Protein AF-0000000067869904 (afdb_homodimer)

Structure (mmCIF, N/CA/C/O backbone):
data_AF-0000000067869904-model_v1
#
loop_
_entity.id
_entity.type
_entity.pdbx_description
1 polymer ANL32
#
loop_
_atom_site.group_PDB
_atom_site.id
_atom_site.type_symbol
_atom_site.label_atom_id
_atom_site.label_alt_id
_atom_site.label_comp_id
_atom_site.label_asym_id
_atom_site.label_entity_id
_atom_site.label_seq_id
_atom_site.pdbx_PDB_ins_code
_atom_site.Cartn_x
_atom_site.Cartn_y
_atom_site.Cartn_z
_atom_site.occupancy
_atom_site.B_iso_or_equiv
_atom_site.auth_seq_id
_atom_site.auth_comp_id
_atom_site.auth_asym_id
_atom_site.auth_atom_id
_atom_site.pdbx_PDB_model_num
ATOM 1 N N . MET A 1 1 ? 5.5 -25.688 -26.922 1 54.19 1 MET A N 1
ATOM 2 C CA . MET A 1 1 ? 5.125 -25.578 -25.516 1 54.19 1 MET A CA 1
ATOM 3 C C . MET A 1 1 ? 3.797 -24.844 -25.375 1 54.19 1 MET A C 1
ATOM 5 O O . MET A 1 1 ? 3.473 -23.969 -26.172 1 54.19 1 MET A O 1
ATOM 9 N N . GLY A 1 2 ? 2.801 -25.516 -24.766 1 72.94 2 GLY A N 1
ATOM 10 C CA . GLY A 1 2 ? 1.465 -24.953 -24.641 1 72.94 2 GLY A CA 1
ATOM 11 C C . GLY A 1 2 ? 1.452 -23.578 -24.016 1 72.94 2 GLY A C 1
ATOM 12 O O . GLY A 1 2 ? 2.5 -23.047 -23.641 1 72.94 2 GLY A O 1
ATOM 13 N N . GLN A 1 3 ? 0.459 -22.766 -24.094 1 87.44 3 GLN A N 1
ATOM 14 C CA . GLN A 1 3 ? 0.276 -21.453 -23.516 1 87.44 3 GLN A CA 1
ATOM 15 C C . GLN A 1 3 ? 0.519 -21.469 -22 1 87.44 3 GLN A C 1
ATOM 17 O O . GLN A 1 3 ? 0.183 -22.453 -21.328 1 87.44 3 GLN A O 1
ATOM 22 N N . PRO A 1 4 ? 1.232 -20.578 -21.516 1 95.44 4 PRO A N 1
ATOM 23 C CA . PRO A 1 4 ? 1.492 -20.547 -20.078 1 95.44 4 PRO A CA 1
ATOM 24 C C . PRO A 1 4 ? 0.212 -20.453 -19.25 1 95.44 4 PRO A C 1
ATOM 26 O O . PRO A 1 4 ? -0.778 -19.875 -19.703 1 95.44 4 PRO A O 1
ATOM 29 N N . LYS A 1 5 ? 0.192 -21.156 -18.141 1 96.5 5 LYS A N 1
ATOM 30 C CA . LYS A 1 5 ? -0.84 -20.859 -17.141 1 96.5 5 LYS A CA 1
ATOM 31 C C . LYS A 1 5 ? -0.628 -19.484 -16.516 1 96.5 5 LYS A C 1
ATOM 33 O O . LYS A 1 5 ? 0.45 -19.203 -15.992 1 96.5 5 LYS A O 1
ATOM 38 N N . THR A 1 6 ? -1.664 -18.656 -16.594 1 97.75 6 THR A N 1
ATOM 39 C CA . THR A 1 6 ? -1.523 -17.266 -16.172 1 97.75 6 THR A CA 1
ATOM 40 C C . THR A 1 6 ? -2.25 -17.016 -14.859 1 97.75 6 THR A C 1
ATOM 42 O O . THR A 1 6 ? -3.412 -17.391 -14.703 1 97.75 6 THR A O 1
ATOM 45 N N . ILE A 1 7 ? -1.548 -16.422 -13.898 1 98.44 7 ILE A N 1
ATOM 46 C CA . ILE A 1 7 ? -2.105 -16.031 -12.602 1 98.44 7 ILE A CA 1
ATOM 47 C C . ILE A 1 7 ? -2.002 -14.516 -12.43 1 98.44 7 ILE A C 1
ATOM 49 O O . ILE A 1 7 ? -0.903 -13.953 -12.438 1 98.44 7 ILE A O 1
ATOM 53 N N . ALA A 1 8 ? -3.135 -13.875 -12.375 1 98.5 8 ALA A N 1
ATOM 54 C CA . ALA A 1 8 ? -3.146 -12.453 -12.062 1 98.5 8 ALA A CA 1
ATOM 55 C C . ALA A 1 8 ? -3.221 -12.219 -10.555 1 98.5 8 ALA A C 1
ATOM 57 O O . ALA A 1 8 ? -4.059 -12.812 -9.867 1 98.5 8 ALA A O 1
ATOM 58 N N . VAL A 1 9 ? -2.293 -11.438 -10.031 1 98.56 9 VAL A N 1
ATOM 59 C CA . VAL A 1 9 ? -2.357 -10.992 -8.641 1 98.56 9 VAL A CA 1
ATOM 60 C C . VAL A 1 9 ? -3.023 -9.625 -8.562 1 98.56 9 VAL A C 1
ATOM 62 O O . VAL A 1 9 ? -2.471 -8.633 -9.031 1 98.56 9 VAL A O 1
ATOM 65 N N . PHE A 1 10 ? -4.195 -9.633 -7.93 1 97.38 10 PHE A N 1
ATOM 66 C CA . PHE A 1 10 ? -5.059 -8.461 -8.07 1 97.38 10 PHE A CA 1
ATOM 67 C C . PHE A 1 10 ? -5.648 -8.062 -6.727 1 97.38 10 PHE A C 1
ATOM 69 O O . PHE A 1 10 ? -5.906 -8.914 -5.875 1 97.38 10 PHE A O 1
ATOM 76 N N . SER A 1 11 ? -5.84 -6.801 -6.535 1 95.44 11 SER A N 1
ATOM 77 C CA . SER A 1 11 ? -6.621 -6.191 -5.461 1 95.44 11 SER A CA 1
ATOM 78 C C . SER A 1 11 ? -7.117 -4.805 -5.859 1 95.44 11 SER A C 1
ATOM 80 O O . SER A 1 11 ? -6.41 -4.059 -6.539 1 95.44 11 SER A O 1
ATOM 82 N N . GLY A 1 12 ? -8.289 -4.57 -5.445 1 91.19 12 GLY A N 1
ATOM 83 C CA . GLY A 1 12 ? -8.812 -3.234 -5.68 1 91.19 12 GLY A CA 1
ATOM 84 C C . GLY A 1 12 ? -8.164 -2.172 -4.816 1 91.19 12 GLY A C 1
ATOM 85 O O . GLY A 1 12 ? -8.43 -0.98 -4.98 1 91.19 12 GLY A O 1
ATOM 86 N N . LYS A 1 13 ? -7.309 -2.541 -3.947 1 90.5 13 LYS A N 1
ATOM 87 C CA . LYS A 1 13 ? -6.605 -1.632 -3.049 1 90.5 13 LYS A CA 1
ATOM 88 C C . LYS A 1 13 ? -5.094 -1.775 -3.197 1 90.5 13 LYS A C 1
ATOM 90 O O . LYS A 1 13 ? -4.59 -2.875 -3.43 1 90.5 13 LYS A O 1
ATOM 95 N N . GLY A 1 14 ? -4.406 -0.616 -3.057 1 89.06 14 GLY A N 1
ATOM 96 C CA . GLY A 1 14 ? -2.951 -0.622 -3.051 1 89.06 14 GLY A CA 1
ATOM 97 C C . GLY A 1 14 ? -2.361 -1.021 -1.712 1 89.06 14 GLY A C 1
ATOM 98 O O . GLY A 1 14 ? -3.051 -0.993 -0.69 1 89.06 14 GLY A O 1
ATOM 99 N N . GLY A 1 15 ? -1.14 -1.502 -1.716 1 89.75 15 GLY A N 1
ATOM 100 C CA . GLY A 1 15 ? -0.393 -1.721 -0.487 1 89.75 15 GLY A CA 1
ATOM 101 C C . GLY A 1 15 ? -0.737 -3.031 0.195 1 89.75 15 GLY A C 1
ATOM 102 O O . GLY A 1 15 ? -0.346 -3.262 1.341 1 89.75 15 GLY A O 1
ATOM 103 N N . VAL A 1 16 ? -1.331 -3.922 -0.534 1 94.12 16 VAL A N 1
ATOM 104 C CA . VAL A 1 16 ? -1.807 -5.145 0.106 1 94.12 16 VAL A CA 1
ATOM 105 C C . VAL A 1 16 ? -0.762 -6.246 -0.044 1 94.12 16 VAL A C 1
ATOM 107 O O . VAL A 1 16 ? -0.94 -7.355 0.469 1 94.12 16 VAL A O 1
ATOM 110 N N . GLY A 1 17 ? 0.278 -6.039 -0.847 1 95.19 17 GLY A N 1
ATOM 111 C CA . GLY A 1 17 ? 1.356 -7.004 -0.996 1 95.19 17 GLY A CA 1
ATOM 112 C C . GLY A 1 17 ? 1.33 -7.727 -2.33 1 95.19 17 GLY A C 1
ATOM 113 O O . GLY A 1 17 ? 1.896 -8.812 -2.465 1 95.19 17 GLY A O 1
ATOM 114 N N . LYS A 1 18 ? 0.646 -7.203 -3.307 1 97 18 LYS A N 1
ATOM 115 C CA . LYS A 1 18 ? 0.516 -7.824 -4.621 1 97 18 LYS A CA 1
ATOM 116 C C . LYS A 1 18 ? 1.886 -8.133 -5.223 1 97 18 LYS A C 1
ATOM 118 O O . LYS A 1 18 ? 2.146 -9.266 -5.637 1 97 18 LYS A O 1
ATOM 123 N N . SER A 1 19 ? 2.779 -7.152 -5.285 1 96.88 19 SER A N 1
ATOM 124 C CA . SER A 1 19 ? 4.082 -7.316 -5.93 1 96.88 19 SER A CA 1
ATOM 125 C C . SER A 1 19 ? 4.934 -8.344 -5.195 1 96.88 19 SER A C 1
ATOM 127 O O . SER A 1 19 ? 5.566 -9.195 -5.824 1 96.88 19 SER A O 1
ATOM 129 N N . THR A 1 20 ? 4.934 -8.266 -3.848 1 96.94 20 THR A N 1
ATOM 130 C CA . THR A 1 20 ? 5.699 -9.219 -3.047 1 96.94 20 THR A CA 1
ATOM 131 C C . THR A 1 20 ? 5.219 -10.641 -3.287 1 96.94 20 THR A C 1
ATOM 133 O O . THR A 1 20 ? 6.023 -11.547 -3.506 1 96.94 20 THR A O 1
ATOM 136 N N . ILE A 1 21 ? 3.91 -10.828 -3.297 1 98.56 21 ILE A N 1
ATOM 137 C CA . ILE A 1 21 ? 3.312 -12.141 -3.484 1 98.56 21 ILE A CA 1
ATOM 138 C C . ILE A 1 21 ? 3.58 -12.633 -4.906 1 98.56 21 ILE A C 1
ATOM 140 O O . ILE A 1 21 ? 3.939 -13.797 -5.109 1 98.56 21 ILE A O 1
ATOM 144 N N . ALA A 1 22 ? 3.436 -11.781 -5.91 1 98.75 22 ALA A N 1
ATOM 145 C CA . ALA A 1 22 ? 3.682 -12.156 -7.301 1 98.75 22 ALA A CA 1
ATOM 146 C C . ALA A 1 22 ? 5.121 -12.625 -7.496 1 98.75 22 ALA A C 1
ATOM 148 O O . ALA A 1 22 ? 5.367 -13.664 -8.109 1 98.75 22 ALA A O 1
ATOM 149 N N . ALA A 1 23 ? 6.074 -11.875 -6.953 1 98.5 23 ALA A N 1
ATOM 150 C CA . ALA A 1 23 ? 7.488 -12.234 -7.066 1 98.5 23 ALA A CA 1
ATOM 151 C C . ALA A 1 23 ? 7.77 -13.57 -6.391 1 98.5 23 ALA A C 1
ATOM 153 O O . ALA A 1 23 ? 8.422 -14.445 -6.969 1 98.5 23 ALA A O 1
ATOM 154 N N . ALA A 1 24 ? 7.305 -13.711 -5.188 1 98.69 24 ALA A N 1
ATOM 155 C CA . ALA A 1 24 ? 7.578 -14.906 -4.402 1 98.69 24 ALA A CA 1
ATOM 156 C C . ALA A 1 24 ? 6.988 -16.141 -5.07 1 98.69 24 ALA A C 1
ATOM 158 O O . ALA A 1 24 ? 7.637 -17.188 -5.133 1 98.69 24 ALA A O 1
ATOM 159 N N . LEU A 1 25 ? 5.781 -16 -5.609 1 98.81 25 LEU A N 1
ATOM 160 C CA . LEU A 1 25 ? 5.125 -17.125 -6.246 1 98.81 25 LEU A CA 1
ATOM 161 C C . LEU A 1 25 ? 5.812 -17.5 -7.559 1 98.81 25 LEU A C 1
ATOM 163 O O . LEU A 1 25 ? 5.922 -18.672 -7.902 1 98.81 25 LEU A O 1
ATOM 167 N N . ALA A 1 26 ? 6.223 -16.516 -8.273 1 98.75 26 ALA A N 1
ATOM 168 C CA . ALA A 1 26 ? 6.949 -16.781 -9.508 1 98.75 26 ALA A CA 1
ATOM 169 C C . ALA A 1 26 ? 8.219 -17.578 -9.242 1 98.75 26 ALA A C 1
ATOM 171 O O . ALA A 1 26 ? 8.547 -18.516 -9.984 1 98.75 26 ALA A O 1
ATOM 172 N N . VAL A 1 27 ? 8.914 -17.219 -8.188 1 98.56 27 VAL A N 1
ATOM 173 C CA . VAL A 1 27 ? 10.125 -17.922 -7.805 1 98.56 27 VAL A CA 1
ATOM 174 C C . VAL A 1 27 ? 9.773 -19.359 -7.383 1 98.56 27 VAL A C 1
ATOM 176 O O . VAL A 1 27 ? 10.438 -20.312 -7.781 1 98.56 27 VAL A O 1
ATOM 179 N N . ALA A 1 28 ? 8.727 -19.5 -6.605 1 98.56 28 ALA A N 1
ATOM 180 C CA . ALA A 1 28 ? 8.289 -20.812 -6.141 1 98.56 28 ALA A CA 1
ATOM 181 C C . ALA A 1 28 ? 7.906 -21.719 -7.316 1 98.56 28 ALA A C 1
ATOM 183 O O . ALA A 1 28 ? 8.18 -22.922 -7.301 1 98.56 28 ALA A O 1
ATOM 184 N N . ALA A 1 29 ? 7.199 -21.109 -8.281 1 98 29 ALA A N 1
ATOM 185 C CA . ALA A 1 29 ? 6.695 -21.859 -9.438 1 98 29 ALA A CA 1
ATOM 186 C C . ALA A 1 29 ? 7.844 -22.391 -10.289 1 98 29 ALA A C 1
ATOM 188 O O . ALA A 1 29 ? 7.723 -23.438 -10.93 1 98 29 ALA A O 1
ATOM 189 N N . GLY A 1 30 ? 8.828 -21.625 -10.211 1 95.94 30 GLY A N 1
ATOM 190 C CA . GLY A 1 30 ? 9.883 -21.953 -11.156 1 95.94 30 GLY A CA 1
ATOM 191 C C . GLY A 1 30 ? 9.5 -21.688 -12.602 1 95.94 30 GLY A C 1
ATOM 192 O O . GLY A 1 30 ? 8.477 -21.062 -12.867 1 95.94 30 GLY A O 1
ATOM 193 N N . ASP A 1 31 ? 10.016 -22.109 -13.609 1 96.38 31 ASP A N 1
ATOM 194 C CA . ASP A 1 31 ? 9.797 -21.859 -15.031 1 96.38 31 ASP A CA 1
ATOM 195 C C . ASP A 1 31 ? 8.68 -20.844 -15.25 1 96.38 31 ASP A C 1
ATOM 197 O O . ASP A 1 31 ? 7.605 -21.188 -15.75 1 96.38 31 ASP A O 1
ATOM 201 N N . SER A 1 32 ? 8.891 -19.641 -14.812 1 98.19 32 SER A N 1
ATOM 202 C CA . SER A 1 32 ? 7.855 -18.609 -14.828 1 98.19 32 SER A CA 1
ATOM 203 C C . SER A 1 32 ? 8.414 -17.266 -15.305 1 98.19 32 SER A C 1
ATOM 205 O O . SER A 1 32 ? 9.633 -17.078 -15.32 1 98.19 32 SER A O 1
ATOM 207 N N . ILE A 1 33 ? 7.516 -16.422 -15.766 1 98.19 33 ILE A N 1
ATOM 208 C CA . ILE A 1 33 ? 7.793 -15.031 -16.109 1 98.19 33 ILE A CA 1
ATOM 209 C C . ILE A 1 33 ? 6.805 -14.109 -15.398 1 98.19 33 ILE A C 1
ATOM 211 O O . ILE A 1 33 ? 5.645 -14.469 -15.203 1 98.19 33 ILE A O 1
ATOM 215 N N . ILE A 1 34 ? 7.293 -12.992 -14.984 1 98.62 34 ILE A N 1
ATOM 216 C CA . ILE A 1 34 ? 6.43 -11.992 -14.367 1 98.62 34 ILE A CA 1
ATOM 217 C C . ILE A 1 34 ? 6.102 -10.891 -15.375 1 98.62 34 ILE A C 1
ATOM 219 O O . ILE A 1 34 ? 7 -10.352 -16.031 1 98.62 34 ILE A O 1
ATOM 223 N N . LEU A 1 35 ? 4.844 -10.656 -15.562 1 98.44 35 LEU A N 1
ATOM 224 C CA . LEU A 1 35 ? 4.371 -9.492 -16.297 1 98.44 35 LEU A CA 1
ATOM 225 C C . LEU A 1 35 ? 3.977 -8.367 -15.344 1 98.44 35 LEU A C 1
ATOM 227 O O . LEU A 1 35 ? 2.982 -8.477 -14.625 1 98.44 35 LEU A O 1
ATOM 231 N N . ASP A 1 36 ? 4.762 -7.34 -15.336 1 97.56 36 ASP A N 1
ATOM 232 C CA . ASP A 1 36 ? 4.473 -6.164 -14.516 1 97.56 36 ASP A CA 1
ATOM 233 C C . ASP A 1 36 ? 3.584 -5.176 -15.273 1 97.56 36 ASP A C 1
ATOM 235 O O . ASP A 1 36 ? 4.066 -4.418 -16.125 1 97.56 36 ASP A O 1
ATOM 239 N N . ALA A 1 37 ? 2.289 -5.176 -14.898 1 95.88 37 ALA A N 1
ATOM 240 C CA . ALA A 1 37 ? 1.302 -4.328 -15.57 1 95.88 37 ALA A CA 1
ATOM 241 C C . ALA A 1 37 ? 0.971 -3.104 -14.719 1 95.88 37 ALA A C 1
ATOM 243 O O . ALA A 1 37 ? 0.031 -2.365 -15.023 1 95.88 37 ALA A O 1
ATOM 244 N N . ASP A 1 38 ? 1.606 -2.92 -13.617 1 92.62 38 ASP A N 1
ATOM 245 C CA . ASP A 1 38 ? 1.446 -1.759 -12.75 1 92.62 38 ASP A CA 1
ATOM 246 C C . ASP A 1 38 ? 2.344 -0.608 -13.195 1 92.62 38 ASP A C 1
ATOM 248 O O . ASP A 1 38 ? 3.566 -0.757 -13.266 1 92.62 38 ASP A O 1
ATOM 252 N N . PRO A 1 39 ? 1.722 0.536 -13.375 1 87.44 39 PRO A N 1
ATOM 253 C CA . PRO A 1 39 ? 2.512 1.693 -13.805 1 87.44 39 PRO A CA 1
ATOM 254 C C . PRO A 1 39 ? 3.613 2.053 -12.812 1 87.44 39 PRO A C 1
ATOM 256 O O . PRO A 1 39 ? 4.605 2.682 -13.18 1 87.44 39 PRO A O 1
ATOM 259 N N . GLN A 1 40 ? 3.543 1.682 -11.594 1 85.94 40 GLN A N 1
ATOM 260 C CA . GLN A 1 40 ? 4.582 1.939 -10.602 1 85.94 40 GLN A CA 1
ATOM 261 C C . GLN A 1 40 ? 5.828 1.103 -10.883 1 85.94 40 GLN A C 1
ATOM 263 O O . GLN A 1 40 ? 6.922 1.432 -10.414 1 85.94 40 GLN A O 1
ATOM 268 N N . ALA A 1 41 ? 5.73 0.044 -11.578 1 92.19 41 ALA A N 1
ATOM 269 C CA . ALA A 1 41 ? 6.82 -0.799 -12.062 1 92.19 41 ALA A CA 1
ATOM 270 C C . ALA A 1 41 ? 7.676 -1.309 -10.906 1 92.19 41 ALA A C 1
ATOM 272 O O . ALA A 1 41 ? 8.906 -1.356 -11.008 1 92.19 41 ALA A O 1
ATOM 273 N N . THR A 1 42 ? 7.043 -1.635 -9.82 1 93.31 42 THR A N 1
ATOM 274 C CA . THR A 1 42 ? 7.742 -2.119 -8.633 1 93.31 42 THR A CA 1
ATOM 275 C C . THR A 1 42 ? 8.523 -3.391 -8.953 1 93.31 42 THR A C 1
ATOM 277 O O . THR A 1 42 ? 9.703 -3.502 -8.602 1 93.31 42 THR A O 1
ATOM 280 N N . LEU A 1 43 ? 7.883 -4.309 -9.664 1 96.94 43 LEU A N 1
ATOM 281 C CA . LEU A 1 43 ? 8.539 -5.586 -9.914 1 96.94 43 LEU A CA 1
ATOM 282 C C . LEU A 1 43 ? 9.57 -5.461 -11.031 1 96.94 43 LEU A C 1
ATOM 284 O O . LEU A 1 43 ? 10.547 -6.211 -11.062 1 96.94 43 LEU A O 1
ATOM 288 N N . ALA A 1 44 ? 9.344 -4.523 -11.938 1 96 44 ALA A N 1
ATOM 289 C CA . ALA A 1 44 ? 10.398 -4.27 -12.922 1 96 44 ALA A CA 1
ATOM 290 C C . ALA A 1 44 ? 11.703 -3.869 -12.234 1 96 44 ALA A C 1
ATOM 292 O O . ALA A 1 44 ? 12.773 -4.375 -12.586 1 96 44 ALA A O 1
ATOM 293 N N . THR A 1 45 ? 11.641 -2.994 -11.266 1 94.88 45 THR A N 1
ATOM 294 C CA . THR A 1 45 ? 12.812 -2.553 -10.508 1 94.88 45 THR A CA 1
ATOM 295 C C . THR A 1 45 ? 13.414 -3.711 -9.719 1 94.88 45 THR A C 1
ATOM 297 O O . THR A 1 45 ? 14.633 -3.865 -9.664 1 94.88 45 THR A O 1
ATOM 300 N N . TRP A 1 46 ? 12.547 -4.453 -9.078 1 96.81 46 TRP A N 1
ATOM 301 C CA . TRP A 1 46 ? 12.977 -5.66 -8.383 1 96.81 46 TRP A CA 1
ATOM 302 C C . TRP A 1 46 ? 13.734 -6.59 -9.32 1 96.81 46 TRP A C 1
ATOM 304 O O . TRP A 1 46 ? 14.797 -7.109 -8.969 1 96.81 46 TRP A O 1
ATOM 314 N N . GLY A 1 47 ? 13.188 -6.777 -10.531 1 97.12 47 GLY A N 1
ATOM 315 C CA . GLY A 1 47 ? 13.805 -7.625 -11.539 1 97.12 47 GLY A CA 1
ATOM 316 C C . GLY A 1 47 ? 15.164 -7.125 -11.984 1 97.12 47 GLY A C 1
ATOM 317 O O . GLY A 1 47 ? 16.047 -7.922 -12.32 1 97.12 47 GLY A O 1
ATOM 318 N N . ASP A 1 48 ? 15.336 -5.828 -12.023 1 95.56 48 ASP A N 1
ATOM 319 C CA . ASP A 1 48 ? 16.594 -5.219 -12.438 1 95.56 48 ASP A CA 1
ATOM 320 C C . ASP A 1 48 ? 17.719 -5.602 -11.484 1 95.56 48 ASP A C 1
ATOM 322 O O . ASP A 1 48 ? 18.891 -5.625 -11.883 1 95.56 48 ASP A O 1
ATOM 326 N N . ARG A 1 49 ? 17.453 -5.898 -10.281 1 95 49 ARG A N 1
ATOM 327 C CA . ARG A 1 49 ? 18.453 -6.238 -9.273 1 95 49 ARG A CA 1
ATOM 328 C C . ARG A 1 49 ? 18.75 -7.734 -9.281 1 95 49 ARG A C 1
ATOM 330 O O . ARG A 1 49 ? 19.688 -8.188 -8.633 1 95 49 ARG A O 1
ATOM 337 N N . ARG A 1 50 ? 17.875 -8.375 -10.016 1 93.12 50 ARG A N 1
ATOM 338 C CA . ARG A 1 50 ? 17.984 -9.828 -10.047 1 93.12 50 ARG A CA 1
ATOM 339 C C . ARG A 1 50 ? 18.875 -10.289 -11.188 1 93.12 50 ARG A C 1
ATOM 341 O O . ARG A 1 50 ? 18.938 -9.648 -12.234 1 93.12 50 ARG A O 1
ATOM 348 N N . ASN A 1 51 ? 19.609 -11.305 -11.023 1 88.38 51 ASN A N 1
ATOM 349 C CA . ASN A 1 51 ? 20.484 -11.875 -12.039 1 88.38 51 ASN A CA 1
ATOM 350 C C . ASN A 1 51 ? 20.047 -13.281 -12.438 1 88.38 51 ASN A C 1
ATOM 352 O O . ASN A 1 51 ? 20.844 -14.047 -13 1 88.38 51 ASN A O 1
ATOM 356 N N . GLN A 1 52 ? 18.891 -13.703 -12.133 1 89.94 52 GLN A N 1
ATOM 357 C CA . GLN A 1 52 ? 18.391 -15.047 -12.383 1 89.94 52 GLN A CA 1
ATOM 358 C C . GLN A 1 52 ? 16.891 -15.023 -12.664 1 89.94 52 GLN A C 1
ATOM 360 O O . GLN A 1 52 ? 16.25 -13.977 -12.57 1 89.94 52 GLN A O 1
ATOM 365 N N . GLU A 1 53 ? 16.422 -16.156 -13.141 1 91.19 53 GLU A N 1
ATOM 366 C CA . GLU A 1 53 ? 14.984 -16.297 -13.352 1 91.19 53 GLU A CA 1
ATOM 367 C C . GLU A 1 53 ? 14.219 -16.156 -12.031 1 91.19 53 GLU A C 1
ATOM 369 O O . GLU A 1 53 ? 14.766 -16.453 -10.969 1 91.19 53 GLU A O 1
ATOM 374 N N . PRO A 1 54 ? 12.945 -15.688 -12.156 1 96.62 54 PRO A N 1
ATOM 375 C CA . PRO A 1 54 ? 12.148 -15.336 -13.328 1 96.62 54 PRO A CA 1
ATOM 376 C C . PRO A 1 54 ? 12.484 -13.953 -13.883 1 96.62 54 PRO A C 1
ATOM 378 O O . PRO A 1 54 ? 12.875 -13.055 -13.117 1 96.62 54 PRO A O 1
ATOM 381 N N . SER A 1 55 ? 12.297 -13.805 -15.156 1 96.5 55 SER A N 1
ATOM 382 C CA . SER A 1 55 ? 12.391 -12.484 -15.773 1 96.5 55 SER A CA 1
ATOM 383 C C . SER A 1 55 ? 11.117 -11.672 -15.539 1 96.5 55 SER A C 1
ATOM 385 O O . SER A 1 55 ? 10.047 -12.242 -15.328 1 96.5 55 SER A O 1
ATOM 387 N N . VAL A 1 56 ? 11.328 -10.406 -15.555 1 98 56 VAL A N 1
ATOM 388 C CA . VAL A 1 56 ? 10.211 -9.484 -15.398 1 98 56 VAL A CA 1
ATOM 389 C C . VAL A 1 56 ? 10.07 -8.625 -16.656 1 98 56 VAL A C 1
ATOM 391 O O . VAL A 1 56 ? 11.047 -8.016 -17.109 1 98 56 VAL A O 1
ATOM 394 N N . LEU A 1 57 ? 8.875 -8.594 -17.219 1 97.31 57 LEU A N 1
ATOM 395 C CA . LEU A 1 57 ? 8.562 -7.758 -18.359 1 97.31 57 LEU A CA 1
ATOM 396 C C . LEU A 1 57 ? 7.508 -6.711 -18 1 97.31 57 LEU A C 1
ATOM 398 O O . LEU A 1 57 ? 6.449 -7.047 -17.469 1 97.31 57 LEU A O 1
ATOM 402 N N . THR A 1 58 ? 7.82 -5.48 -18.281 1 97.38 58 THR A N 1
ATOM 403 C CA . THR A 1 58 ? 6.793 -4.453 -18.141 1 97.38 58 THR A CA 1
ATOM 404 C C . THR A 1 58 ? 5.824 -4.496 -19.312 1 97.38 58 THR A C 1
ATOM 406 O O . THR A 1 58 ? 6.246 -4.551 -20.484 1 97.38 58 THR A O 1
ATOM 409 N N . VAL A 1 59 ? 4.574 -4.496 -19 1 96.88 59 VAL A N 1
ATOM 410 C CA . VAL A 1 59 ? 3.557 -4.613 -20.047 1 96.88 59 VAL A CA 1
ATOM 411 C C . VAL A 1 59 ? 2.363 -3.723 -19.703 1 96.88 59 VAL A C 1
ATOM 413 O O . VAL A 1 59 ? 1.909 -3.697 -18.562 1 96.88 59 VAL A O 1
ATOM 416 N N . PRO A 1 60 ? 1.854 -2.914 -20.688 1 94.44 60 PRO A N 1
ATOM 417 C CA . PRO A 1 60 ? 0.596 -2.221 -20.406 1 94.44 60 PRO A CA 1
ATOM 418 C C . PRO A 1 60 ? -0.573 -3.18 -20.188 1 94.44 60 PRO A C 1
ATOM 420 O O . PRO A 1 60 ? -0.603 -4.262 -20.797 1 94.44 60 PRO A O 1
ATOM 423 N N . MET A 1 61 ? -1.509 -2.789 -19.359 1 94.25 61 MET A N 1
ATOM 424 C CA . MET A 1 61 ? -2.646 -3.641 -19.031 1 94.25 61 MET A CA 1
ATOM 425 C C . MET A 1 61 ? -3.369 -4.109 -20.281 1 94.25 61 MET A C 1
ATOM 427 O O . MET A 1 61 ? -3.781 -5.266 -20.375 1 94.25 61 MET A O 1
ATOM 431 N N . SER A 1 62 ? -3.441 -3.244 -21.312 1 92.38 62 SER A N 1
ATOM 432 C CA . SER A 1 62 ? -4.18 -3.545 -22.531 1 92.38 62 SER A CA 1
ATOM 433 C C . SER A 1 62 ? -3.477 -4.621 -23.359 1 92.38 62 SER A C 1
ATOM 435 O O . SER A 1 62 ? -4.078 -5.223 -24.25 1 92.38 62 SER A O 1
ATOM 437 N N . ARG A 1 63 ? -2.246 -4.949 -23.062 1 95.56 63 ARG A N 1
ATOM 438 C CA . ARG A 1 63 ? -1.47 -5.867 -23.891 1 95.56 63 ARG A CA 1
ATOM 439 C C . ARG A 1 63 ? -1.127 -7.137 -23.125 1 95.56 63 ARG A C 1
ATOM 441 O O . ARG A 1 63 ? -0.438 -8.016 -23.656 1 95.56 63 ARG A O 1
ATOM 448 N N . VAL A 1 64 ? -1.584 -7.242 -21.906 1 96.88 64 VAL A N 1
ATOM 449 C CA . VAL A 1 64 ? -1.207 -8.352 -21.031 1 96.88 64 VAL A CA 1
ATOM 450 C C . VAL A 1 64 ? -1.621 -9.672 -21.656 1 96.88 64 VAL A C 1
ATOM 452 O O . VAL A 1 64 ? -0.841 -10.633 -21.688 1 96.88 64 VAL A O 1
ATOM 455 N N . GLY A 1 65 ? -2.855 -9.766 -22.172 1 95.31 65 GLY A N 1
ATOM 456 C CA . GLY A 1 65 ? -3.338 -10.984 -22.797 1 95.31 65 GLY A CA 1
ATOM 457 C C . GLY A 1 65 ? -2.498 -11.422 -23.984 1 95.31 65 GLY A C 1
ATOM 458 O O . GLY A 1 65 ? -2.084 -12.578 -24.062 1 95.31 65 GLY A O 1
ATOM 459 N N . LEU A 1 66 ? -2.219 -10.492 -24.828 1 95.31 66 LEU A N 1
ATOM 460 C CA . LEU A 1 66 ? -1.438 -10.766 -26.031 1 95.31 66 LEU A CA 1
ATOM 461 C C . LEU A 1 66 ? -0.009 -11.156 -25.672 1 95.31 66 LEU A C 1
ATOM 463 O O . LEU A 1 66 ? 0.553 -12.086 -26.25 1 95.31 66 LEU A O 1
ATOM 467 N N . THR A 1 67 ? 0.552 -10.453 -24.734 1 97 67 THR A N 1
ATOM 468 C CA . THR A 1 67 ? 1.928 -10.719 -24.328 1 97 67 THR A CA 1
ATOM 469 C C . THR A 1 67 ? 2.041 -12.086 -23.672 1 97 67 THR A C 1
ATOM 471 O O . THR A 1 67 ? 2.955 -12.859 -23.969 1 97 67 THR A O 1
ATOM 474 N N . ALA A 1 68 ? 1.104 -12.367 -22.766 1 96.31 68 ALA A N 1
ATOM 475 C CA . ALA A 1 68 ? 1.115 -13.641 -22.062 1 96.31 68 ALA A CA 1
ATOM 476 C C . ALA A 1 68 ? 1.037 -14.82 -23.031 1 96.31 68 ALA A C 1
ATOM 478 O O . ALA A 1 68 ? 1.713 -15.836 -22.844 1 96.31 68 ALA A O 1
ATOM 479 N N . ALA A 1 69 ? 0.266 -14.727 -24.062 1 93.94 69 ALA A N 1
ATOM 480 C CA . ALA A 1 69 ? 0.026 -15.797 -25.016 1 93.94 69 ALA A CA 1
ATOM 481 C C . ALA A 1 69 ? 1.302 -16.141 -25.781 1 93.94 69 ALA A C 1
ATOM 483 O O . ALA A 1 69 ? 1.429 -17.25 -26.328 1 93.94 69 ALA A O 1
ATOM 484 N N . LYS A 1 70 ? 2.246 -15.266 -25.766 1 95.38 70 LYS A N 1
ATOM 485 C CA . LYS A 1 70 ? 3.447 -15.445 -26.578 1 95.38 70 LYS A CA 1
ATOM 486 C C . LYS A 1 70 ? 4.613 -15.953 -25.734 1 95.38 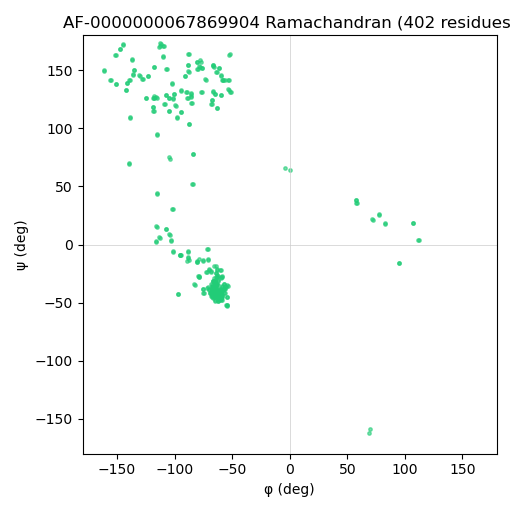70 LYS A C 1
ATOM 488 O O . LYS A 1 70 ? 5.676 -16.281 -26.266 1 95.38 70 LYS A O 1
ATOM 493 N N . LEU A 1 71 ? 4.379 -16 -24.484 1 95.94 71 LEU A N 1
ATOM 494 C CA . LEU A 1 71 ? 5.469 -16.375 -23.594 1 95.94 71 LEU A CA 1
ATOM 495 C C . LEU A 1 71 ? 5.777 -17.859 -23.703 1 95.94 71 LEU A C 1
ATOM 497 O O . LEU A 1 71 ? 4.863 -18.688 -23.844 1 95.94 71 LEU A O 1
ATOM 501 N N . GLN A 1 72 ? 7.031 -18.188 -23.641 1 94.56 72 GLN A N 1
ATOM 502 C CA . GLN A 1 72 ? 7.496 -19.562 -23.625 1 94.56 72 GLN A CA 1
ATOM 503 C C . GLN A 1 72 ? 7.93 -19.984 -22.219 1 94.56 72 GLN A C 1
ATOM 505 O O . GLN A 1 72 ? 9.117 -20.188 -21.969 1 94.56 72 GLN A O 1
ATOM 510 N N . THR A 1 73 ? 7.047 -20.203 -21.328 1 96.75 73 THR A N 1
ATOM 511 C CA . THR A 1 73 ? 7.223 -20.594 -19.938 1 96.75 73 THR A CA 1
ATOM 512 C C . THR A 1 73 ? 6.031 -21.422 -19.453 1 96.75 73 THR A C 1
ATOM 514 O O . THR A 1 73 ? 5.008 -21.5 -20.141 1 96.75 73 THR A O 1
ATOM 517 N N . ARG A 1 74 ? 6.199 -22.094 -18.406 1 96.94 74 ARG A N 1
ATOM 518 C CA . ARG A 1 74 ? 5.102 -22.875 -17.859 1 96.94 74 ARG A CA 1
ATOM 519 C C . ARG A 1 74 ? 4.082 -21.984 -17.156 1 96.94 74 ARG A C 1
ATOM 521 O O . ARG A 1 74 ? 2.877 -22.219 -17.25 1 96.94 74 ARG A O 1
ATOM 528 N N . TYR A 1 75 ? 4.566 -20.906 -16.422 1 97.81 75 TYR A N 1
ATOM 529 C CA . TYR A 1 75 ? 3.684 -20.016 -15.672 1 97.81 75 TYR A CA 1
ATOM 530 C C . TYR A 1 75 ? 3.98 -18.562 -15.977 1 97.81 75 TYR A C 1
ATOM 532 O O . TYR A 1 75 ? 5.133 -18.188 -16.219 1 97.81 75 TYR A O 1
ATOM 540 N N . ALA A 1 76 ? 2.932 -17.734 -15.992 1 98.25 76 ALA A N 1
ATOM 541 C CA . ALA A 1 76 ? 3.059 -16.281 -16.031 1 98.25 76 ALA A CA 1
ATOM 542 C C . ALA A 1 76 ? 2.299 -15.641 -14.875 1 98.25 76 ALA A C 1
ATOM 544 O O . ALA A 1 76 ? 1.125 -15.938 -14.648 1 98.25 76 ALA A O 1
ATOM 545 N N . PHE A 1 77 ? 2.98 -14.82 -14.109 1 98.62 77 PHE A N 1
ATOM 546 C CA . PHE A 1 77 ? 2.371 -14.062 -13.023 1 98.62 77 PHE A CA 1
ATOM 547 C C . PHE A 1 77 ? 2.207 -12.594 -13.414 1 98.62 77 PHE A C 1
ATOM 549 O O . PHE A 1 77 ? 3.166 -11.953 -13.852 1 98.62 77 PHE A O 1
ATOM 556 N N . ILE A 1 78 ? 0.983 -12.094 -13.297 1 98.56 78 ILE A N 1
ATOM 557 C CA . ILE A 1 78 ? 0.684 -10.727 -13.695 1 98.56 78 ILE A CA 1
ATOM 558 C C . ILE A 1 78 ? 0.52 -9.852 -12.445 1 98.56 78 ILE A C 1
ATOM 560 O O . ILE A 1 78 ? -0.397 -10.07 -11.648 1 98.56 78 ILE A O 1
ATOM 564 N N . ASP A 1 79 ? 1.404 -8.898 -12.25 1 97.69 79 ASP A N 1
ATOM 565 C CA . ASP A 1 79 ? 1.284 -7.895 -11.203 1 97.69 79 ASP A CA 1
ATOM 566 C C . ASP A 1 79 ? 0.425 -6.719 -11.664 1 97.69 79 ASP A C 1
ATOM 568 O O . ASP A 1 79 ? 0.742 -6.066 -12.664 1 97.69 79 ASP A O 1
ATOM 572 N N . THR A 1 80 ? -0.627 -6.434 -10.992 1 96.25 80 THR A N 1
ATOM 573 C CA . THR A 1 80 ? -1.612 -5.441 -11.414 1 96.25 80 THR A CA 1
ATOM 574 C C . THR A 1 80 ? -1.565 -4.215 -10.516 1 96.25 80 THR A C 1
ATOM 576 O O . THR A 1 80 ? -1.045 -4.273 -9.398 1 96.25 80 THR A O 1
ATOM 579 N N . PRO A 1 81 ? -2.123 -3.105 -10.969 1 91.69 81 PRO A N 1
ATOM 580 C CA . PRO A 1 81 ? -2.215 -1.923 -10.109 1 91.69 81 PRO A CA 1
ATOM 581 C C . PRO A 1 81 ? -3.148 -2.129 -8.914 1 91.69 81 PRO A C 1
ATOM 583 O O . PRO A 1 81 ? -4.059 -2.961 -8.977 1 91.69 81 PRO A O 1
ATOM 586 N N . GLY A 1 82 ? -2.828 -1.354 -7.859 1 87.5 82 GLY A N 1
ATOM 587 C CA . GLY A 1 82 ? -3.686 -1.384 -6.684 1 87.5 82 GLY A CA 1
ATOM 588 C C . GLY A 1 82 ? -4.875 -0.452 -6.793 1 87.5 82 GLY A C 1
ATOM 589 O O . GLY A 1 82 ? -5.074 0.414 -5.938 1 87.5 82 GLY A O 1
ATOM 590 N N . ALA A 1 83 ? -5.707 -0.453 -7.805 1 82.56 83 ALA A N 1
ATOM 591 C CA . ALA A 1 83 ? -6.867 0.395 -8.055 1 82.56 83 ALA A CA 1
ATOM 592 C C . ALA A 1 83 ? -7.797 -0.237 -9.086 1 82.56 83 ALA A C 1
ATOM 594 O O . ALA A 1 83 ? -7.371 -1.073 -9.883 1 82.56 83 ALA A O 1
ATOM 595 N N . LEU A 1 84 ? -9.023 0.088 -8.891 1 83.31 84 LEU A N 1
ATOM 596 C CA . LEU A 1 84 ? -10.016 -0.331 -9.875 1 83.31 84 LEU A CA 1
ATOM 597 C C . LEU A 1 84 ? -10.07 0.655 -11.039 1 83.31 84 LEU A C 1
ATOM 599 O O . LEU A 1 84 ? -10.938 1.529 -11.07 1 83.31 84 LEU A O 1
ATOM 603 N N . VAL A 1 85 ? -9.125 0.533 -11.867 1 80.25 85 VAL A N 1
ATOM 604 C CA . VAL A 1 85 ? -9.008 1.478 -12.977 1 80.25 85 VAL A CA 1
ATOM 605 C C . VAL A 1 85 ? -9.281 0.766 -14.297 1 80.25 85 VAL A C 1
ATOM 607 O O . VAL A 1 85 ? -9.43 -0.458 -14.328 1 80.25 85 VAL A O 1
ATOM 610 N N . GLY A 1 86 ? -9.32 1.57 -15.305 1 79.5 86 GLY A N 1
ATOM 611 C CA . GLY A 1 86 ? -9.562 1.009 -16.625 1 79.5 86 GLY A CA 1
ATOM 612 C C . GLY A 1 86 ? -8.539 -0.043 -17.016 1 79.5 86 GLY A C 1
ATOM 613 O O . GLY A 1 86 ? -7.363 0.066 -16.672 1 79.5 86 GLY A O 1
ATOM 614 N N . GLY A 1 87 ? -8.898 -1.105 -17.672 1 89.62 87 GLY A N 1
ATOM 615 C CA . GLY A 1 87 ? -8.023 -2.145 -18.188 1 89.62 87 GLY A CA 1
ATOM 616 C C . GLY A 1 87 ? -7.875 -3.328 -17.25 1 89.62 87 GLY A C 1
ATOM 617 O O . GLY A 1 87 ? -7.375 -4.383 -17.656 1 89.62 87 GLY A O 1
ATOM 618 N N . VAL A 1 88 ? -8.266 -3.117 -15.984 1 91.25 88 VAL A N 1
ATOM 619 C CA . VAL A 1 88 ? -8.102 -4.176 -14.992 1 91.25 88 VAL A CA 1
ATOM 620 C C . VAL A 1 88 ? -8.883 -5.414 -15.422 1 91.25 88 VAL A C 1
ATOM 622 O O . VAL A 1 88 ? -8.391 -6.539 -15.312 1 91.25 88 VAL A O 1
ATOM 625 N N . LEU A 1 89 ? -10.086 -5.188 -15.953 1 93.69 89 LEU A N 1
ATOM 626 C CA . LEU A 1 89 ? -10.93 -6.305 -16.359 1 93.69 89 LEU A CA 1
ATOM 627 C C . LEU A 1 89 ? -10.273 -7.09 -17.5 1 93.69 89 LEU A C 1
ATOM 629 O O . LEU A 1 89 ? -10.398 -8.312 -17.562 1 93.69 89 LEU A O 1
ATOM 633 N N . ASP A 1 90 ? -9.57 -6.324 -18.375 1 94 90 ASP A N 1
ATOM 634 C CA . ASP A 1 90 ? -8.859 -6.996 -19.469 1 94 90 ASP A CA 1
ATOM 635 C C . ASP A 1 90 ? -7.785 -7.934 -18.922 1 94 90 ASP A C 1
ATOM 637 O O . ASP A 1 90 ? -7.621 -9.055 -19.406 1 94 90 ASP A O 1
ATOM 641 N N . VAL A 1 91 ? -7.117 -7.508 -17.938 1 96.94 91 VAL A N 1
ATOM 642 C CA . VAL A 1 91 ? -6.059 -8.297 -17.328 1 96.94 91 VAL A CA 1
ATOM 643 C C . VAL A 1 91 ? -6.656 -9.523 -16.625 1 96.94 91 VAL A C 1
ATOM 645 O O . VAL A 1 91 ? -6.156 -10.641 -16.781 1 96.94 91 VAL A O 1
ATOM 648 N N . LEU A 1 92 ? -7.754 -9.289 -15.875 1 97.31 92 LEU A N 1
ATOM 649 C CA . LEU A 1 92 ? -8.391 -10.367 -15.125 1 97.31 92 LEU A CA 1
ATOM 650 C C . LEU A 1 92 ? -8.938 -11.43 -16.062 1 97.31 92 LEU A C 1
ATOM 652 O O . LEU A 1 92 ? -8.805 -12.633 -15.805 1 97.31 92 LEU A O 1
ATOM 656 N N . ARG A 1 93 ? -9.469 -11.008 -17.188 1 95.81 93 ARG A N 1
ATOM 657 C CA . ARG A 1 93 ? -10.055 -11.93 -18.141 1 95.81 93 ARG A CA 1
ATOM 658 C C . ARG A 1 93 ? -8.977 -12.734 -18.859 1 95.81 93 ARG A C 1
ATOM 660 O O . ARG A 1 93 ? -9.227 -13.836 -19.344 1 95.81 93 ARG A O 1
ATOM 667 N N . ALA A 1 94 ? -7.777 -12.211 -18.922 1 95.5 94 ALA A N 1
ATOM 668 C CA . ALA A 1 94 ? -6.664 -12.883 -19.578 1 95.5 94 ALA A CA 1
ATOM 669 C C . ALA A 1 94 ? -6.047 -13.945 -18.688 1 95.5 94 ALA A C 1
ATOM 671 O O . ALA A 1 94 ? -5.289 -14.797 -19.156 1 95.5 94 ALA A O 1
ATOM 672 N N . ALA A 1 95 ? -6.344 -13.938 -17.422 1 97.25 95 ALA A N 1
ATOM 673 C CA . ALA A 1 95 ? -5.719 -14.844 -16.469 1 97.25 95 ALA A CA 1
ATOM 674 C C . ALA A 1 95 ? -6.488 -16.156 -16.375 1 97.25 95 ALA A C 1
ATOM 676 O O . ALA A 1 95 ? -7.703 -16.188 -16.562 1 97.25 95 ALA A O 1
ATOM 677 N N . ASP A 1 96 ? -5.773 -17.219 -16.094 1 96.88 96 ASP A N 1
ATOM 678 C CA . ASP A 1 96 ? -6.41 -18.5 -15.812 1 96.88 96 ASP A CA 1
ATOM 679 C C . ASP A 1 96 ? -6.926 -18.547 -14.367 1 96.88 96 ASP A C 1
ATOM 681 O O . ASP A 1 96 ? -7.875 -19.266 -14.07 1 96.88 96 ASP A O 1
ATOM 685 N N . LEU A 1 97 ? -6.336 -17.828 -13.523 1 97.62 97 LEU A N 1
ATOM 686 C CA . LEU A 1 97 ? -6.684 -17.703 -12.109 1 97.62 97 LEU A CA 1
ATOM 687 C C . LEU A 1 97 ? -6.309 -16.328 -11.578 1 97.62 97 LEU A C 1
ATOM 689 O O . LEU A 1 97 ? -5.254 -15.789 -11.914 1 97.62 97 LEU A O 1
ATOM 693 N N . VAL A 1 98 ? -7.195 -15.766 -10.789 1 98.12 98 VAL A N 1
ATOM 694 C CA . VAL A 1 98 ? -6.898 -14.492 -10.141 1 98.12 98 VAL A CA 1
ATOM 695 C C . VAL A 1 98 ? -6.684 -14.711 -8.648 1 98.12 98 VAL A C 1
ATOM 697 O O . VAL A 1 98 ? -7.535 -15.289 -7.969 1 98.12 98 VAL A O 1
ATOM 700 N N . LEU A 1 99 ? -5.496 -14.344 -8.164 1 98.62 99 LEU A N 1
ATOM 701 C CA . LEU A 1 99 ? -5.176 -14.414 -6.746 1 98.62 99 LEU A CA 1
ATOM 702 C C . LEU A 1 99 ? -5.293 -13.047 -6.086 1 98.62 99 LEU A C 1
ATOM 704 O O . LEU A 1 99 ? -4.734 -12.062 -6.582 1 98.62 99 LEU A O 1
ATOM 708 N N . VAL A 1 100 ? -6.004 -12.992 -4.988 1 98.25 100 VAL A N 1
ATOM 709 C CA . VAL A 1 100 ? -6.273 -11.734 -4.305 1 98.25 100 VAL A CA 1
ATOM 710 C C . VAL A 1 100 ? -5.613 -11.742 -2.928 1 98.25 100 VAL A C 1
ATOM 712 O O . VAL A 1 100 ? -6.219 -12.172 -1.943 1 98.25 100 VAL A O 1
ATOM 715 N N . PRO A 1 101 ? -4.398 -11.195 -2.842 1 98.38 101 PRO A N 1
ATOM 716 C CA . PRO A 1 101 ? -3.82 -11.023 -1.507 1 98.38 101 PRO A CA 1
ATOM 717 C C . PRO A 1 101 ? -4.578 -10.008 -0.663 1 98.38 101 PRO A C 1
ATOM 719 O O . PRO A 1 101 ? -4.852 -8.891 -1.128 1 98.38 101 PRO A O 1
ATOM 722 N N . THR A 1 102 ? -4.898 -10.367 0.565 1 97.19 102 THR A N 1
ATOM 723 C CA . THR A 1 102 ? -5.75 -9.516 1.385 1 97.19 102 THR A CA 1
ATOM 724 C C . THR A 1 102 ? -5.246 -9.469 2.824 1 97.19 102 THR A C 1
ATOM 726 O O . THR A 1 102 ? -5.34 -10.461 3.553 1 97.19 102 THR A O 1
ATOM 729 N N . PRO A 1 103 ? -4.699 -8.25 3.152 1 95.75 103 PRO A N 1
ATOM 730 C CA . PRO A 1 103 ? -4.59 -8.078 4.602 1 95.75 103 PRO A CA 1
ATOM 731 C C . PRO A 1 103 ? -5.949 -8 5.293 1 95.75 103 PRO A C 1
ATOM 733 O O . PRO A 1 103 ? -6.969 -7.773 4.637 1 95.75 103 PRO A O 1
ATOM 736 N N . ILE A 1 104 ? -6.109 -8.32 6.52 1 93.38 104 ILE A N 1
ATOM 737 C CA . ILE A 1 104 ? -7.395 -8.359 7.207 1 93.38 104 ILE A CA 1
ATOM 738 C C . ILE A 1 104 ? -7.551 -7.117 8.086 1 93.38 104 ILE A C 1
ATOM 740 O O . ILE A 1 104 ? -8.172 -7.176 9.148 1 93.38 104 ILE A O 1
ATOM 744 N N . ASP A 1 105 ? -6.961 -6.027 7.672 1 91.5 105 ASP A N 1
ATOM 745 C CA . ASP A 1 105 ? -7.215 -4.766 8.359 1 91.5 105 ASP A CA 1
ATOM 746 C C . ASP A 1 105 ? -8.438 -4.062 7.789 1 91.5 105 ASP A C 1
ATOM 748 O O . ASP A 1 105 ? -8.914 -4.41 6.703 1 91.5 105 ASP A O 1
ATOM 752 N N . GLN A 1 106 ? -8.93 -3.148 8.5 1 91.38 106 GLN A N 1
ATOM 753 C CA . GLN A 1 106 ? -10.227 -2.545 8.188 1 91.38 106 GLN A CA 1
ATOM 754 C C . GLN A 1 106 ? -10.203 -1.893 6.805 1 91.38 106 GLN A C 1
ATOM 756 O O . GLN A 1 106 ? -11.125 -2.074 6.012 1 91.38 106 GLN A O 1
ATOM 761 N N . PHE A 1 107 ? -9.164 -1.138 6.50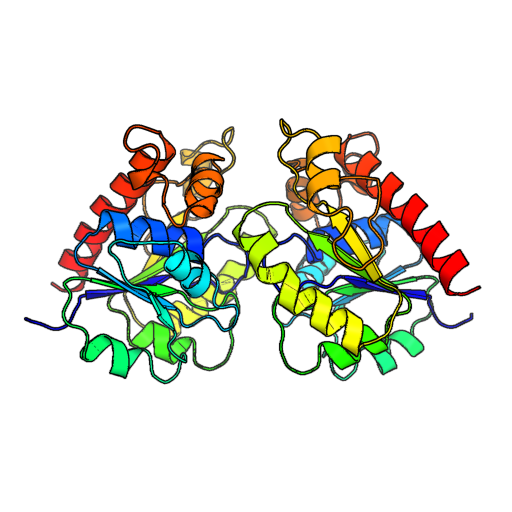4 1 89.81 107 PHE A N 1
ATOM 762 C CA . PHE A 1 107 ? -9.094 -0.459 5.219 1 89.81 107 PHE A CA 1
ATOM 763 C C . PHE A 1 107 ? -9.094 -1.466 4.074 1 89.81 107 PHE A C 1
ATOM 765 O O . PHE A 1 107 ? -9.68 -1.212 3.018 1 89.81 107 PHE A O 1
ATOM 772 N N . ASP A 1 108 ? -8.414 -2.545 4.289 1 92.12 108 ASP A N 1
ATOM 773 C CA . ASP A 1 108 ? -8.352 -3.592 3.273 1 92.12 108 ASP A CA 1
ATOM 774 C C . ASP A 1 108 ? -9.695 -4.293 3.115 1 92.12 108 ASP A C 1
ATOM 776 O O . ASP A 1 108 ? -10.133 -4.562 1.995 1 92.12 108 ASP A O 1
ATOM 780 N N . LEU A 1 109 ? -10.352 -4.559 4.227 1 92.25 109 LEU A N 1
ATOM 781 C CA . LEU A 1 109 ? -11.656 -5.211 4.199 1 92.25 109 LEU A CA 1
ATOM 782 C C . LEU A 1 109 ? -12.695 -4.309 3.555 1 92.25 109 LEU A C 1
ATOM 784 O O . LEU A 1 109 ? -13.57 -4.781 2.818 1 92.25 109 LEU A O 1
ATOM 788 N N . ASP A 1 110 ? -12.586 -3.041 3.771 1 91.62 110 ASP A N 1
ATOM 789 C CA . ASP A 1 110 ? -13.5 -2.068 3.182 1 91.62 110 ASP A CA 1
ATOM 790 C C . ASP A 1 110 ? -13.414 -2.084 1.657 1 91.62 110 ASP A C 1
ATOM 792 O O . ASP A 1 110 ? -14.398 -1.812 0.969 1 91.62 110 ASP A O 1
ATOM 796 N N . ALA A 1 111 ? -12.258 -2.389 1.145 1 91.19 111 ALA A N 1
ATOM 797 C CA . ALA A 1 111 ? -12 -2.314 -0.292 1 91.19 111 ALA A CA 1
ATOM 798 C C . ALA A 1 111 ? -12.367 -3.625 -0.981 1 91.19 111 ALA A C 1
ATOM 800 O O . ALA A 1 111 ? -12.359 -3.709 -2.213 1 91.19 111 ALA A O 1
ATOM 801 N N . LEU A 1 112 ? -12.734 -4.691 -0.228 1 93.5 112 LEU A N 1
ATOM 802 C CA . LEU A 1 112 ? -12.953 -6.027 -0.776 1 93.5 112 LEU A CA 1
ATOM 803 C C . LEU A 1 112 ? -14.172 -6.055 -1.685 1 93.5 112 LEU A C 1
ATOM 805 O O . LEU A 1 112 ? -14.203 -6.789 -2.676 1 93.5 112 LEU A O 1
ATOM 809 N N . GLY A 1 113 ? -15.164 -5.27 -1.32 1 92.75 113 GLY A N 1
ATOM 810 C CA . GLY A 1 113 ? -16.359 -5.266 -2.137 1 92.75 113 GLY A CA 1
ATOM 811 C C . GLY A 1 113 ? -16.094 -4.973 -3.6 1 92.75 113 GLY A C 1
ATOM 812 O O . GLY A 1 113 ? -16.5 -5.73 -4.477 1 92.75 113 GLY A O 1
ATOM 813 N N . GLY A 1 114 ? -15.398 -3.869 -3.854 1 92.81 114 GLY A N 1
ATOM 814 C CA . GLY A 1 114 ? -15.039 -3.514 -5.219 1 92.81 114 GLY A CA 1
ATOM 815 C C . GLY A 1 114 ? -14.203 -4.574 -5.91 1 92.81 114 GLY A C 1
ATOM 816 O O . GLY A 1 114 ? -14.391 -4.84 -7.098 1 92.81 114 GLY A O 1
ATOM 817 N N . THR A 1 115 ? -13.305 -5.164 -5.164 1 95.31 115 THR A N 1
ATOM 818 C CA . THR A 1 115 ? -12.461 -6.227 -5.695 1 95.31 115 THR A CA 1
ATOM 819 C C . THR A 1 115 ? -13.297 -7.414 -6.148 1 95.31 115 THR A C 1
ATOM 821 O O . THR A 1 115 ? -13.141 -7.91 -7.266 1 95.31 115 THR A O 1
ATOM 824 N N . LEU A 1 116 ? -14.195 -7.801 -5.297 1 96 116 LEU A N 1
ATOM 825 C CA . LEU A 1 116 ? -15.039 -8.961 -5.57 1 96 116 LEU A CA 1
ATOM 826 C C . LEU A 1 116 ? -15.961 -8.695 -6.754 1 96 116 LEU A C 1
ATOM 828 O O . LEU A 1 116 ? -16.234 -9.594 -7.555 1 96 116 LEU A O 1
ATOM 832 N N . ASP A 1 117 ? -16.469 -7.48 -6.879 1 95.62 117 ASP A N 1
ATOM 833 C CA . ASP A 1 117 ? -17.297 -7.109 -8.023 1 95.62 117 ASP A CA 1
ATOM 834 C C . ASP A 1 117 ? -16.516 -7.262 -9.328 1 95.62 117 ASP A C 1
ATOM 836 O O . ASP A 1 117 ? -17.047 -7.773 -10.312 1 95.62 117 ASP A O 1
ATOM 840 N N . ALA A 1 118 ? -15.328 -6.82 -9.305 1 95.69 118 ALA A N 1
ATOM 841 C CA . ALA A 1 118 ? -14.484 -6.934 -10.492 1 95.69 118 ALA A CA 1
ATOM 842 C C . ALA A 1 118 ? -14.227 -8.391 -10.844 1 95.69 118 ALA A C 1
ATOM 844 O O . ALA A 1 118 ? -14.234 -8.766 -12.023 1 95.69 118 ALA A O 1
ATOM 845 N N . LEU A 1 119 ? -13.977 -9.203 -9.836 1 96.31 119 LEU A N 1
ATOM 846 C CA . LEU A 1 119 ? -13.758 -10.625 -10.047 1 96.31 119 LEU A CA 1
ATOM 847 C C . LEU A 1 119 ? -14.992 -11.273 -10.688 1 96.31 119 LEU A C 1
ATOM 849 O O . LEU A 1 119 ? -14.867 -12.047 -11.641 1 96.31 119 LEU A O 1
ATOM 853 N N . SER A 1 120 ? -16.094 -10.922 -10.125 1 96.12 120 SER A N 1
ATOM 854 C CA . SER A 1 120 ? -17.344 -11.461 -10.648 1 96.12 120 SER A CA 1
ATOM 855 C C . SER A 1 120 ? -17.547 -11.062 -12.102 1 96.12 120 SER A C 1
ATOM 857 O O . SER A 1 120 ? -17.953 -11.891 -12.93 1 96.12 120 SER A O 1
ATOM 859 N N . MET A 1 121 ? -17.297 -9.875 -12.438 1 95.62 121 MET A N 1
ATOM 860 C CA . MET A 1 121 ? -17.453 -9.359 -13.797 1 95.62 121 MET A CA 1
ATOM 861 C C . MET A 1 121 ? -16.484 -10.047 -14.75 1 95.62 121 MET A C 1
ATOM 863 O O . MET A 1 121 ? -16.828 -10.305 -15.906 1 95.62 121 MET A O 1
ATOM 867 N N . ALA A 1 122 ? -15.281 -10.289 -14.266 1 95.69 122 ALA A N 1
ATOM 868 C CA . ALA A 1 122 ? -14.273 -10.945 -15.102 1 95.69 122 ALA A CA 1
ATOM 869 C C . ALA A 1 122 ? -14.664 -12.391 -15.391 1 95.69 122 ALA A C 1
ATOM 871 O O . ALA A 1 122 ? -14.398 -12.898 -16.484 1 95.69 122 ALA A O 1
ATOM 872 N N . GLY A 1 123 ? -15.227 -13.055 -14.406 1 95.44 123 GLY A N 1
ATOM 873 C CA . GLY A 1 123 ? -15.742 -14.398 -14.602 1 95.44 123 GLY A CA 1
ATOM 874 C C . GLY A 1 123 ? -14.656 -15.461 -14.625 1 95.44 123 GLY A C 1
ATOM 875 O O . GLY A 1 123 ? -14.781 -16.469 -15.328 1 95.44 123 GLY A O 1
ATOM 876 N N . ARG A 1 124 ? -13.555 -15.211 -13.992 1 96.25 124 ARG A N 1
ATOM 877 C CA . ARG A 1 124 ? -12.461 -16.172 -13.922 1 96.25 124 ARG A CA 1
ATOM 878 C C . ARG A 1 124 ? -12.352 -16.781 -12.531 1 96.25 124 ARG A C 1
ATOM 880 O O . ARG A 1 124 ? -12.75 -16.156 -11.539 1 96.25 124 ARG A O 1
ATOM 887 N N . PRO A 1 125 ? -11.836 -18.062 -12.453 1 96.56 125 PRO A N 1
ATOM 888 C CA . PRO A 1 125 ? -11.547 -18.609 -11.125 1 96.56 125 PRO A CA 1
ATOM 889 C C . PRO A 1 125 ? -10.695 -17.672 -10.273 1 96.56 125 PRO A C 1
ATOM 891 O O . PRO A 1 125 ? -9.734 -17.078 -10.781 1 96.56 125 PRO A O 1
ATOM 894 N N . SER A 1 126 ? -11.117 -17.453 -9.078 1 97.25 126 SER A N 1
ATOM 895 C CA . SER A 1 126 ? -10.406 -16.531 -8.195 1 97.25 126 SER A CA 1
ATOM 896 C C . SER A 1 126 ? -10.25 -17.125 -6.797 1 97.25 126 SER A C 1
ATOM 898 O O . SER A 1 126 ? -11.047 -17.969 -6.383 1 97.25 126 SER A O 1
ATOM 900 N N . ALA A 1 127 ? -9.188 -16.734 -6.156 1 97.31 127 ALA A N 1
ATOM 901 C CA . ALA A 1 127 ? -8.93 -17.156 -4.781 1 97.31 127 ALA A CA 1
ATOM 902 C C . ALA A 1 127 ? -8.336 -16.016 -3.957 1 97.31 127 ALA A C 1
ATOM 904 O O . ALA A 1 127 ? -7.508 -15.25 -4.453 1 97.31 127 ALA A O 1
ATOM 905 N N . LEU A 1 128 ? -8.805 -15.93 -2.762 1 98 128 LEU A N 1
ATOM 906 C CA . LEU A 1 128 ? -8.258 -14.977 -1.806 1 98 128 LEU A CA 1
ATOM 907 C C . LEU A 1 128 ? -7.191 -15.633 -0.935 1 98 128 LEU A C 1
ATOM 909 O O . LEU A 1 128 ? -7.367 -16.766 -0.483 1 98 128 LEU A O 1
ATOM 913 N N . VAL A 1 129 ? -6.055 -15 -0.769 1 98.5 129 VAL A N 1
ATOM 914 C CA . VAL A 1 129 ? -5.043 -15.43 0.19 1 98.5 129 VAL A CA 1
ATOM 915 C C . VAL A 1 129 ? -4.824 -14.328 1.231 1 98.5 129 VAL A C 1
ATOM 917 O O . VAL A 1 129 ? -4.59 -13.172 0.882 1 98.5 129 VAL A O 1
ATOM 920 N N . ILE A 1 130 ? -4.957 -14.703 2.537 1 98.56 130 ILE A N 1
ATOM 921 C CA . ILE A 1 130 ? -4.664 -13.742 3.596 1 98.56 130 ILE A CA 1
ATOM 922 C C . ILE A 1 130 ? -3.17 -13.43 3.613 1 98.56 130 ILE A C 1
ATOM 924 O O . ILE A 1 130 ? -2.34 -14.336 3.688 1 98.56 130 ILE A O 1
ATOM 928 N N . ASN A 1 131 ? -2.912 -12.172 3.424 1 98.31 131 ASN A N 1
ATOM 929 C CA . ASN A 1 131 ? -1.532 -11.695 3.393 1 98.31 131 ASN A CA 1
ATOM 930 C C . ASN A 1 131 ? -1.252 -10.703 4.52 1 98.31 131 ASN A C 1
ATOM 932 O O . ASN A 1 131 ? -2.18 -10.117 5.082 1 98.31 131 ASN A O 1
ATOM 936 N N . ARG A 1 132 ? 0.001 -10.617 4.953 1 96.62 132 ARG A N 1
ATOM 937 C CA . ARG A 1 132 ? 0.497 -9.68 5.957 1 96.62 132 ARG A CA 1
ATOM 938 C C . ARG A 1 132 ? -0.259 -9.844 7.273 1 96.62 132 ARG A C 1
ATOM 940 O O . ARG A 1 132 ? -0.583 -8.852 7.934 1 96.62 132 ARG A O 1
ATOM 947 N N . LEU A 1 133 ? -0.622 -11.062 7.605 1 96.94 133 LEU A N 1
ATOM 948 C CA . LEU A 1 133 ? -1.238 -11.289 8.906 1 96.94 133 LEU A CA 1
ATOM 949 C C . LEU A 1 133 ? -0.254 -10.984 10.031 1 96.94 133 LEU A C 1
ATOM 951 O O . LEU A 1 133 ? 0.89 -11.445 10 1 96.94 133 LEU A O 1
ATOM 955 N N . HIS A 1 134 ? -0.713 -10.211 10.938 1 92.69 134 HIS A N 1
ATOM 956 C CA . HIS A 1 134 ? 0.14 -9.906 12.078 1 92.69 134 HIS A CA 1
ATOM 957 C C . HIS A 1 134 ? 0.65 -11.18 12.742 1 92.69 134 HIS A C 1
ATOM 959 O O . HIS A 1 134 ? -0.1 -12.141 12.906 1 92.69 134 HIS A O 1
ATOM 965 N N . PRO A 1 135 ? 1.911 -11.172 13.195 1 90.38 135 PRO A N 1
ATOM 966 C CA . PRO A 1 135 ? 2.514 -12.391 13.75 1 90.38 135 PRO A CA 1
ATOM 967 C C . PRO A 1 135 ? 1.74 -12.938 14.945 1 90.38 135 PRO A C 1
ATOM 969 O O . PRO A 1 135 ? 1.712 -14.156 15.164 1 90.38 135 PRO A O 1
ATOM 972 N N . SER A 1 136 ? 1.06 -12.086 15.672 1 90.44 136 SER A N 1
ATOM 973 C CA . SER A 1 136 ? 0.401 -12.539 16.891 1 90.44 136 SER A CA 1
ATOM 974 C C . SER A 1 136 ? -1.057 -12.898 16.625 1 90.44 136 SER A C 1
ATOM 976 O O . SER A 1 136 ? -1.729 -13.453 17.5 1 90.44 136 SER A O 1
ATOM 978 N N . ALA A 1 137 ? -1.532 -12.594 15.477 1 92.19 137 ALA A N 1
ATOM 979 C CA . ALA A 1 137 ? -2.93 -12.891 15.172 1 92.19 137 ALA A CA 1
ATOM 980 C C . ALA A 1 137 ? -3.127 -14.375 14.891 1 92.19 137 ALA A C 1
ATOM 982 O O . ALA A 1 137 ? -2.215 -15.055 14.406 1 92.19 137 ALA A O 1
ATOM 983 N N . THR A 1 138 ? -4.266 -14.891 15.141 1 95.31 138 THR A N 1
ATOM 984 C CA . THR A 1 138 ? -4.59 -16.297 14.898 1 95.31 138 THR A CA 1
ATOM 985 C C . THR A 1 138 ? -5.055 -16.5 13.461 1 95.31 138 THR A C 1
ATOM 987 O O . THR A 1 138 ? -5.949 -15.789 12.984 1 95.31 138 THR A O 1
ATOM 990 N N . ALA A 1 139 ? -4.438 -17.484 12.836 1 96.38 139 ALA A N 1
ATOM 991 C CA . ALA A 1 139 ? -4.785 -17.797 11.453 1 96.38 139 ALA A CA 1
ATOM 992 C C . ALA A 1 139 ? -6.25 -18.203 11.328 1 96.38 139 ALA A C 1
ATOM 994 O O . ALA A 1 139 ? -6.938 -17.797 10.391 1 96.38 139 ALA A O 1
ATOM 995 N N . GLU A 1 140 ? -6.727 -18.938 12.25 1 96.62 140 GLU A N 1
ATOM 996 C CA . GLU A 1 140 ? -8.102 -19.438 12.227 1 96.62 140 GLU A CA 1
ATOM 997 C C . GLU A 1 140 ? -9.102 -18.281 12.273 1 96.62 140 GLU A C 1
ATOM 999 O O . GLU A 1 140 ? -10.07 -18.25 11.516 1 96.62 140 GLU A O 1
ATOM 1004 N N . THR A 1 141 ? -8.852 -17.344 13.109 1 95.81 141 THR A N 1
ATOM 1005 C CA . THR A 1 141 ? -9.734 -16.188 13.242 1 95.81 141 THR A CA 1
ATOM 1006 C C . THR A 1 141 ? -9.719 -15.344 11.961 1 95.81 141 THR A C 1
ATOM 1008 O O . THR A 1 141 ? -10.766 -14.859 11.531 1 95.81 141 THR A O 1
ATOM 1011 N N . ALA A 1 142 ? -8.547 -15.211 11.445 1 96.25 142 ALA A N 1
ATOM 1012 C CA . ALA A 1 142 ? -8.414 -14.453 10.203 1 96.25 142 ALA A CA 1
ATOM 1013 C C . ALA A 1 142 ? -9.195 -15.109 9.07 1 96.25 142 ALA A C 1
ATOM 1015 O O . ALA A 1 142 ? -9.898 -14.438 8.32 1 96.25 142 ALA A O 1
ATOM 1016 N N . LEU A 1 143 ? -9.086 -16.438 8.984 1 97.44 143 LEU A N 1
ATOM 1017 C CA . LEU A 1 143 ? -9.766 -17.188 7.934 1 97.44 143 LEU A CA 1
ATOM 1018 C C . LEU A 1 143 ? -11.281 -17.125 8.109 1 97.44 143 LEU A C 1
ATOM 1020 O O . LEU A 1 143 ? -12.023 -17.078 7.125 1 97.44 143 LEU A O 1
ATOM 1024 N N . GLU A 1 144 ? -11.742 -17.031 9.328 1 96.5 144 GLU A N 1
ATOM 1025 C CA . GLU A 1 144 ? -13.172 -16.922 9.609 1 96.5 144 GLU A CA 1
ATOM 1026 C C . GLU A 1 144 ? -13.742 -15.609 9.086 1 96.5 144 GLU A C 1
ATOM 1028 O O . GLU A 1 144 ? -14.891 -15.555 8.641 1 96.5 144 GLU A O 1
ATOM 1033 N N . ILE A 1 145 ? -12.961 -14.578 9.086 1 94.69 145 ILE A N 1
ATOM 1034 C CA . ILE A 1 145 ? -13.375 -13.242 8.664 1 94.69 145 ILE A CA 1
ATOM 1035 C C . ILE A 1 145 ? -13.727 -13.266 7.176 1 94.69 145 ILE A C 1
ATOM 1037 O O . ILE A 1 145 ? -14.641 -12.57 6.738 1 94.69 145 ILE A O 1
ATOM 1041 N N . VAL A 1 146 ? -13.016 -14.148 6.383 1 95.38 146 VAL A N 1
ATOM 1042 C CA . VAL A 1 146 ? -13.164 -14.078 4.934 1 95.38 146 VAL A CA 1
ATOM 1043 C C . VAL A 1 146 ? -13.844 -15.352 4.426 1 95.38 146 VAL A C 1
ATOM 1045 O O . VAL A 1 146 ? -13.898 -15.594 3.219 1 95.38 146 VAL A O 1
ATOM 1048 N N . GLN A 1 147 ? -14.305 -16.234 5.262 1 91.44 147 GLN A N 1
ATOM 1049 C CA . GLN A 1 147 ? -14.828 -17.547 4.902 1 91.44 147 GLN A CA 1
ATOM 1050 C C . GLN A 1 147 ? -15.984 -17.422 3.914 1 91.44 147 GLN A C 1
ATOM 1052 O O . GLN A 1 147 ? -16.094 -18.219 2.973 1 91.44 147 GLN A O 1
ATOM 1057 N N . ASP A 1 148 ? -16.859 -16.5 3.973 1 89.75 148 ASP A N 1
ATOM 1058 C CA . ASP A 1 148 ? -18.031 -16.375 3.105 1 89.75 148 ASP A CA 1
ATOM 1059 C C . ASP A 1 148 ? -17.938 -15.109 2.244 1 89.75 148 ASP A C 1
ATOM 1061 O O . ASP A 1 148 ? -18.938 -14.43 2.023 1 89.75 148 ASP A O 1
ATOM 1065 N N . ILE A 1 149 ? -16.766 -14.922 1.711 1 89.88 149 ILE A N 1
ATOM 1066 C CA . ILE A 1 149 ? -16.516 -13.633 1.078 1 89.88 149 ILE A CA 1
ATOM 1067 C C . ILE A 1 149 ? -16.938 -13.688 -0.387 1 89.88 149 ILE A C 1
ATOM 1069 O O . ILE A 1 149 ? -17.047 -12.648 -1.044 1 89.88 149 ILE A O 1
ATOM 1073 N N . GLY A 1 150 ? -17.188 -14.875 -0.997 1 88.75 150 GLY A N 1
ATOM 1074 C CA . GLY A 1 150 ? -17.734 -14.945 -2.34 1 88.75 150 GLY A CA 1
ATOM 1075 C C . GLY A 1 150 ? -16.766 -15.492 -3.361 1 88.75 150 GLY A C 1
ATOM 1076 O O . GLY A 1 150 ? -17.031 -15.469 -4.562 1 88.75 150 GLY A O 1
ATOM 1077 N N . CYS A 1 151 ? -15.578 -15.922 -2.975 1 90.94 151 CYS A N 1
ATOM 1078 C CA . CYS A 1 151 ? -14.617 -16.641 -3.801 1 90.94 151 CYS A CA 1
ATOM 1079 C C . CYS A 1 151 ? -13.852 -17.672 -2.98 1 90.94 151 CYS A C 1
ATOM 1081 O O . CYS A 1 151 ? -14.07 -17.797 -1.774 1 90.94 151 CYS A O 1
ATOM 1083 N N . ALA A 1 152 ? -13.07 -18.5 -3.664 1 94.56 152 ALA A N 1
ATOM 1084 C CA . ALA A 1 152 ? -12.266 -19.484 -2.939 1 94.56 152 ALA A CA 1
ATOM 1085 C C . ALA A 1 152 ? -11.305 -18.797 -1.978 1 94.56 152 ALA A C 1
ATOM 1087 O O . ALA A 1 152 ? -10.82 -17.688 -2.252 1 94.56 152 ALA A O 1
ATOM 1088 N N . VAL A 1 153 ? -11.078 -19.453 -0.849 1 97.38 153 VAL A N 1
ATOM 1089 C CA . VAL A 1 153 ? -10.141 -18.922 0.135 1 97.38 153 VAL A CA 1
ATOM 1090 C C . VAL A 1 153 ? -8.992 -19.906 0.342 1 97.38 153 VAL A C 1
ATOM 1092 O O . VAL A 1 153 ? -9.227 -21.078 0.648 1 97.38 153 VAL A O 1
ATOM 1095 N N . CYS A 1 154 ? -7.797 -19.438 0.03 1 98.06 154 CYS A N 1
ATOM 1096 C CA . CYS A 1 154 ? -6.617 -20.25 0.33 1 98.06 154 CYS A CA 1
ATOM 1097 C C . CYS A 1 154 ? -6.512 -20.531 1.824 1 98.06 154 CYS A C 1
ATOM 1099 O O . CYS A 1 154 ? -6.578 -19.609 2.641 1 98.06 154 CYS A O 1
ATOM 1101 N N . PRO A 1 155 ? -6.348 -21.766 2.221 1 97.75 155 PRO A N 1
ATOM 1102 C CA . PRO A 1 155 ? -6.293 -22.094 3.65 1 97.75 155 PRO A CA 1
ATOM 1103 C C . PRO A 1 155 ? -4.965 -21.703 4.293 1 97.75 155 PRO A C 1
ATOM 1105 O O . PRO A 1 155 ? -4.84 -21.719 5.52 1 97.75 155 PRO A O 1
ATOM 1108 N N . ILE A 1 156 ? -3.922 -21.391 3.523 1 98.31 156 ILE A N 1
ATOM 1109 C CA . ILE A 1 156 ? -2.621 -20.953 4.023 1 98.31 156 ILE A CA 1
ATOM 1110 C C . ILE A 1 156 ? -2.602 -19.438 4.172 1 98.31 156 ILE A C 1
ATOM 1112 O O . ILE A 1 156 ? -3.033 -18.719 3.27 1 98.31 156 ILE A O 1
ATOM 1116 N N . VAL A 1 157 ? -2.16 -18.938 5.328 1 98.31 157 VAL A N 1
ATOM 1117 C CA . VAL A 1 157 ? -2.023 -17.516 5.562 1 98.31 157 VAL A CA 1
ATOM 1118 C C . VAL A 1 157 ? -0.556 -17.109 5.453 1 98.31 157 VAL A C 1
ATOM 1120 O O . VAL A 1 157 ? 0.332 -17.844 5.879 1 98.31 157 VAL A O 1
ATOM 1123 N N . VAL A 1 158 ? -0.309 -15.984 4.828 1 98.69 158 VAL A N 1
ATOM 1124 C CA . VAL A 1 158 ? 1.03 -15.414 4.77 1 98.69 158 VAL A CA 1
ATOM 1125 C C . VAL A 1 158 ? 1.165 -14.312 5.824 1 98.69 158 VAL A C 1
ATOM 1127 O O . VAL A 1 158 ? 0.433 -13.32 5.793 1 98.69 158 VAL A O 1
ATOM 1130 N N . ARG A 1 159 ? 2.078 -14.461 6.738 1 97.56 159 ARG A N 1
ATOM 1131 C CA . ARG A 1 159 ? 2.232 -13.516 7.836 1 97.56 159 ARG A CA 1
ATOM 1132 C C . ARG A 1 159 ? 3.17 -12.383 7.453 1 97.56 159 ARG A C 1
ATOM 1134 O O . ARG A 1 159 ? 3.938 -12.5 6.496 1 97.56 159 ARG A O 1
ATOM 1141 N N . GLU A 1 160 ? 2.949 -11.273 8.125 1 94.56 160 GLU A N 1
ATOM 1142 C CA . GLU A 1 160 ? 3.932 -10.203 8.023 1 94.56 160 GLU A CA 1
ATOM 1143 C C . GLU A 1 160 ? 5.285 -10.641 8.578 1 94.56 160 GLU A C 1
ATOM 1145 O O . GLU A 1 160 ? 5.406 -10.977 9.758 1 94.56 160 GLU A O 1
ATOM 1150 N N . ARG A 1 161 ? 6.289 -10.648 7.684 1 93.62 161 ARG A N 1
ATOM 1151 C CA . ARG A 1 161 ? 7.629 -11.078 8.07 1 93.62 161 ARG A CA 1
ATOM 1152 C C . ARG A 1 161 ? 8.688 -10.188 7.438 1 93.62 161 ARG A C 1
ATOM 1154 O O . ARG A 1 161 ? 8.602 -9.844 6.254 1 93.62 161 ARG A O 1
ATOM 1161 N N . ALA A 1 162 ? 9.742 -9.898 8.172 1 92.56 162 ALA A N 1
ATOM 1162 C CA . ALA A 1 162 ? 10.828 -9.031 7.715 1 92.56 162 ALA A CA 1
ATOM 1163 C C . ALA A 1 162 ? 11.617 -9.688 6.586 1 92.56 162 ALA A C 1
ATOM 1165 O O . ALA A 1 162 ? 12.211 -9 5.754 1 92.56 162 ALA A O 1
ATOM 1166 N N . SER A 1 163 ? 11.562 -11.008 6.516 1 95.44 163 SER A N 1
ATOM 1167 C CA . SER A 1 163 ? 12.312 -11.773 5.527 1 95.44 163 SER A CA 1
ATOM 1168 C C . SER A 1 163 ? 11.945 -11.352 4.109 1 95.44 163 SER A C 1
ATOM 1170 O O . SER A 1 163 ? 12.805 -11.305 3.225 1 95.44 163 SER A O 1
ATOM 1172 N N . HIS A 1 164 ? 10.688 -11.039 3.893 1 96.31 164 HIS A N 1
ATOM 1173 C CA . HIS A 1 164 ? 10.25 -10.633 2.562 1 96.31 164 HIS A CA 1
ATOM 1174 C C . HIS A 1 164 ? 10.906 -9.328 2.135 1 96.31 164 HIS A C 1
ATOM 1176 O O . HIS A 1 164 ? 11.422 -9.227 1.019 1 96.31 164 HIS A O 1
ATOM 1182 N N . LYS A 1 165 ? 10.883 -8.383 2.998 1 93.06 165 LYS A N 1
ATOM 1183 C CA . LYS A 1 165 ? 11.453 -7.066 2.717 1 93.06 165 LYS A CA 1
ATOM 1184 C C . LYS A 1 165 ? 12.969 -7.148 2.553 1 93.06 165 LYS A C 1
ATOM 1186 O O . LYS A 1 165 ? 13.539 -6.496 1.676 1 93.06 165 LYS A O 1
ATOM 1191 N N . ARG A 1 166 ? 13.609 -7.926 3.41 1 94.25 166 ARG A N 1
ATOM 1192 C CA . ARG A 1 166 ? 15.062 -8.07 3.361 1 94.25 166 ARG A CA 1
ATOM 1193 C C . ARG A 1 166 ? 15.508 -8.688 2.039 1 94.25 166 ARG A C 1
ATOM 1195 O O . ARG A 1 166 ? 16.453 -8.211 1.412 1 94.25 166 ARG A O 1
ATOM 1202 N N . ALA A 1 167 ? 14.828 -9.695 1.637 1 96.81 167 ALA A N 1
ATOM 1203 C CA . ALA A 1 167 ? 15.18 -10.383 0.399 1 96.81 167 ALA A CA 1
ATOM 1204 C C . ALA A 1 167 ? 15.016 -9.461 -0.808 1 96.81 167 ALA A C 1
ATOM 1206 O O . ALA A 1 167 ? 15.797 -9.539 -1.764 1 96.81 167 ALA A O 1
ATOM 1207 N N . ALA A 1 168 ? 14.031 -8.609 -0.729 1 95.12 168 ALA A N 1
ATOM 1208 C CA . ALA A 1 168 ? 13.711 -7.73 -1.852 1 95.12 168 ALA A CA 1
ATOM 1209 C C . ALA A 1 168 ? 14.852 -6.766 -2.141 1 95.12 168 ALA A C 1
ATOM 1211 O O . ALA A 1 168 ? 15.008 -6.297 -3.27 1 95.12 168 ALA A O 1
ATOM 1212 N N . ILE A 1 169 ? 15.688 -6.461 -1.174 1 93.75 169 ILE A N 1
ATOM 1213 C CA . ILE A 1 169 ? 16.812 -5.543 -1.303 1 93.75 169 ILE A CA 1
ATOM 1214 C C . ILE A 1 169 ? 17.734 -6.016 -2.422 1 93.75 169 ILE A C 1
ATOM 1216 O O . ILE A 1 169 ? 18.25 -5.203 -3.201 1 93.75 169 ILE A O 1
ATOM 1220 N N . ASP A 1 170 ? 17.828 -7.324 -2.578 1 95.31 170 ASP A N 1
ATOM 1221 C CA . ASP A 1 170 ? 18.766 -7.906 -3.539 1 95.31 170 ASP A CA 1
ATOM 1222 C C . ASP A 1 170 ? 18.031 -8.477 -4.746 1 95.31 170 ASP A C 1
ATOM 1224 O O . ASP A 1 170 ? 18.594 -9.281 -5.5 1 95.31 170 ASP A O 1
ATOM 1228 N N . GLY A 1 171 ? 16.75 -8.109 -4.859 1 96.56 171 GLY A N 1
ATOM 1229 C CA . GLY A 1 171 ? 15.969 -8.672 -5.953 1 96.56 171 GLY A CA 1
ATOM 1230 C C . GLY A 1 171 ? 15.633 -10.141 -5.762 1 96.56 171 GLY A C 1
ATOM 1231 O O . GLY A 1 171 ? 15.461 -10.875 -6.738 1 96.56 171 GLY A O 1
ATOM 1232 N N . LEU A 1 172 ? 15.703 -10.547 -4.516 1 97.88 172 LEU A N 1
ATOM 1233 C CA . LEU A 1 172 ? 15.406 -11.938 -4.184 1 97.88 172 LEU A CA 1
ATOM 1234 C C . LEU A 1 172 ? 14.086 -12.039 -3.426 1 97.88 172 LEU A C 1
ATOM 1236 O O . LEU A 1 172 ? 13.438 -11.023 -3.158 1 97.88 172 LEU A O 1
ATOM 1240 N N . THR A 1 173 ? 13.617 -13.234 -3.229 1 98.06 173 THR A N 1
ATOM 1241 C CA . THR A 1 173 ? 12.516 -13.523 -2.314 1 98.06 173 THR A CA 1
ATOM 1242 C C . THR A 1 173 ? 13 -14.359 -1.131 1 98.06 173 THR A C 1
ATOM 1244 O O . THR A 1 173 ? 14.141 -14.836 -1.127 1 98.06 173 THR A O 1
ATOM 1247 N N . ALA A 1 174 ? 12.148 -14.5 -0.162 1 97.94 174 ALA A N 1
ATOM 1248 C CA . ALA A 1 174 ? 12.5 -15.289 1.013 1 97.94 174 ALA A CA 1
ATOM 1249 C C . ALA A 1 174 ? 12.836 -16.734 0.623 1 97.94 174 ALA A C 1
ATOM 1251 O O . ALA A 1 174 ? 13.664 -17.375 1.269 1 97.94 174 ALA A O 1
ATOM 1252 N N . LEU A 1 175 ? 12.234 -17.219 -0.474 1 98.5 175 LEU A N 1
ATOM 1253 C CA . LEU A 1 175 ? 12.492 -18.578 -0.95 1 98.5 175 LEU A CA 1
ATOM 1254 C C . LEU A 1 175 ? 13.953 -18.75 -1.357 1 98.5 175 LEU A C 1
ATOM 1256 O O . LEU A 1 175 ? 14.492 -19.844 -1.301 1 98.5 175 LEU A O 1
ATOM 1260 N N . GLU A 1 176 ? 14.531 -17.734 -1.747 1 98.12 176 GLU A N 1
ATOM 1261 C CA . GLU A 1 176 ? 15.906 -17.781 -2.244 1 98.12 176 GLU A CA 1
ATOM 1262 C C . GLU A 1 176 ? 16.906 -17.406 -1.148 1 98.12 176 GLU A C 1
ATOM 1264 O O . GLU A 1 176 ? 17.938 -18.047 -1.002 1 98.12 176 GLU A O 1
ATOM 1269 N N . SER A 1 177 ? 16.641 -16.375 -0.339 1 97.19 177 SER A N 1
ATOM 1270 C CA . SER A 1 177 ? 17.578 -15.852 0.652 1 97.19 177 SER A CA 1
ATOM 1271 C C . SER A 1 177 ? 17.531 -16.672 1.941 1 97.19 177 SER A C 1
ATOM 1273 O O . SER A 1 177 ? 18.531 -16.766 2.656 1 97.19 177 SER A O 1
ATOM 1275 N N . GLU A 1 178 ? 16.328 -17.172 2.307 1 97.75 178 GLU A N 1
ATOM 1276 C CA . GLU A 1 178 ? 16.094 -17.953 3.516 1 97.75 178 GLU A CA 1
ATOM 1277 C C . GLU A 1 178 ? 15.141 -19.109 3.25 1 97.75 178 GLU A C 1
ATOM 1279 O O . GLU A 1 178 ? 14.055 -19.188 3.83 1 97.75 178 GLU A O 1
ATOM 1284 N N . PRO A 1 179 ? 15.578 -20.109 2.508 1 97.5 179 PRO A N 1
ATOM 1285 C CA . PRO A 1 179 ? 14.68 -21.141 1.975 1 97.5 179 PRO A CA 1
ATOM 1286 C C . PRO A 1 179 ? 14 -21.953 3.07 1 97.5 179 PRO A C 1
ATOM 1288 O O . PRO A 1 179 ? 12.922 -22.516 2.848 1 97.5 179 PRO A O 1
ATOM 1291 N N . ASN A 1 180 ? 14.531 -22.016 4.273 1 97.44 180 ASN A N 1
ATOM 1292 C CA . ASN A 1 180 ? 13.93 -22.812 5.336 1 97.44 180 ASN A CA 1
ATOM 1293 C C . ASN A 1 180 ? 13.195 -21.953 6.352 1 97.44 180 ASN A C 1
ATOM 1295 O O . ASN A 1 180 ? 12.719 -22.438 7.371 1 97.44 180 ASN A O 1
ATOM 1299 N N . SER A 1 181 ? 13.047 -20.688 6.066 1 97.88 181 SER A N 1
ATOM 1300 C CA . SER A 1 181 ? 12.367 -19.766 6.969 1 97.88 181 SER A CA 1
ATOM 1301 C C . SER A 1 181 ? 10.859 -19.922 6.895 1 97.88 181 SER A C 1
ATOM 1303 O O . SER A 1 181 ? 10.328 -20.438 5.91 1 97.88 181 SER A O 1
ATOM 1305 N N . PRO A 1 182 ? 10.195 -19.5 7.969 1 97.88 182 PRO A N 1
ATOM 1306 C CA . PRO A 1 182 ? 8.727 -19.516 7.922 1 97.88 182 PRO A CA 1
ATOM 1307 C C . PRO A 1 182 ? 8.164 -18.734 6.73 1 97.88 182 PRO A C 1
ATOM 1309 O O . PRO A 1 182 ? 7.184 -19.156 6.121 1 97.88 182 PRO A O 1
ATOM 1312 N N . ALA A 1 183 ? 8.773 -17.656 6.359 1 98.19 183 ALA A N 1
ATOM 1313 C CA . ALA A 1 183 ? 8.336 -16.859 5.219 1 98.19 183 ALA A CA 1
ATOM 1314 C C . ALA A 1 183 ? 8.375 -17.672 3.93 1 98.19 183 ALA A C 1
ATOM 1316 O O . ALA A 1 183 ? 7.422 -17.656 3.152 1 98.19 183 ALA A O 1
ATOM 1317 N N . ALA A 1 184 ? 9.5 -18.359 3.742 1 98.62 184 ALA A N 1
ATOM 1318 C CA . ALA A 1 184 ? 9.672 -19.188 2.553 1 98.62 184 ALA A CA 1
ATOM 1319 C C . ALA A 1 184 ? 8.664 -20.328 2.531 1 98.62 184 ALA A C 1
ATOM 1321 O O . ALA A 1 184 ? 8.055 -20.609 1.498 1 98.62 184 ALA A O 1
ATOM 1322 N N . LEU A 1 185 ? 8.484 -20.906 3.66 1 98.56 185 LEU A N 1
ATOM 1323 C CA . LEU A 1 185 ? 7.609 -22.062 3.758 1 98.56 185 LEU A CA 1
ATOM 1324 C C . LEU A 1 185 ? 6.156 -21.672 3.504 1 98.56 185 LEU A C 1
ATOM 1326 O O . LEU A 1 185 ? 5.414 -22.406 2.854 1 98.56 185 LEU A O 1
ATOM 1330 N N . GLU A 1 186 ? 5.715 -20.578 3.996 1 98.75 186 GLU A N 1
ATOM 1331 C CA . GLU A 1 186 ? 4.359 -20.094 3.758 1 98.75 186 GLU A CA 1
ATOM 1332 C C . GLU A 1 186 ? 4.098 -19.891 2.268 1 98.75 186 GLU A C 1
ATOM 1334 O O . GLU A 1 186 ? 3.064 -20.328 1.75 1 98.75 186 GLU A O 1
ATOM 1339 N N . ILE A 1 187 ? 5.047 -19.312 1.586 1 98.88 187 ILE A N 1
ATOM 1340 C CA . ILE A 1 187 ? 4.902 -19.047 0.157 1 98.88 187 ILE A CA 1
ATOM 1341 C C . ILE A 1 187 ? 4.852 -20.375 -0.602 1 98.88 187 ILE A C 1
ATOM 1343 O O . ILE A 1 187 ? 4.039 -20.547 -1.512 1 98.88 187 ILE A O 1
ATOM 1347 N N . GLN A 1 188 ? 5.734 -21.266 -0.204 1 98.81 188 GLN A N 1
ATOM 1348 C CA . GLN A 1 188 ? 5.75 -22.578 -0.854 1 98.81 188 GLN A CA 1
ATOM 1349 C C . GLN A 1 188 ? 4.414 -23.281 -0.683 1 98.81 188 GLN A C 1
ATOM 1351 O O . GLN A 1 188 ? 3.912 -23.906 -1.621 1 98.81 188 GLN A O 1
ATOM 1356 N N . GLN A 1 189 ? 3.834 -23.203 0.45 1 98.81 189 GLN A N 1
ATOM 1357 C CA . GLN A 1 189 ? 2.545 -23.828 0.721 1 98.81 189 GLN A CA 1
ATOM 1358 C C . GLN A 1 189 ? 1.433 -23.188 -0.097 1 98.81 189 GLN A C 1
ATOM 1360 O O . GLN A 1 189 ? 0.546 -23.875 -0.606 1 98.81 189 GLN A O 1
ATOM 1365 N N . VAL A 1 190 ? 1.435 -21.875 -0.203 1 98.75 190 VAL A N 1
ATOM 1366 C CA . VAL A 1 190 ? 0.455 -21.188 -1.031 1 98.75 190 VAL A CA 1
ATOM 1367 C C . VAL A 1 190 ? 0.578 -21.641 -2.48 1 98.75 190 VAL A C 1
ATOM 1369 O O . VAL A 1 190 ? -0.428 -21.922 -3.137 1 98.75 190 VAL A O 1
ATOM 1372 N N . TRP A 1 191 ? 1.858 -21.734 -2.949 1 98.75 191 TRP A N 1
ATOM 1373 C CA . TRP A 1 191 ? 2.082 -22.156 -4.324 1 98.75 191 TRP A CA 1
ATOM 1374 C C . TRP A 1 191 ? 1.55 -23.578 -4.547 1 98.75 191 TRP A C 1
ATOM 1376 O O . TRP A 1 191 ? 0.885 -23.844 -5.551 1 98.75 191 TRP A O 1
ATOM 1386 N N . ASN A 1 192 ? 1.871 -24.484 -3.586 1 98.38 192 ASN A N 1
ATOM 1387 C CA . ASN A 1 192 ? 1.384 -25.859 -3.689 1 98.38 192 ASN A CA 1
ATOM 1388 C C . ASN A 1 192 ? -0.139 -25.906 -3.789 1 98.38 192 ASN A C 1
ATOM 1390 O O . ASN A 1 192 ? -0.689 -26.641 -4.605 1 98.38 192 ASN A O 1
ATOM 1394 N N . TRP A 1 193 ? -0.782 -25.109 -3.025 1 98.12 193 TRP A N 1
ATOM 1395 C CA . TRP A 1 193 ? -2.238 -25.047 -3.037 1 98.12 193 TRP A CA 1
ATOM 1396 C C . TRP A 1 193 ? -2.748 -24.484 -4.359 1 98.12 193 TRP A C 1
ATOM 1398 O O . TRP A 1 193 ? -3.703 -25 -4.938 1 98.12 193 TRP A O 1
ATOM 1408 N N . LEU A 1 194 ? -2.125 -23.438 -4.867 1 97.56 194 LEU A N 1
ATOM 1409 C CA . LEU A 1 194 ? -2.529 -22.781 -6.098 1 97.56 194 LEU A CA 1
ATOM 1410 C C . LEU A 1 194 ? -2.406 -23.719 -7.293 1 97.56 194 LEU A C 1
ATOM 1412 O O . LEU A 1 194 ? -3.234 -23.672 -8.203 1 97.56 194 LEU A O 1
ATOM 1416 N N . GLN A 1 195 ? -1.321 -24.484 -7.285 1 96.31 195 GLN A N 1
ATOM 1417 C CA . GLN A 1 195 ? -1.13 -25.453 -8.367 1 96.31 195 GLN A CA 1
ATOM 1418 C C . GLN A 1 195 ? -2.311 -26.422 -8.461 1 96.31 195 GLN A C 1
ATOM 1420 O O . GLN A 1 195 ? -2.746 -26.766 -9.562 1 96.31 195 GLN A O 1
ATOM 1425 N N . GLN A 1 196 ? -2.781 -26.781 -7.301 1 95.25 196 GLN A N 1
ATOM 1426 C CA . GLN A 1 196 ? -3.926 -27.688 -7.27 1 95.25 196 GLN A CA 1
ATOM 1427 C C . GLN A 1 196 ? -5.18 -27.016 -7.816 1 95.25 196 GLN A C 1
ATOM 1429 O O . GLN A 1 196 ? -5.98 -27.641 -8.508 1 95.25 196 GLN A O 1
ATOM 1434 N N . GLN A 1 197 ? -5.285 -25.703 -7.504 1 93.88 197 GLN A N 1
ATOM 1435 C CA . GLN A 1 197 ? -6.426 -24.953 -8.016 1 93.88 197 GLN A CA 1
ATOM 1436 C C . GLN A 1 197 ? -6.355 -24.812 -9.531 1 93.88 197 GLN A C 1
ATOM 1438 O O . GLN A 1 197 ? -7.383 -24.844 -10.211 1 93.88 197 GLN A O 1
ATOM 1443 N N . LEU A 1 198 ? -5.168 -24.562 -10.086 1 93.62 198 LEU A N 1
ATOM 1444 C CA . LEU A 1 198 ? -4.953 -24.375 -11.516 1 93.62 198 LEU A CA 1
ATOM 1445 C C . LEU A 1 198 ? -5.25 -25.656 -12.281 1 93.62 198 LEU A C 1
ATOM 1447 O O . LEU A 1 198 ? -5.758 -25.625 -13.406 1 93.62 198 LEU A O 1
ATOM 1451 N N . GLU A 1 199 ? -4.906 -26.766 -11.703 1 87.31 199 GLU A N 1
ATOM 1452 C CA . GLU A 1 199 ? -5.176 -28.047 -12.32 1 87.31 199 GLU A CA 1
ATOM 1453 C C . GLU A 1 199 ? -6.668 -28.375 -12.289 1 87.31 199 GLU A C 1
ATOM 1455 O O . GLU A 1 199 ? -7.203 -28.969 -13.234 1 87.31 199 GLU A O 1
ATOM 1460 N N . GLY A 1 200 ? -7.258 -27.953 -11.164 1 75.19 200 GLY A N 1
ATOM 1461 C CA . GLY A 1 200 ? -8.688 -28.188 -11.062 1 75.19 200 GLY A CA 1
ATOM 1462 C C . GLY A 1 200 ? -9.508 -27.234 -11.914 1 75.19 200 GLY A C 1
ATOM 1463 O O . GLY A 1 200 ? -10.547 -27.609 -12.461 1 75.19 200 GLY A O 1
ATOM 1464 N N . ALA A 1 201 ? -9.219 -26.062 -11.969 1 63.72 201 ALA A N 1
ATOM 1465 C CA . ALA A 1 201 ? -9.93 -25.047 -12.734 1 63.72 201 ALA A CA 1
ATOM 1466 C C . ALA A 1 201 ? -9.844 -25.328 -14.234 1 63.72 201 ALA A C 1
ATOM 1468 O O . ALA A 1 201 ? -10.773 -25.031 -14.984 1 63.72 201 ALA A O 1
ATOM 1469 N N . LEU A 1 202 ? -8.648 -25.75 -14.562 1 56.06 202 LEU A N 1
ATOM 1470 C CA . LEU A 1 202 ? -8.43 -26.016 -15.977 1 56.06 202 LEU A CA 1
ATOM 1471 C C . LEU A 1 202 ? -8.984 -27.375 -16.359 1 56.06 202 LEU A C 1
ATOM 1473 O O . LEU A 1 202 ? -9.117 -27.672 -17.547 1 56.06 202 LEU A O 1
ATOM 1477 N N . SER A 1 203 ? -9.25 -28.094 -15.344 1 47.97 203 SER A N 1
ATOM 1478 C CA . SER A 1 203 ? -9.852 -29.375 -15.719 1 47.97 203 SER A CA 1
ATOM 1479 C C . SER A 1 203 ? -11.352 -29.219 -15.953 1 47.97 203 SER A C 1
ATOM 1481 O O . SER A 1 203 ? -12 -28.375 -15.336 1 47.97 203 SER A O 1
ATOM 1483 N N . MET B 1 1 ? -12.523 34.094 7.98 1 54.22 1 MET B N 1
ATOM 1484 C CA . MET B 1 1 ? -11.445 33.156 8.328 1 54.22 1 MET B CA 1
ATOM 1485 C C . MET B 1 1 ? -10.539 32.906 7.129 1 54.22 1 MET B C 1
ATOM 1487 O O . MET B 1 1 ? -10.984 32.938 5.984 1 54.22 1 MET B O 1
ATOM 1491 N N . GLY B 1 2 ? -9.242 33.25 7.289 1 72.75 2 GLY B N 1
ATOM 1492 C CA . GLY B 1 2 ? -8.289 33.156 6.191 1 72.75 2 GLY B CA 1
ATOM 1493 C C . GLY B 1 2 ? -8.297 31.781 5.527 1 72.75 2 GLY B C 1
ATOM 1494 O O . GLY B 1 2 ? -9.016 30.875 5.953 1 72.75 2 GLY B O 1
ATOM 1495 N N . GLN B 1 3 ? -7.789 31.547 4.379 1 87.44 3 GLN B N 1
ATOM 1496 C CA . GLN B 1 3 ? -7.656 30.281 3.648 1 87.44 3 GLN B CA 1
ATOM 1497 C C . GLN B 1 3 ? -6.965 29.234 4.5 1 87.44 3 GLN B C 1
ATOM 1499 O O . GLN B 1 3 ? -6.059 29.547 5.277 1 87.44 3 GLN B O 1
ATOM 1504 N N . PRO B 1 4 ? -7.473 28.094 4.527 1 95.5 4 PRO B N 1
ATOM 1505 C CA . PRO B 1 4 ? -6.844 27.031 5.324 1 95.5 4 PRO B CA 1
ATOM 1506 C C . PRO B 1 4 ? -5.406 26.75 4.902 1 95.5 4 PRO B C 1
ATOM 1508 O O . PRO B 1 4 ? -5.059 26.922 3.73 1 95.5 4 PRO B O 1
ATOM 1511 N N . LYS B 1 5 ? -4.559 26.484 5.871 1 96.56 5 LYS B N 1
ATOM 1512 C CA . LYS B 1 5 ? -3.27 25.891 5.531 1 96.56 5 LYS B CA 1
ATOM 1513 C C . LYS B 1 5 ? -3.441 24.469 5.008 1 96.56 5 LYS B C 1
ATOM 1515 O O . LYS B 1 5 ? -4.055 23.625 5.672 1 96.56 5 LYS B O 1
ATOM 1520 N N . THR B 1 6 ? -2.914 24.219 3.811 1 97.75 6 THR B N 1
ATOM 1521 C CA . THR B 1 6 ? -3.156 22.953 3.139 1 97.75 6 THR B CA 1
ATOM 1522 C C . THR B 1 6 ? -1.9 22.078 3.156 1 97.75 6 THR B C 1
ATOM 1524 O O . THR B 1 6 ? -0.813 22.547 2.809 1 97.75 6 THR B O 1
ATOM 1527 N N . ILE B 1 7 ? -2.055 20.828 3.6 1 98.44 7 ILE B N 1
ATOM 1528 C CA . ILE B 1 7 ? -0.984 19.844 3.605 1 98.44 7 ILE B CA 1
ATOM 1529 C C . ILE B 1 7 ? -1.37 18.656 2.717 1 98.44 7 ILE B C 1
ATOM 1531 O O . ILE B 1 7 ? -2.377 17.984 2.963 1 98.44 7 ILE B O 1
ATOM 1535 N N . ALA B 1 8 ? -0.625 18.484 1.657 1 98.5 8 ALA B N 1
ATOM 1536 C CA . ALA B 1 8 ? -0.816 17.297 0.826 1 98.5 8 ALA B CA 1
ATOM 1537 C C . ALA B 1 8 ? 0.047 16.141 1.317 1 98.5 8 ALA B C 1
ATOM 1539 O O . ALA B 1 8 ? 1.247 16.312 1.545 1 98.5 8 ALA B O 1
ATOM 1540 N N . VAL B 1 9 ? -0.581 15 1.569 1 98.56 9 VAL B N 1
ATOM 1541 C CA . VAL B 1 9 ? 0.152 13.773 1.875 1 98.56 9 VAL B CA 1
ATOM 1542 C C . VAL B 1 9 ? 0.346 12.961 0.601 1 98.56 9 VAL B C 1
ATOM 1544 O O . VAL B 1 9 ? -0.621 12.445 0.031 1 98.56 9 VAL B O 1
ATOM 1547 N N . PHE B 1 10 ? 1.623 12.852 0.216 1 97.38 10 PHE B N 1
ATOM 1548 C CA . PHE B 1 10 ? 1.896 12.375 -1.136 1 97.38 10 PHE B CA 1
ATOM 1549 C C . PHE B 1 10 ? 3.021 11.352 -1.133 1 97.38 10 PHE B C 1
ATOM 1551 O O . PHE B 1 10 ? 3.936 11.43 -0.309 1 97.38 10 PHE B O 1
ATOM 1558 N N . SER B 1 11 ? 2.939 10.406 -2.004 1 95.44 11 SER B N 1
ATOM 1559 C CA . SER B 1 11 ? 4 9.469 -2.377 1 95.44 11 SER B CA 1
ATOM 1560 C C . SER B 1 11 ? 3.783 8.922 -3.783 1 95.44 11 SER B C 1
ATOM 1562 O O . SER B 1 11 ? 2.646 8.68 -4.195 1 95.44 11 SER B O 1
ATOM 1564 N N . GLY B 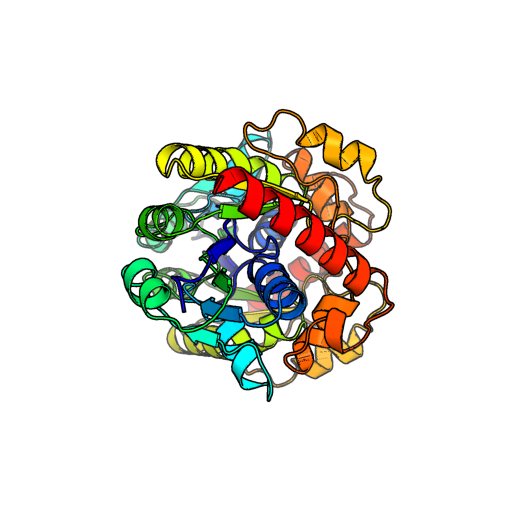1 12 ? 4.871 8.805 -4.426 1 91.06 12 GLY B N 1
ATOM 1565 C CA . GLY B 1 12 ? 4.789 8.188 -5.742 1 91.06 12 GLY B CA 1
ATOM 1566 C C . GLY B 1 12 ? 4.496 6.703 -5.695 1 91.06 12 GLY B C 1
ATOM 1567 O O . GLY B 1 12 ? 4.297 6.07 -6.73 1 91.06 12 GLY B O 1
ATOM 1568 N N . LYS B 1 13 ? 4.43 6.145 -4.559 1 90.5 13 LYS B N 1
ATOM 1569 C CA . LYS B 1 13 ? 4.16 4.723 -4.359 1 90.5 13 LYS B CA 1
ATOM 1570 C C . LYS B 1 13 ? 2.943 4.516 -3.461 1 90.5 13 LYS B C 1
ATOM 1572 O O . LYS B 1 13 ? 2.713 5.293 -2.531 1 90.5 13 LYS B O 1
ATOM 1577 N N . GLY B 1 14 ? 2.182 3.445 -3.783 1 89.12 14 GLY B N 1
ATOM 1578 C CA . GLY B 1 14 ? 1.064 3.051 -2.939 1 89.12 14 GLY B CA 1
ATOM 1579 C C . GLY B 1 14 ? 1.489 2.252 -1.723 1 89.12 14 GLY B C 1
ATOM 1580 O O . GLY B 1 14 ? 2.602 1.722 -1.678 1 89.12 14 GLY B O 1
ATOM 1581 N N . GLY B 1 15 ? 0.67 2.26 -0.703 1 89.75 15 GLY B N 1
ATOM 1582 C CA . GLY B 1 15 ? 0.86 1.373 0.434 1 89.75 15 GLY B CA 1
ATOM 1583 C C . GLY B 1 15 ? 1.868 1.897 1.438 1 89.75 15 GLY B C 1
ATOM 1584 O O . GLY B 1 15 ? 2.287 1.172 2.342 1 89.75 15 GLY B O 1
ATOM 1585 N N . VAL B 1 16 ? 2.148 3.162 1.372 1 94.25 16 VAL B N 1
ATOM 1586 C CA . VAL B 1 16 ? 3.211 3.691 2.219 1 94.25 16 VAL B CA 1
ATOM 1587 C C . VAL B 1 16 ? 2.613 4.27 3.5 1 94.25 16 VAL B C 1
ATOM 1589 O O . VAL B 1 16 ? 3.344 4.727 4.383 1 94.25 16 VAL B O 1
ATOM 1592 N N . GLY B 1 17 ? 1.282 4.391 3.596 1 95.31 17 GLY B N 1
ATOM 1593 C CA . GLY B 1 17 ? 0.622 4.867 4.801 1 95.31 17 GLY B CA 1
ATOM 1594 C C . GLY B 1 17 ? 0.067 6.27 4.664 1 95.31 17 GLY B C 1
ATOM 1595 O O . GLY B 1 17 ? -0.149 6.957 5.664 1 95.31 17 GLY B O 1
ATOM 1596 N N . LYS B 1 18 ? -0.111 6.758 3.475 1 97.06 18 LYS B N 1
ATOM 1597 C CA . LYS B 1 18 ? -0.604 8.109 3.219 1 97.06 18 LYS B CA 1
ATOM 1598 C C . LYS B 1 18 ? -1.924 8.359 3.941 1 97.06 18 LYS B C 1
ATOM 1600 O O . LYS B 1 18 ? -2.064 9.344 4.664 1 97.06 18 LYS B O 1
ATOM 1605 N N . SER B 1 19 ? -2.908 7.484 3.768 1 96.94 19 SER B N 1
ATOM 1606 C CA . SER B 1 19 ? -4.238 7.68 4.336 1 96.94 19 SER B CA 1
ATOM 1607 C C . SER B 1 19 ? -4.199 7.66 5.859 1 96.94 19 SER B C 1
ATOM 1609 O O . SER B 1 19 ? -4.828 8.492 6.512 1 96.94 19 SER B O 1
ATOM 1611 N N . THR B 1 20 ? -3.443 6.707 6.426 1 97.06 20 THR B N 1
ATOM 1612 C CA . THR B 1 20 ? -3.318 6.613 7.875 1 97.06 20 THR B CA 1
ATOM 1613 C C . THR B 1 20 ? -2.707 7.887 8.445 1 97.06 20 THR B C 1
ATOM 1615 O O . THR B 1 20 ? -3.217 8.438 9.43 1 97.06 20 THR B O 1
ATOM 1618 N N . ILE B 1 21 ? -1.651 8.367 7.812 1 98.62 21 ILE B N 1
ATOM 1619 C CA . ILE B 1 21 ? -0.947 9.562 8.273 1 98.62 21 ILE B CA 1
ATOM 1620 C C . ILE B 1 21 ? -1.844 10.789 8.109 1 98.62 21 ILE B C 1
ATOM 1622 O O . ILE B 1 21 ? -1.927 11.625 9.008 1 98.62 21 ILE B O 1
ATOM 1626 N N . ALA B 1 22 ? -2.539 10.914 6.988 1 98.75 22 ALA B N 1
ATOM 1627 C CA . ALA B 1 22 ? -3.432 12.047 6.746 1 98.75 22 ALA B CA 1
ATOM 1628 C C . ALA B 1 22 ? -4.531 12.109 7.805 1 98.75 22 ALA B C 1
ATOM 1630 O O . ALA B 1 22 ? -4.797 13.18 8.367 1 98.75 22 ALA B O 1
ATOM 1631 N N . ALA B 1 23 ? -5.156 10.977 8.102 1 98.56 23 ALA B N 1
ATOM 1632 C CA . ALA B 1 23 ? -6.215 10.922 9.102 1 98.56 23 ALA B CA 1
ATOM 1633 C C . ALA B 1 23 ? -5.688 11.305 10.484 1 98.56 23 ALA B C 1
ATOM 1635 O O . ALA B 1 23 ? -6.297 12.117 11.18 1 98.56 23 ALA B O 1
ATOM 1636 N N . ALA B 1 24 ? -4.598 10.711 10.844 1 98.69 24 ALA B N 1
ATOM 1637 C CA . ALA B 1 24 ? -4.035 10.93 12.18 1 98.69 24 ALA B CA 1
ATOM 1638 C C . ALA B 1 24 ? -3.637 12.391 12.367 1 98.69 24 ALA B C 1
ATOM 1640 O O . ALA B 1 24 ? -3.893 12.984 13.422 1 98.69 24 ALA B O 1
ATOM 1641 N N . LEU B 1 25 ? -3.051 12.977 11.328 1 98.81 25 LEU B N 1
ATOM 1642 C CA . LEU B 1 25 ? -2.607 14.367 11.422 1 98.81 25 LEU B CA 1
ATOM 1643 C C . LEU B 1 25 ? -3.801 15.312 11.461 1 98.81 25 LEU B C 1
ATOM 1645 O O . LEU B 1 25 ? -3.768 16.328 12.164 1 98.81 25 LEU B O 1
ATOM 1649 N N . ALA B 1 26 ? -4.793 15.016 10.711 1 98.75 26 ALA B N 1
ATOM 1650 C CA . ALA B 1 26 ? -5.996 15.836 10.742 1 98.75 26 ALA B CA 1
ATOM 1651 C C . ALA B 1 26 ? -6.609 15.867 12.141 1 98.75 26 ALA B C 1
ATOM 1653 O O . ALA B 1 26 ? -7.039 16.922 12.617 1 98.75 26 ALA B O 1
ATOM 1654 N N . VAL B 1 27 ? -6.629 14.711 12.773 1 98.56 27 VAL B N 1
ATOM 1655 C CA . VAL B 1 27 ? -7.152 14.617 14.133 1 98.56 27 VAL B CA 1
ATOM 1656 C C . VAL B 1 27 ? -6.258 15.406 15.086 1 98.56 27 VAL B C 1
ATOM 1658 O O . VAL B 1 27 ? -6.754 16.156 15.945 1 98.56 27 VAL B O 1
ATOM 1661 N N . ALA B 1 28 ? -4.965 15.266 14.938 1 98.56 28 ALA B N 1
ATOM 1662 C CA . ALA B 1 28 ? -4.012 15.969 15.789 1 98.56 28 ALA B CA 1
ATOM 1663 C C . ALA B 1 28 ? -4.152 17.484 15.641 1 98.56 28 ALA B C 1
ATOM 1665 O O . ALA B 1 28 ? -4.035 18.219 16.609 1 98.56 28 ALA B O 1
ATOM 1666 N N . ALA B 1 29 ? -4.324 17.906 14.383 1 98 29 ALA B N 1
ATOM 1667 C CA . ALA B 1 29 ? -4.398 19.328 14.07 1 98 29 ALA B CA 1
ATOM 1668 C C . ALA B 1 29 ? -5.641 19.969 14.688 1 98 29 ALA B C 1
ATOM 1670 O O . ALA B 1 29 ? -5.637 21.156 15.031 1 98 29 ALA B O 1
ATOM 1671 N N . GLY B 1 30 ? -6.559 19.109 14.781 1 96 30 GLY B N 1
ATOM 1672 C CA . GLY B 1 30 ? -7.832 19.688 15.18 1 96 30 GLY B CA 1
ATOM 1673 C C . GLY B 1 30 ? -8.453 20.562 14.109 1 96 30 GLY B C 1
ATOM 1674 O O . GLY B 1 30 ? -8.023 20.547 12.953 1 96 30 GLY B O 1
ATOM 1675 N N . ASP B 1 31 ? -9.281 21.438 14.234 1 96.31 31 ASP B N 1
ATOM 1676 C CA . ASP B 1 31 ? -10.008 22.281 13.297 1 96.31 31 ASP B CA 1
ATOM 1677 C C . ASP B 1 31 ? -9.539 22.031 11.859 1 96.31 31 ASP B C 1
ATOM 1679 O O . ASP B 1 31 ? -8.883 22.891 11.258 1 96.31 31 ASP B O 1
ATOM 1683 N N . SER B 1 32 ? -9.781 20.859 11.359 1 98.19 32 SER B N 1
ATOM 1684 C CA . SER B 1 32 ? -9.273 20.438 10.055 1 98.19 32 SER B CA 1
ATOM 1685 C C . SER B 1 32 ? -10.336 19.703 9.258 1 98.19 32 SER B C 1
ATOM 1687 O O . SER B 1 32 ? -11.336 19.25 9.82 1 98.19 32 SER B O 1
ATOM 1689 N N . ILE B 1 33 ? -10.117 19.672 7.957 1 98.19 33 ILE B N 1
ATOM 1690 C CA . ILE B 1 33 ? -10.906 18.891 7.02 1 98.19 33 ILE B CA 1
ATOM 1691 C C . ILE B 1 33 ? -9.984 18.047 6.152 1 98.19 33 ILE B C 1
ATOM 1693 O O . ILE B 1 33 ? -8.875 18.469 5.816 1 98.19 33 ILE B O 1
ATOM 1697 N N . ILE B 1 34 ? -10.422 16.859 5.855 1 98.62 34 ILE B N 1
ATOM 1698 C CA . ILE B 1 34 ? -9.664 15.984 4.969 1 98.62 34 ILE B CA 1
ATOM 1699 C C . ILE B 1 34 ? -10.289 16 3.574 1 98.62 34 ILE B C 1
ATOM 1701 O O . ILE B 1 34 ? -11.5 15.844 3.43 1 98.62 34 ILE B O 1
ATOM 1705 N N . LEU B 1 35 ? -9.484 16.297 2.611 1 98.44 35 LEU B N 1
ATOM 1706 C CA . LEU B 1 35 ? -9.859 16.125 1.212 1 98.44 35 LEU B CA 1
ATOM 1707 C C . LEU B 1 35 ? -9.305 14.82 0.66 1 98.44 35 LEU B C 1
ATOM 1709 O O . LEU B 1 35 ? -8.094 14.672 0.492 1 98.44 35 LEU B O 1
ATOM 1713 N N . ASP B 1 36 ? -10.172 13.891 0.424 1 97.62 36 ASP B N 1
ATOM 1714 C CA . ASP B 1 36 ? -9.797 12.609 -0.164 1 97.62 36 ASP B CA 1
ATOM 1715 C C . ASP B 1 36 ? -9.812 12.68 -1.689 1 97.62 36 ASP B C 1
ATOM 1717 O O . ASP B 1 36 ? -10.875 12.609 -2.311 1 97.62 36 ASP B O 1
ATOM 1721 N N . ALA B 1 37 ? -8.594 12.758 -2.262 1 95.88 37 ALA B N 1
ATOM 1722 C CA . ALA B 1 37 ? -8.438 12.898 -3.709 1 95.88 37 ALA B CA 1
ATOM 1723 C C . ALA B 1 37 ? -8.031 11.57 -4.344 1 95.88 37 ALA B C 1
ATOM 1725 O O . ALA B 1 37 ? -7.684 11.523 -5.527 1 95.88 37 ALA B O 1
ATOM 1726 N N . ASP B 1 38 ? -7.938 10.523 -3.598 1 92.62 38 ASP B N 1
ATOM 1727 C CA . ASP B 1 38 ? -7.625 9.18 -4.078 1 92.62 38 ASP B CA 1
ATOM 1728 C C . ASP B 1 38 ? -8.891 8.461 -4.543 1 92.62 38 ASP B C 1
ATOM 1730 O O . ASP B 1 38 ? -9.828 8.281 -3.77 1 92.62 38 ASP B O 1
ATOM 1734 N N . PRO B 1 39 ? -8.812 7.961 -5.754 1 87.44 39 PRO B N 1
ATOM 1735 C CA . PRO B 1 39 ? -9.984 7.246 -6.273 1 87.44 39 PRO B CA 1
ATOM 1736 C C . PRO B 1 39 ? -10.359 6.031 -5.426 1 87.44 39 PRO B C 1
AT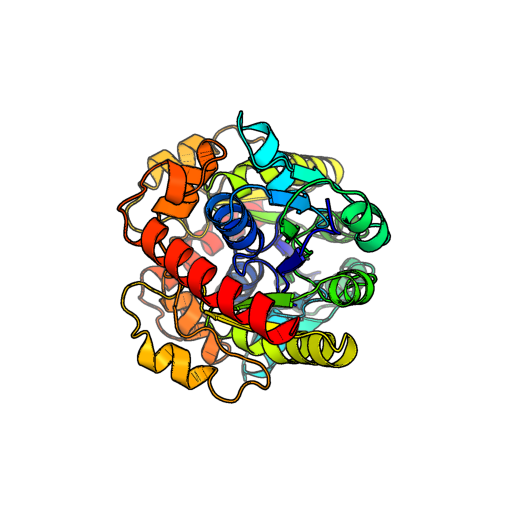OM 1738 O O . PRO B 1 39 ? -11.508 5.59 -5.453 1 87.44 39 PRO B O 1
ATOM 1741 N N . GLN B 1 40 ? -9.508 5.477 -4.664 1 85.88 40 GLN B N 1
ATOM 1742 C CA . GLN B 1 40 ? -9.812 4.352 -3.785 1 85.88 40 GLN B CA 1
ATOM 1743 C C . GLN B 1 40 ? -10.703 4.785 -2.627 1 85.88 40 GLN B C 1
ATOM 1745 O O . GLN B 1 40 ? -11.375 3.955 -2.006 1 85.88 40 GLN B O 1
ATOM 1750 N N . ALA B 1 41 ? -10.75 6.016 -2.295 1 92.25 41 ALA B N 1
ATOM 1751 C CA . ALA B 1 41 ? -11.648 6.637 -1.319 1 92.25 41 ALA B CA 1
ATOM 1752 C C . ALA B 1 41 ? -11.508 5.98 0.05 1 92.25 41 ALA B C 1
ATOM 1754 O O . ALA B 1 41 ? -12.5 5.758 0.743 1 92.25 41 ALA B O 1
ATOM 1755 N N . THR B 1 42 ? -10.297 5.637 0.404 1 93.5 42 THR B N 1
ATOM 1756 C CA . THR B 1 42 ? -10.023 4.98 1.678 1 93.5 42 THR B CA 1
ATOM 1757 C C . THR B 1 42 ? -10.469 5.859 2.844 1 93.5 42 THR B C 1
ATOM 1759 O O . THR B 1 42 ? -11.148 5.383 3.76 1 93.5 42 THR B O 1
ATOM 1762 N N . LEU B 1 43 ? -10.148 7.148 2.768 1 97 43 LEU B N 1
ATOM 1763 C CA . LEU B 1 43 ? -10.453 8.016 3.898 1 97 43 LEU B CA 1
ATOM 1764 C C . LEU B 1 43 ? -11.93 8.406 3.896 1 97 43 LEU B C 1
ATOM 1766 O O . LEU B 1 43 ? -12.5 8.703 4.949 1 97 43 LEU B O 1
ATOM 1770 N N . ALA B 1 44 ? -12.523 8.43 2.717 1 96 44 ALA B N 1
ATOM 1771 C CA . ALA B 1 44 ? -13.969 8.648 2.701 1 96 44 ALA B CA 1
ATOM 1772 C C . ALA B 1 44 ? -14.688 7.562 3.496 1 96 44 ALA B C 1
ATOM 1774 O O . ALA B 1 44 ? -15.586 7.859 4.293 1 96 44 ALA B O 1
ATOM 1775 N N . THR B 1 45 ? -14.32 6.32 3.328 1 94.94 45 THR B N 1
ATOM 1776 C CA . THR B 1 45 ? -14.906 5.199 4.051 1 94.94 45 THR B CA 1
ATOM 1777 C C . THR B 1 45 ? -14.602 5.301 5.543 1 94.94 45 THR B C 1
ATOM 1779 O O . THR B 1 45 ? -15.477 5.043 6.375 1 94.94 45 THR B O 1
ATOM 1782 N N . TRP B 1 46 ? -13.367 5.605 5.828 1 96.81 46 TRP B N 1
ATOM 1783 C CA . TRP B 1 46 ? -12.977 5.852 7.215 1 96.81 46 TRP B CA 1
ATOM 1784 C C . TRP B 1 46 ? -13.859 6.926 7.848 1 96.81 46 TRP B C 1
ATOM 1786 O O . TRP B 1 46 ? -14.336 6.758 8.969 1 96.81 46 TRP B O 1
ATOM 1796 N N . GLY B 1 47 ? -14.07 8.008 7.105 1 97.12 47 GLY B N 1
ATOM 1797 C CA . GLY B 1 47 ? -14.906 9.109 7.566 1 97.12 47 GLY B CA 1
ATOM 1798 C C . GLY B 1 47 ? -16.344 8.711 7.809 1 97.12 47 GLY B C 1
ATOM 1799 O O . GLY B 1 47 ? -17 9.25 8.703 1 97.12 47 GLY B O 1
ATOM 1800 N N . ASP B 1 48 ? -16.859 7.805 7.008 1 95.62 48 ASP B N 1
ATOM 1801 C CA . ASP B 1 48 ? -18.234 7.328 7.133 1 95.62 48 ASP B CA 1
ATOM 1802 C C . ASP B 1 48 ? -18.453 6.648 8.484 1 95.62 48 ASP B C 1
ATOM 1804 O O . ASP B 1 48 ? -19.578 6.625 8.992 1 95.62 48 ASP B O 1
ATOM 1808 N N . ARG B 1 49 ? -17.469 6.109 9.07 1 95 49 ARG B N 1
ATOM 1809 C CA . ARG B 1 49 ? -17.578 5.395 10.336 1 95 49 ARG B CA 1
ATOM 1810 C C . ARG B 1 49 ? -17.406 6.348 11.516 1 95 49 ARG B C 1
ATOM 1812 O O . ARG B 1 49 ? -17.656 5.969 12.664 1 95 49 ARG B O 1
ATOM 1819 N N . ARG B 1 50 ? -16.984 7.512 11.109 1 93.19 50 ARG B N 1
ATOM 1820 C CA . ARG B 1 50 ? -16.688 8.508 12.141 1 93.19 50 ARG B CA 1
ATOM 1821 C C . ARG B 1 50 ? -17.922 9.359 12.445 1 93.19 50 ARG B C 1
ATOM 1823 O O . ARG B 1 50 ? -18.734 9.617 11.562 1 93.19 50 ARG B O 1
ATOM 1830 N N . ASN B 1 51 ? -18.125 9.75 13.625 1 88.31 51 ASN B N 1
ATOM 1831 C CA . ASN B 1 51 ? -19.234 10.602 14.047 1 88.31 51 ASN B CA 1
ATOM 1832 C C . ASN B 1 51 ? -18.734 11.945 14.57 1 88.31 51 ASN B C 1
ATOM 1834 O O . ASN B 1 51 ? -19.469 12.648 15.273 1 88.31 51 ASN B O 1
ATOM 1838 N N . GLN B 1 52 ? -17.562 12.328 14.328 1 89.94 52 GLN B N 1
ATOM 1839 C CA . GLN B 1 52 ? -16.953 13.555 14.836 1 89.94 52 GLN B CA 1
ATOM 1840 C C . GLN B 1 52 ? -15.953 14.133 13.828 1 89.94 52 GLN B C 1
ATOM 1842 O O . GLN B 1 52 ? -15.688 13.516 12.789 1 89.94 52 GLN B O 1
ATOM 1847 N N . GLU B 1 53 ? -15.562 15.344 14.102 1 91.06 53 GLU B N 1
ATOM 1848 C CA . GLU B 1 53 ? -14.531 15.961 13.281 1 91.06 53 GLU B CA 1
ATOM 1849 C C . GLU B 1 53 ? -13.219 15.18 13.352 1 91.06 53 GLU B C 1
ATOM 1851 O O . GLU B 1 53 ? -12.953 14.5 14.344 1 91.06 53 GLU B O 1
ATOM 1856 N N . PRO B 1 54 ? -12.43 15.273 12.25 1 96.5 54 PRO B N 1
ATOM 1857 C CA . PRO B 1 54 ? -12.586 16.047 11.008 1 96.5 54 PRO B CA 1
ATOM 1858 C C . PRO B 1 54 ? -13.531 15.375 10.016 1 96.5 54 PRO B C 1
ATOM 1860 O O . PRO B 1 54 ? -13.641 14.148 9.992 1 96.5 54 PRO B O 1
ATOM 1863 N N . SER B 1 55 ? -14.164 16.188 9.227 1 96.5 55 SER B N 1
ATOM 1864 C CA . SER B 1 55 ? -14.945 15.688 8.102 1 96.5 55 SER B CA 1
ATOM 1865 C C . SER B 1 55 ? -14.047 15.305 6.934 1 96.5 55 SER B C 1
ATOM 1867 O O . SER B 1 55 ? -12.945 15.836 6.789 1 96.5 55 SER B O 1
ATOM 1869 N N . VAL B 1 56 ? -14.555 14.391 6.184 1 98 56 VAL B N 1
ATOM 1870 C CA . VAL B 1 56 ? -13.852 13.945 4.984 1 98 56 VAL B CA 1
ATOM 1871 C C . VAL B 1 56 ? -14.695 14.242 3.748 1 98 56 VAL B C 1
ATOM 1873 O O . VAL B 1 56 ? -15.875 13.883 3.695 1 98 56 VAL B O 1
ATOM 1876 N N . LEU B 1 57 ? -14.094 14.938 2.795 1 97.31 57 LEU B N 1
ATOM 1877 C CA . LEU B 1 57 ? -14.734 15.227 1.52 1 97.31 57 LEU B CA 1
ATOM 1878 C C . LEU B 1 57 ? -14 14.547 0.371 1 97.31 57 LEU B C 1
ATOM 1880 O O . LEU B 1 57 ? -12.781 14.688 0.235 1 97.31 57 LEU B O 1
ATOM 1884 N N . THR B 1 58 ? -14.727 13.789 -0.411 1 97.38 58 THR B N 1
ATOM 1885 C CA . THR B 1 58 ? -14.133 13.266 -1.636 1 97.38 58 THR B CA 1
ATOM 1886 C C . THR B 1 58 ? -14.047 14.359 -2.701 1 97.38 58 THR B C 1
ATOM 1888 O O . THR B 1 58 ? -15.016 15.07 -2.951 1 97.38 58 THR B O 1
ATOM 1891 N N . VAL B 1 59 ? -12.898 14.477 -3.281 1 96.94 59 VAL B N 1
ATOM 1892 C CA . VAL B 1 59 ? -12.68 15.531 -4.27 1 96.94 59 VAL B CA 1
ATOM 1893 C C . VAL B 1 59 ? -11.797 15.008 -5.398 1 96.94 59 VAL B C 1
ATOM 1895 O O . VAL B 1 59 ? -10.789 14.344 -5.148 1 96.94 59 VAL B O 1
ATOM 1898 N N . PRO B 1 60 ? -12.18 15.25 -6.691 1 94.5 60 PRO B N 1
ATOM 1899 C CA . PRO B 1 60 ? -11.227 14.914 -7.754 1 94.5 60 PRO B CA 1
ATOM 1900 C C . PRO B 1 60 ? -9.953 15.75 -7.684 1 94.5 60 PRO B C 1
ATOM 1902 O O . PRO B 1 60 ? -9.984 16.891 -7.238 1 94.5 60 PRO B O 1
ATOM 1905 N N . MET B 1 61 ? -8.852 15.18 -8.102 1 94.12 61 MET B N 1
ATOM 1906 C CA . MET B 1 61 ? -7.551 15.836 -8.023 1 94.12 61 MET B CA 1
ATOM 1907 C C . MET B 1 61 ? -7.594 17.203 -8.703 1 94.12 61 MET B C 1
ATOM 1909 O O . MET B 1 61 ? -7.02 18.172 -8.203 1 94.12 61 MET B O 1
ATOM 1913 N N . SER B 1 62 ? -8.367 17.328 -9.789 1 92.5 62 SER B N 1
ATOM 1914 C CA . SER B 1 62 ? -8.422 18.547 -10.57 1 92.5 62 SER B CA 1
ATOM 1915 C C . SER B 1 62 ? -9.148 19.656 -9.812 1 92.5 62 SER B C 1
ATOM 1917 O O . SER B 1 62 ? -9.039 20.844 -10.156 1 92.5 62 SER B O 1
ATOM 1919 N N . ARG B 1 63 ? -9.844 19.359 -8.75 1 95.5 63 ARG B N 1
ATOM 1920 C CA . ARG B 1 63 ? -10.672 20.344 -8.062 1 95.5 63 ARG B CA 1
ATOM 1921 C C . ARG B 1 63 ? -10.156 20.594 -6.652 1 95.5 63 ARG B C 1
ATOM 1923 O O . ARG B 1 63 ? -10.758 21.375 -5.895 1 95.5 63 ARG B O 1
ATOM 1930 N N . VAL B 1 64 ? -9.07 19.969 -6.293 1 96.81 64 VAL B N 1
ATOM 1931 C CA . VAL B 1 64 ? -8.562 20.047 -4.926 1 96.81 64 VAL B CA 1
ATOM 1932 C C . VAL B 1 64 ? -8.25 21.484 -4.562 1 96.81 64 VAL B C 1
ATOM 1934 O O . VAL B 1 64 ? -8.609 21.953 -3.477 1 96.81 64 VAL B O 1
ATOM 1937 N N . GLY B 1 65 ? -7.57 22.219 -5.438 1 95.31 65 GLY B N 1
ATOM 1938 C CA . GLY B 1 65 ? -7.227 23.609 -5.176 1 95.31 65 GLY B CA 1
ATOM 1939 C C . GLY B 1 65 ? -8.438 24.484 -4.941 1 95.31 65 GLY B C 1
ATOM 1940 O O . GLY B 1 65 ? -8.5 25.234 -3.957 1 95.31 65 GLY B O 1
ATOM 1941 N N . LEU B 1 66 ? -9.391 24.344 -5.801 1 95.31 66 LEU B N 1
ATOM 1942 C CA . LEU B 1 66 ? -10.609 25.141 -5.715 1 95.31 66 LEU B CA 1
ATOM 1943 C C . LEU B 1 66 ? -11.398 24.781 -4.461 1 95.31 66 LEU B C 1
ATOM 1945 O O . LEU B 1 66 ? -11.93 25.656 -3.785 1 95.31 66 LEU B O 1
ATOM 1949 N N . THR B 1 67 ? -11.484 23.516 -4.191 1 97 67 THR B N 1
ATOM 1950 C CA . THR B 1 67 ? -12.25 23.047 -3.033 1 97 67 THR B CA 1
ATOM 1951 C C . THR B 1 67 ? -11.586 23.516 -1.736 1 97 67 THR B C 1
ATOM 1953 O O . THR B 1 67 ? -12.266 24 -0.83 1 97 67 THR B O 1
ATOM 1956 N N . ALA B 1 68 ? -10.273 23.359 -1.681 1 96.25 68 ALA B N 1
ATOM 1957 C CA . ALA B 1 68 ? -9.531 23.734 -0.484 1 96.25 68 ALA B CA 1
ATOM 1958 C C . ALA B 1 68 ? -9.719 25.219 -0.179 1 96.25 68 ALA B C 1
ATOM 1960 O O . ALA B 1 68 ? -9.859 25.609 0.982 1 96.25 68 ALA B O 1
ATOM 1961 N N . ALA B 1 69 ? -9.734 26.062 -1.161 1 93.94 69 ALA B N 1
ATOM 1962 C CA . ALA B 1 69 ? -9.82 27.516 -1.019 1 93.94 69 ALA B CA 1
ATOM 1963 C C . ALA B 1 69 ? -11.148 27.922 -0.399 1 93.94 69 ALA B C 1
ATOM 1965 O O . ALA B 1 69 ? -11.266 29.016 0.17 1 93.94 69 ALA B O 1
ATOM 1966 N N . LYS B 1 70 ? -12.109 27.062 -0.439 1 95.31 70 LYS B N 1
ATOM 1967 C CA . LYS B 1 70 ? -13.453 27.422 0.003 1 95.31 70 LYS B CA 1
ATOM 1968 C C . LYS B 1 70 ? -13.734 26.875 1.401 1 95.31 70 LYS B C 1
ATOM 1970 O O . LYS B 1 70 ? -14.773 27.188 1.993 1 95.31 70 LYS B O 1
ATOM 1975 N N . LEU B 1 71 ? -12.828 26.125 1.875 1 95.88 71 LEU B N 1
ATOM 1976 C CA . LEU B 1 71 ? -13.062 25.484 3.166 1 95.88 71 LEU B CA 1
ATOM 1977 C C . LEU B 1 71 ? -12.961 26.5 4.301 1 95.88 71 LEU B C 1
ATOM 1979 O O . LEU B 1 71 ? -12.117 27.406 4.262 1 95.88 71 LEU B O 1
ATOM 1983 N N . GLN B 1 72 ? -13.812 26.328 5.27 1 94.44 72 GLN B N 1
ATOM 1984 C CA . GLN B 1 72 ? -13.789 27.141 6.48 1 94.44 72 GLN B CA 1
ATOM 1985 C C . GLN B 1 72 ? -13.211 26.359 7.656 1 94.44 72 GLN B C 1
ATOM 1987 O O . GLN B 1 72 ? -13.922 26.016 8.602 1 94.44 72 GLN B O 1
ATOM 1992 N N . THR B 1 73 ? -11.945 26.156 7.715 1 96.75 73 THR B N 1
ATOM 1993 C CA . THR B 1 73 ? -11.172 25.438 8.727 1 96.75 73 THR B CA 1
ATOM 1994 C C . THR B 1 73 ? -9.758 25.984 8.82 1 96.75 73 THR B C 1
ATOM 1996 O O . THR B 1 73 ? -9.336 26.781 7.977 1 96.75 73 THR B O 1
ATOM 1999 N N . ARG B 1 74 ? -9.102 25.703 9.836 1 96.88 74 ARG B N 1
ATOM 2000 C CA . ARG B 1 74 ? -7.727 26.156 9.992 1 96.88 74 ARG B CA 1
ATOM 2001 C C . ARG B 1 74 ? -6.781 25.344 9.117 1 96.88 74 ARG B C 1
ATOM 2003 O O . ARG B 1 74 ? -5.832 25.891 8.547 1 96.88 74 ARG B O 1
ATOM 2010 N N . TYR B 1 75 ? -7.027 23.984 9 1 97.81 75 TYR B N 1
ATOM 2011 C CA . TYR B 1 75 ? -6.145 23.109 8.234 1 97.81 75 TYR B CA 1
ATOM 2012 C C . TYR B 1 75 ? -6.945 22.234 7.277 1 97.81 75 TYR B C 1
ATOM 2014 O O . TYR B 1 75 ? -8.07 21.828 7.586 1 97.81 75 TYR B O 1
ATOM 2022 N N . ALA B 1 76 ? -6.363 21.953 6.105 1 98.31 76 ALA B N 1
ATOM 2023 C CA . ALA B 1 76 ? -6.871 20.953 5.18 1 98.31 76 ALA B CA 1
ATOM 2024 C C . ALA B 1 76 ? -5.793 19.922 4.836 1 98.31 76 ALA B C 1
ATOM 2026 O O . ALA B 1 76 ? -4.672 20.297 4.469 1 98.31 76 ALA B O 1
ATOM 2027 N N . PHE B 1 77 ? -6.102 18.672 5.023 1 98.62 77 PHE B N 1
ATOM 2028 C CA . PHE B 1 77 ? -5.211 17.578 4.656 1 98.62 77 PHE B CA 1
ATOM 2029 C C . PHE B 1 77 ? -5.699 16.891 3.393 1 98.62 77 PHE B C 1
ATOM 2031 O O . PHE B 1 77 ? -6.863 16.484 3.311 1 98.62 77 PHE B O 1
ATOM 2038 N N . ILE B 1 78 ? -4.816 16.797 2.402 1 98.56 78 ILE B N 1
ATOM 2039 C CA . ILE B 1 78 ? -5.18 16.203 1.123 1 98.56 78 ILE B CA 1
ATOM 2040 C C . ILE B 1 78 ? -4.566 14.805 1.014 1 98.56 78 ILE B C 1
ATOM 2042 O O . ILE B 1 78 ? -3.342 14.656 0.998 1 98.56 78 ILE B O 1
ATOM 2046 N N . ASP B 1 79 ? -5.395 13.766 0.965 1 97.69 79 ASP B N 1
ATOM 2047 C CA . ASP B 1 79 ? -4.965 12.398 0.694 1 97.69 79 ASP B CA 1
ATOM 2048 C C . ASP B 1 79 ? -4.879 12.141 -0.808 1 97.69 79 ASP B C 1
ATOM 2050 O O . ASP B 1 79 ? -5.875 12.273 -1.522 1 97.69 79 ASP B O 1
ATOM 2054 N N . THR B 1 80 ? -3.754 11.773 -1.302 1 96.25 80 THR B N 1
ATOM 2055 C CA . THR B 1 80 ? -3.5 11.648 -2.732 1 96.25 80 THR B CA 1
ATOM 2056 C C . THR B 1 80 ? -3.344 10.18 -3.127 1 96.25 80 THR B C 1
ATOM 2058 O O . THR B 1 80 ? -3.086 9.328 -2.273 1 96.25 80 THR B O 1
ATOM 2061 N N . PRO B 1 81 ? -3.482 9.875 -4.41 1 91.62 81 PRO B N 1
ATOM 2062 C CA . PRO B 1 81 ? -3.232 8.508 -4.871 1 91.62 81 PRO B CA 1
ATOM 2063 C C . PRO B 1 81 ? -1.771 8.094 -4.723 1 91.62 81 PRO B C 1
ATOM 2065 O O . PRO B 1 81 ? -0.881 8.945 -4.707 1 91.62 81 PRO B O 1
ATOM 2068 N N . GLY B 1 82 ? -1.611 6.758 -4.574 1 87.44 82 GLY B N 1
ATOM 2069 C CA . GLY B 1 82 ? -0.266 6.211 -4.504 1 87.44 82 GLY B CA 1
ATOM 2070 C C . GLY B 1 82 ? 0.352 5.965 -5.867 1 87.44 82 GLY B C 1
ATOM 2071 O O . GLY B 1 82 ? 0.767 4.848 -6.176 1 87.44 82 GLY B O 1
ATOM 2072 N N . ALA B 1 83 ? 0.41 6.875 -6.809 1 82.69 83 ALA B N 1
ATOM 2073 C CA . ALA B 1 83 ? 0.943 6.77 -8.164 1 82.69 83 ALA B CA 1
ATOM 2074 C C . ALA B 1 83 ? 1.231 8.148 -8.742 1 82.69 83 ALA B C 1
ATOM 2076 O O . ALA B 1 83 ? 0.656 9.148 -8.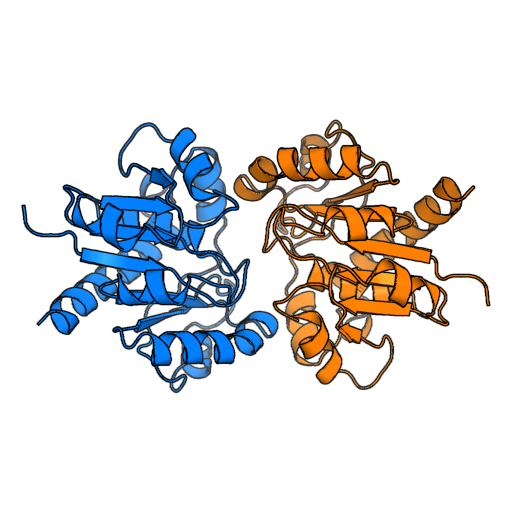305 1 82.69 83 ALA B O 1
ATOM 2077 N N . LEU B 1 84 ? 2.203 8.125 -9.578 1 83 84 LEU B N 1
ATOM 2078 C CA . LEU B 1 84 ? 2.508 9.344 -10.32 1 83 84 LEU B CA 1
ATOM 2079 C C . LEU B 1 84 ? 1.62 9.461 -11.555 1 83 84 LEU B C 1
ATOM 2081 O O . LEU B 1 84 ? 2.037 9.117 -12.656 1 83 84 LEU B O 1
ATOM 2085 N N . VAL B 1 85 ? 0.437 9.852 -11.305 1 80.56 85 VAL B N 1
ATOM 2086 C CA . VAL B 1 85 ? -0.548 9.922 -12.375 1 80.56 85 VAL B CA 1
ATOM 2087 C C . VAL B 1 85 ? -0.902 11.375 -12.664 1 80.56 85 VAL B C 1
ATOM 2089 O O . VAL B 1 85 ? -0.489 12.281 -11.93 1 80.56 85 VAL B O 1
ATOM 2092 N N . GLY B 1 86 ? -1.657 11.523 -13.695 1 79.62 86 GLY B N 1
ATOM 2093 C CA . GLY B 1 86 ? -2.084 12.859 -14.055 1 79.62 86 GLY B CA 1
ATOM 2094 C C . GLY B 1 86 ? -2.814 13.578 -12.938 1 79.62 86 GLY B C 1
ATOM 2095 O O . GLY B 1 86 ? -3.549 12.953 -12.172 1 79.62 86 GLY B O 1
ATOM 2096 N N . GLY B 1 87 ? -2.633 14.844 -12.727 1 89.69 87 GLY B N 1
ATOM 2097 C CA . GLY B 1 87 ? -3.33 15.68 -11.758 1 89.69 87 GLY B CA 1
ATOM 2098 C C . GLY B 1 87 ? -2.586 15.812 -10.445 1 89.69 87 GLY B C 1
ATOM 2099 O O . GLY B 1 87 ? -2.918 16.672 -9.625 1 89.69 87 GLY B O 1
ATOM 2100 N N . VAL B 1 88 ? -1.612 14.93 -10.227 1 91.25 88 VAL B N 1
ATOM 2101 C CA . VAL B 1 88 ? -0.887 14.938 -8.961 1 91.25 88 VAL B CA 1
ATOM 2102 C C . VAL B 1 88 ? -0.196 16.281 -8.766 1 91.25 88 VAL B C 1
ATOM 2104 O O . VAL B 1 88 ? -0.215 16.844 -7.672 1 91.25 88 VAL B O 1
ATOM 2107 N N . LEU B 1 89 ? 0.363 16.812 -9.859 1 93.69 89 LEU B N 1
ATOM 2108 C CA . LEU B 1 89 ? 1.079 18.078 -9.773 1 93.69 89 LEU B CA 1
ATOM 2109 C C . LEU B 1 89 ? 0.135 19.203 -9.383 1 93.69 89 LEU B C 1
ATOM 2111 O O . LEU B 1 89 ? 0.522 20.125 -8.656 1 93.69 89 LEU B O 1
ATOM 2115 N N . ASP B 1 90 ? -1.122 19.094 -9.906 1 93.94 90 ASP B N 1
ATOM 2116 C CA . ASP B 1 90 ? -2.113 20.109 -9.539 1 93.94 90 ASP B CA 1
ATOM 2117 C C . ASP B 1 90 ? -2.381 20.094 -8.031 1 93.94 90 ASP B C 1
ATOM 2119 O O . ASP B 1 90 ? -2.49 21.141 -7.406 1 93.94 90 ASP B O 1
ATOM 2123 N N . VAL B 1 91 ? -2.443 18.953 -7.484 1 96.94 91 VAL B N 1
ATOM 2124 C CA . VAL B 1 91 ? -2.699 18.797 -6.055 1 96.94 91 VAL B CA 1
ATOM 2125 C C . VAL B 1 91 ? -1.512 19.312 -5.254 1 96.94 91 VAL B C 1
ATOM 2127 O O . VAL B 1 91 ? -1.69 20.047 -4.281 1 96.94 91 VAL B O 1
ATOM 2130 N N . LEU B 1 92 ? -0.289 18.953 -5.707 1 97.31 92 LEU B N 1
ATOM 2131 C CA . LEU B 1 92 ? 0.92 19.344 -4.992 1 97.31 92 LEU B CA 1
ATOM 2132 C C . LEU B 1 92 ? 1.09 20.859 -5.02 1 97.31 92 LEU B C 1
ATOM 2134 O O . LEU B 1 92 ? 1.454 21.469 -4.012 1 97.31 92 LEU B O 1
ATOM 2138 N N . ARG B 1 93 ? 0.74 21.469 -6.125 1 95.81 93 ARG B N 1
ATOM 2139 C CA . ARG B 1 93 ? 0.883 22.906 -6.277 1 95.81 93 ARG B CA 1
ATOM 2140 C C . ARG B 1 93 ? -0.147 23.656 -5.438 1 95.81 93 ARG B C 1
ATOM 2142 O O . ARG B 1 93 ? 0.073 24.797 -5.055 1 95.81 93 ARG B O 1
ATOM 2149 N N . ALA B 1 94 ? -1.245 23.016 -5.125 1 95.5 94 ALA B N 1
ATOM 2150 C CA . ALA B 1 94 ? -2.309 23.625 -4.332 1 95.5 94 ALA B CA 1
ATOM 2151 C C . ALA B 1 94 ? -1.982 23.594 -2.844 1 95.5 94 ALA B C 1
ATOM 2153 O O . ALA B 1 94 ? -2.607 24.281 -2.043 1 95.5 94 ALA B O 1
ATOM 2154 N N . ALA B 1 95 ? -1.037 22.812 -2.449 1 97.31 95 ALA B N 1
ATOM 2155 C CA . ALA B 1 95 ? -0.723 22.609 -1.036 1 97.31 95 ALA B CA 1
ATOM 2156 C C . ALA B 1 95 ? 0.275 23.656 -0.543 1 97.31 95 ALA B C 1
ATOM 2158 O O . ALA B 1 95 ? 1.111 24.141 -1.312 1 97.31 95 ALA B O 1
ATOM 2159 N N . ASP B 1 96 ? 0.162 24.016 0.709 1 96.88 96 ASP B N 1
ATOM 2160 C CA . ASP B 1 96 ? 1.162 24.859 1.345 1 96.88 96 ASP B CA 1
ATOM 2161 C C . ASP B 1 96 ? 2.398 24.062 1.737 1 96.88 96 ASP B C 1
ATOM 2163 O O . ASP B 1 96 ? 3.502 24.609 1.816 1 96.88 96 ASP B O 1
ATOM 2167 N N . LEU B 1 97 ? 2.24 22.828 1.979 1 97.69 97 LEU B N 1
ATOM 2168 C CA . LEU B 1 97 ? 3.291 21.891 2.336 1 97.69 97 LEU B CA 1
ATOM 2169 C C . LEU B 1 97 ? 2.939 20.484 1.866 1 97.69 97 LEU B C 1
ATOM 2171 O O . LEU B 1 97 ? 1.783 20.062 1.958 1 97.69 97 LEU B O 1
ATOM 2175 N N . VAL B 1 98 ? 3.922 19.797 1.328 1 98.12 98 VAL B N 1
ATOM 2176 C CA . VAL B 1 98 ? 3.73 18.406 0.935 1 98.12 98 VAL B CA 1
ATOM 2177 C C . VAL B 1 98 ? 4.48 17.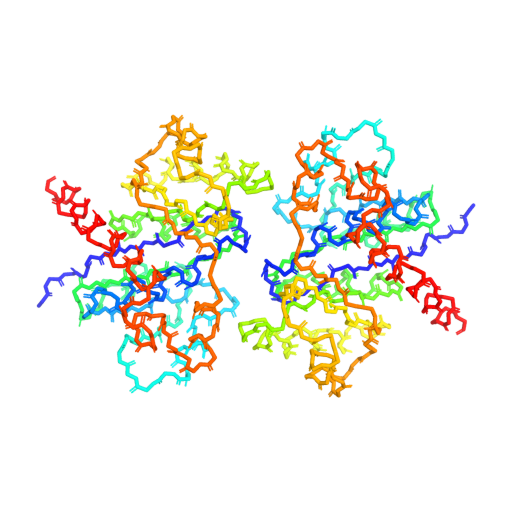484 1.896 1 98.12 98 VAL B C 1
ATOM 2179 O O . VAL B 1 98 ? 5.684 17.656 2.109 1 98.12 98 VAL B O 1
ATOM 2182 N N . LEU B 1 99 ? 3.742 16.594 2.545 1 98.62 99 LEU B N 1
ATOM 2183 C CA . LEU B 1 99 ? 4.332 15.594 3.434 1 98.62 99 LEU B CA 1
ATOM 2184 C C . LEU B 1 99 ? 4.434 14.242 2.742 1 98.62 99 LEU B C 1
ATOM 2186 O O . LEU B 1 99 ? 3.451 13.75 2.178 1 98.62 99 LEU B O 1
ATOM 2190 N N . VAL B 1 100 ? 5.609 13.648 2.793 1 98.25 100 VAL B N 1
ATOM 2191 C CA . VAL B 1 100 ? 5.875 12.391 2.098 1 98.25 100 VAL B CA 1
ATOM 2192 C C . VAL B 1 100 ? 6.156 11.289 3.113 1 98.25 100 VAL B C 1
ATOM 2194 O O . VAL B 1 100 ? 7.305 11.086 3.512 1 98.25 100 VAL B O 1
ATOM 2197 N N . PRO B 1 101 ? 5.121 10.523 3.477 1 98.31 101 PRO B N 1
ATOM 2198 C CA . PRO B 1 101 ? 5.398 9.352 4.301 1 98.31 101 PRO B CA 1
ATOM 2199 C C . PRO B 1 101 ? 6.203 8.289 3.557 1 98.31 101 PRO B C 1
ATOM 2201 O O . PRO B 1 101 ? 5.855 7.918 2.432 1 98.31 101 PRO B O 1
ATOM 2204 N N . THR B 1 102 ? 7.25 7.793 4.188 1 97.12 102 THR B N 1
ATOM 2205 C CA . THR B 1 102 ? 8.156 6.883 3.496 1 97.12 102 THR B CA 1
ATOM 2206 C C . THR B 1 102 ? 8.578 5.742 4.414 1 97.12 102 THR B C 1
ATOM 2208 O O . THR B 1 102 ? 9.328 5.953 5.371 1 97.12 102 THR B O 1
ATOM 2211 N N . PRO B 1 103 ? 8.031 4.539 4.051 1 95.69 103 PRO B N 1
ATOM 2212 C CA . PRO B 1 103 ? 8.719 3.406 4.664 1 95.69 103 PRO B CA 1
ATOM 2213 C C . PRO B 1 103 ? 10.156 3.242 4.156 1 95.69 103 PRO B C 1
ATOM 2215 O O . PRO B 1 103 ? 10.508 3.793 3.109 1 95.69 103 PRO B O 1
ATOM 2218 N N . ILE B 1 104 ? 11.055 2.676 4.852 1 93.31 104 ILE B N 1
ATOM 2219 C CA . ILE B 1 104 ? 12.461 2.574 4.465 1 93.31 104 ILE B CA 1
ATOM 2220 C C . ILE B 1 104 ? 12.75 1.174 3.93 1 93.31 104 ILE B C 1
ATOM 2222 O O . ILE B 1 104 ? 13.859 0.655 4.094 1 93.31 104 ILE B O 1
ATOM 2226 N N . ASP B 1 105 ? 11.766 0.558 3.33 1 91.25 105 ASP B N 1
ATOM 2227 C CA . ASP B 1 105 ? 12.023 -0.706 2.646 1 91.25 105 ASP B CA 1
ATOM 2228 C C . ASP B 1 105 ? 12.453 -0.47 1.201 1 91.25 105 ASP B C 1
ATOM 2230 O O . ASP B 1 105 ? 12.289 0.63 0.671 1 91.25 105 ASP B O 1
ATOM 2234 N N . GLN B 1 106 ? 13 -1.451 0.621 1 91 106 GLN B N 1
ATOM 2235 C CA . GLN B 1 106 ? 13.656 -1.303 -0.674 1 91 106 GLN B CA 1
ATOM 2236 C C . GLN B 1 106 ? 12.672 -0.824 -1.738 1 91 106 GLN B C 1
ATOM 2238 O O . GLN B 1 106 ? 12.984 0.083 -2.514 1 91 106 GLN B O 1
ATOM 2243 N N . PHE B 1 107 ? 11.5 -1.412 -1.8 1 89.38 107 PHE B N 1
ATOM 2244 C CA . PHE B 1 107 ? 10.523 -1.024 -2.809 1 89.38 107 PHE B CA 1
ATOM 2245 C C . PHE B 1 107 ? 10.141 0.443 -2.656 1 89.38 107 PHE B C 1
ATOM 2247 O O . PHE B 1 107 ? 9.922 1.139 -3.65 1 89.38 107 PHE B O 1
ATOM 2254 N N . ASP B 1 108 ? 10.023 0.85 -1.43 1 91.88 108 ASP B N 1
ATOM 2255 C CA . ASP B 1 108 ? 9.672 2.238 -1.148 1 91.88 108 ASP B CA 1
ATOM 2256 C C . ASP B 1 108 ? 10.812 3.184 -1.523 1 91.88 108 ASP B C 1
ATOM 2258 O O . ASP B 1 108 ? 10.578 4.246 -2.104 1 91.88 108 ASP B O 1
ATOM 2262 N N . LEU B 1 109 ? 12.016 2.793 -1.205 1 92 109 LEU B N 1
ATOM 2263 C CA . LEU B 1 109 ? 13.188 3.605 -1.524 1 92 109 LEU B CA 1
ATOM 2264 C C . LEU B 1 109 ? 13.383 3.703 -3.033 1 92 109 LEU B C 1
ATOM 2266 O O . LEU B 1 109 ? 13.758 4.758 -3.547 1 92 109 LEU B O 1
ATOM 2270 N N . ASP B 1 110 ? 13.086 2.654 -3.721 1 91.31 110 ASP B N 1
ATOM 2271 C CA . ASP B 1 110 ? 13.195 2.633 -5.176 1 91.31 110 ASP B CA 1
ATOM 2272 C C . ASP B 1 110 ? 12.25 3.648 -5.812 1 91.31 110 ASP B C 1
ATOM 2274 O O . ASP B 1 110 ? 12.539 4.188 -6.883 1 91.31 110 ASP B O 1
ATOM 2278 N N . ALA B 1 111 ? 11.141 3.898 -5.18 1 91.12 111 ALA B N 1
ATOM 2279 C CA . ALA B 1 111 ? 10.102 4.754 -5.738 1 91.12 111 ALA B CA 1
ATOM 2280 C C . ALA B 1 111 ? 10.336 6.215 -5.375 1 91.12 111 ALA B C 1
ATOM 2282 O O . ALA B 1 111 ? 9.648 7.105 -5.883 1 91.12 111 ALA B O 1
ATOM 2283 N N . LEU B 1 112 ? 11.344 6.535 -4.523 1 93.5 112 LEU B N 1
ATOM 2284 C CA . LEU B 1 112 ? 11.547 7.879 -3.992 1 93.5 112 LEU B CA 1
ATOM 2285 C C . LEU B 1 112 ? 11.977 8.844 -5.094 1 93.5 112 LEU B C 1
ATOM 2287 O O . LEU B 1 112 ? 11.617 10.023 -5.066 1 93.5 112 LEU B O 1
ATOM 2291 N N . GLY B 1 113 ? 12.734 8.32 -6.043 1 92.75 113 GLY B N 1
ATOM 2292 C CA . GLY B 1 113 ? 13.195 9.195 -7.113 1 92.75 113 GLY B CA 1
ATOM 2293 C C . GLY B 1 113 ? 12.062 9.914 -7.82 1 92.75 113 GLY B C 1
ATOM 2294 O O . GLY B 1 113 ? 12.078 11.141 -7.945 1 92.75 113 GLY B O 1
ATOM 2295 N N . GLY B 1 114 ? 11.07 9.141 -8.266 1 92.75 114 GLY B N 1
ATOM 2296 C CA . GLY B 1 114 ? 9.914 9.727 -8.93 1 92.75 114 GLY B CA 1
ATOM 2297 C C . GLY B 1 114 ? 9.156 10.695 -8.047 1 92.75 114 GLY B C 1
ATOM 2298 O O . GLY B 1 114 ? 8.688 11.734 -8.516 1 92.75 114 GLY B O 1
ATOM 2299 N N . THR 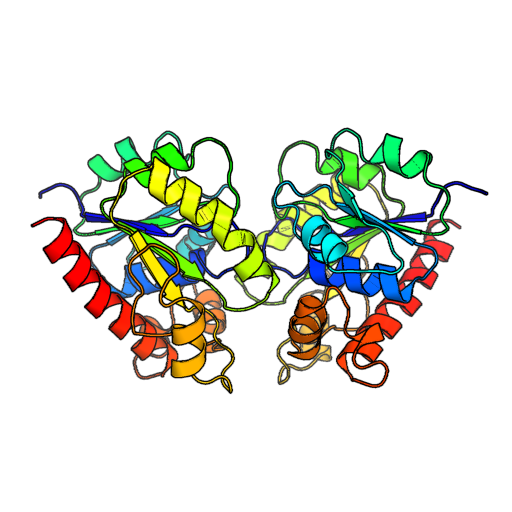B 1 115 ? 9.055 10.352 -6.793 1 95.25 115 THR B N 1
ATOM 2300 C CA . THR B 1 115 ? 8.375 11.211 -5.828 1 95.25 115 THR B CA 1
ATOM 2301 C C . THR B 1 115 ? 9.086 12.562 -5.711 1 95.25 115 THR B C 1
ATOM 2303 O O . THR B 1 115 ? 8.445 13.609 -5.797 1 95.25 115 THR B O 1
ATOM 2306 N N . LEU B 1 116 ? 10.367 12.5 -5.582 1 96 116 LEU B N 1
ATOM 2307 C CA . LEU B 1 116 ? 11.172 13.703 -5.41 1 96 116 LEU B CA 1
ATOM 2308 C C . LEU B 1 116 ? 11.133 14.57 -6.664 1 96 116 LEU B C 1
ATOM 2310 O O . LEU B 1 116 ? 11.117 15.797 -6.574 1 96 116 LEU B O 1
ATOM 2314 N N . ASP B 1 117 ? 11.125 13.953 -7.828 1 95.69 117 ASP B N 1
ATOM 2315 C CA . ASP B 1 117 ? 11.008 14.695 -9.078 1 95.69 117 ASP B CA 1
ATOM 2316 C C . ASP B 1 117 ? 9.695 15.477 -9.133 1 95.69 117 ASP B C 1
ATOM 2318 O O . ASP B 1 117 ? 9.672 16.641 -9.539 1 95.69 117 ASP B O 1
ATOM 2322 N N . ALA B 1 118 ? 8.672 14.836 -8.734 1 95.69 118 ALA B N 1
ATOM 2323 C CA . ALA B 1 118 ? 7.367 15.492 -8.711 1 95.69 118 ALA B CA 1
ATOM 2324 C C . ALA B 1 118 ? 7.355 16.672 -7.742 1 95.69 118 ALA B C 1
ATOM 2326 O O . ALA B 1 118 ? 6.777 17.719 -8.039 1 95.69 118 ALA B O 1
ATOM 2327 N N . LEU B 1 119 ? 7.961 16.469 -6.59 1 96.25 119 LEU B N 1
ATOM 2328 C CA . LEU B 1 119 ? 8.055 17.547 -5.598 1 96.25 119 LEU B CA 1
ATOM 2329 C C . LEU B 1 119 ? 8.805 18.734 -6.16 1 96.25 119 LEU B C 1
ATOM 2331 O O . LEU B 1 119 ? 8.375 19.891 -6 1 96.25 119 LEU B O 1
ATOM 2335 N N . SER B 1 120 ? 9.883 18.422 -6.77 1 96.12 120 SER B N 1
ATOM 2336 C CA . SER B 1 120 ? 10.695 19.469 -7.363 1 96.12 120 SER B CA 1
ATOM 2337 C C . SER B 1 120 ? 9.914 20.25 -8.422 1 96.12 120 SER B C 1
ATOM 2339 O O . SER B 1 120 ? 9.977 21.484 -8.469 1 96.12 120 SER B O 1
ATOM 2341 N N . MET B 1 121 ? 9.203 19.578 -9.227 1 95.62 121 MET B N 1
ATOM 2342 C CA . MET B 1 121 ? 8.406 20.188 -10.289 1 95.62 121 MET B CA 1
ATOM 2343 C C . MET B 1 121 ? 7.289 21.047 -9.703 1 95.62 121 MET B C 1
ATOM 2345 O O . MET B 1 121 ? 6.953 22.109 -10.258 1 95.62 121 MET B O 1
ATOM 2349 N N . ALA B 1 122 ? 6.707 20.562 -8.617 1 95.69 122 ALA B N 1
ATOM 2350 C CA . ALA B 1 122 ? 5.625 21.297 -7.977 1 95.69 122 ALA B CA 1
ATOM 2351 C C . ALA B 1 122 ? 6.145 22.594 -7.359 1 95.69 122 ALA B C 1
ATOM 2353 O O . ALA B 1 122 ? 5.445 23.609 -7.355 1 95.69 122 ALA B O 1
ATOM 2354 N N . GLY B 1 123 ? 7.328 22.531 -6.785 1 95.44 123 GLY B N 1
ATOM 2355 C CA . GLY B 1 123 ? 7.973 23.734 -6.262 1 95.44 123 GLY B CA 1
ATOM 2356 C C . GLY B 1 123 ? 7.402 24.172 -4.93 1 95.44 123 GLY B C 1
ATOM 2357 O O . GLY B 1 123 ? 7.367 25.375 -4.641 1 95.44 123 GLY B O 1
ATOM 2358 N N . ARG B 1 124 ? 6.844 23.297 -4.184 1 96.31 124 ARG B N 1
ATOM 2359 C CA . ARG B 1 124 ? 6.293 23.609 -2.869 1 96.31 124 ARG B CA 1
ATOM 2360 C C . ARG B 1 124 ? 7.176 23.062 -1.755 1 96.31 124 ARG B C 1
ATOM 2362 O O . ARG B 1 124 ? 7.887 22.078 -1.951 1 96.31 124 ARG B O 1
ATOM 2369 N N . PRO B 1 125 ? 7.152 23.75 -0.557 1 96.56 125 PRO B N 1
ATOM 2370 C CA . PRO B 1 125 ? 7.844 23.141 0.585 1 96.56 125 PRO B CA 1
ATOM 2371 C C . PRO B 1 125 ? 7.422 21.688 0.832 1 96.56 125 PRO B C 1
ATOM 2373 O O . PRO B 1 125 ? 6.234 21.375 0.749 1 96.56 125 PRO B O 1
ATOM 2376 N N . SER B 1 126 ? 8.383 20.859 0.987 1 97.25 126 SER B N 1
ATOM 2377 C CA . SER B 1 126 ? 8.102 19.438 1.182 1 97.25 126 SER B CA 1
ATOM 2378 C C . SER B 1 126 ? 8.945 18.844 2.309 1 97.25 126 SER B C 1
ATOM 2380 O O . SER B 1 126 ? 10.023 19.359 2.609 1 97.25 126 SER B O 1
ATOM 2382 N N . ALA B 1 127 ? 8.383 17.859 2.949 1 97.31 127 ALA B N 1
ATOM 2383 C CA . ALA B 1 127 ? 9.094 17.156 4.012 1 97.31 127 ALA B CA 1
ATOM 2384 C C . ALA B 1 127 ? 8.805 15.656 3.961 1 97.31 127 ALA B C 1
ATOM 2386 O O . ALA B 1 127 ? 7.672 15.242 3.695 1 97.31 127 ALA B O 1
ATOM 2387 N N . LEU B 1 128 ? 9.836 14.914 4.184 1 97.94 128 LEU B N 1
ATOM 2388 C CA . LEU B 1 128 ? 9.703 13.461 4.297 1 97.94 128 LEU B CA 1
ATOM 2389 C C . LEU B 1 128 ? 9.555 13.039 5.754 1 97.94 128 LEU B C 1
ATOM 2391 O O . LEU B 1 128 ? 10.25 13.562 6.629 1 97.94 128 LEU B O 1
ATOM 2395 N N . VAL B 1 129 ? 8.609 12.188 6.047 1 98.5 129 VAL B N 1
ATOM 2396 C CA . VAL B 1 129 ? 8.492 11.555 7.355 1 98.5 129 VAL B CA 1
ATOM 2397 C C . VAL B 1 129 ? 8.633 10.039 7.219 1 98.5 129 VAL B C 1
ATOM 2399 O O . VAL B 1 129 ? 7.941 9.422 6.402 1 98.5 129 VAL B O 1
ATOM 2402 N N . ILE B 1 130 ? 9.578 9.453 8 1 98.56 130 ILE B N 1
ATOM 2403 C CA . ILE B 1 130 ? 9.703 7.996 8 1 98.56 130 ILE B CA 1
ATOM 2404 C C . ILE B 1 130 ? 8.477 7.371 8.656 1 98.56 130 ILE B C 1
ATOM 2406 O O . ILE B 1 130 ? 8.117 7.719 9.781 1 98.56 130 ILE B O 1
ATOM 2410 N N . ASN B 1 131 ? 7.836 6.559 7.871 1 98.3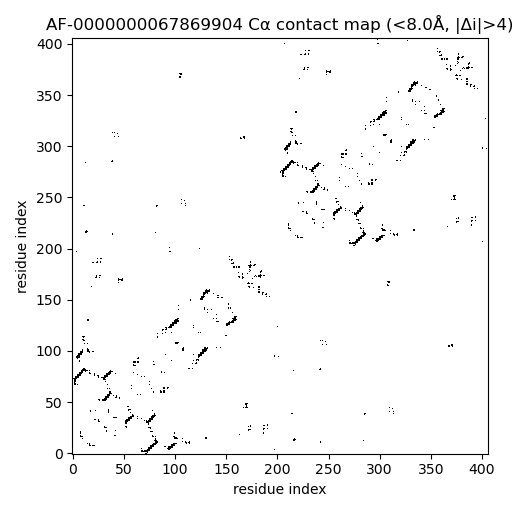1 131 ASN B N 1
ATOM 2411 C CA . ASN B 1 131 ? 6.625 5.883 8.328 1 98.31 131 ASN B CA 1
ATOM 2412 C C . ASN B 1 131 ? 6.797 4.367 8.328 1 98.31 131 ASN B C 1
ATOM 2414 O O . ASN B 1 131 ? 7.676 3.838 7.645 1 98.31 131 ASN B O 1
ATOM 2418 N N . ARG B 1 132 ? 6.059 3.676 9.188 1 96.62 132 ARG B N 1
ATOM 2419 C CA . ARG B 1 132 ? 6.008 2.223 9.297 1 96.62 132 ARG B CA 1
ATOM 2420 C C . ARG B 1 132 ? 7.395 1.646 9.57 1 96.62 132 ARG B C 1
ATOM 2422 O O . ARG B 1 132 ? 7.762 0.609 9.008 1 96.62 132 ARG B O 1
ATOM 2429 N N . LEU B 1 133 ? 8.18 2.357 10.336 1 96.94 133 LEU B N 1
ATOM 2430 C CA . LEU B 1 133 ? 9.469 1.79 10.727 1 96.94 133 LEU B CA 1
ATOM 2431 C C . LEU B 1 133 ? 9.273 0.558 11.609 1 96.94 133 LEU B C 1
ATOM 2433 O O . LEU B 1 133 ? 8.492 0.585 12.562 1 96.94 133 LEU B O 1
ATOM 2437 N N . HIS B 1 134 ? 9.945 -0.466 11.227 1 92.62 134 HIS B N 1
ATOM 2438 C CA . HIS B 1 134 ? 9.859 -1.681 12.023 1 92.62 134 HIS B CA 1
ATOM 2439 C C . HIS B 1 134 ? 10.18 -1.4 13.492 1 92.62 134 HIS B C 1
ATOM 2441 O O . HIS B 1 134 ? 11.109 -0.646 13.789 1 92.62 134 HIS B O 1
ATOM 2447 N N . PRO B 1 135 ? 9.469 -2.043 14.422 1 90.44 135 PRO B N 1
ATOM 2448 C CA . PRO B 1 135 ? 9.641 -1.748 15.844 1 90.44 135 PRO B CA 1
ATOM 2449 C C . PRO B 1 135 ? 11.07 -1.972 16.328 1 90.44 135 PRO B C 1
ATOM 2451 O O . PRO B 1 135 ? 11.539 -1.276 17.234 1 90.44 135 PRO B O 1
ATOM 2454 N N . SER B 1 136 ? 11.781 -2.861 15.68 1 90.44 136 SER B N 1
ATOM 2455 C CA . SER B 1 136 ? 13.109 -3.201 16.172 1 90.44 136 SER B CA 1
ATOM 2456 C C . SER B 1 136 ? 14.188 -2.385 15.461 1 90.44 136 SER B C 1
ATOM 2458 O O . SER B 1 136 ? 15.352 -2.414 15.852 1 90.44 136 SER B O 1
ATOM 2460 N N . ALA B 1 137 ? 13.812 -1.686 14.453 1 92.12 137 ALA B N 1
ATOM 2461 C CA . ALA B 1 137 ? 14.797 -0.902 13.711 1 92.12 137 ALA B CA 1
ATOM 2462 C C . ALA B 1 137 ? 15.188 0.361 14.477 1 92.12 137 ALA B C 1
ATOM 2464 O O . ALA B 1 137 ? 14.375 0.909 15.227 1 92.12 137 ALA B O 1
ATOM 2465 N N . THR B 1 138 ? 16.344 0.851 14.297 1 95.31 138 THR B N 1
ATOM 2466 C CA . THR B 1 138 ? 16.828 2.062 14.945 1 95.31 138 THR B CA 1
ATOM 2467 C C . THR B 1 138 ? 16.422 3.303 14.156 1 95.31 138 THR B C 1
ATOM 2469 O O . THR B 1 138 ? 16.641 3.379 12.945 1 95.31 138 THR B O 1
ATOM 2472 N N . ALA B 1 139 ? 15.836 4.23 14.891 1 96.38 139 ALA B N 1
ATOM 2473 C CA . ALA B 1 139 ? 15.391 5.473 14.258 1 96.38 139 ALA B CA 1
ATOM 2474 C C . ALA B 1 139 ? 16.562 6.227 13.641 1 96.38 139 ALA B C 1
ATOM 2476 O O . ALA B 1 139 ? 16.453 6.77 12.539 1 96.38 139 ALA B O 1
ATOM 2477 N N . GLU B 1 140 ? 17.656 6.246 14.305 1 96.62 140 GLU B N 1
ATOM 2478 C CA . GLU B 1 140 ? 18.844 6.965 13.828 1 96.62 140 GLU B CA 1
ATOM 2479 C C . GLU B 1 140 ? 19.328 6.406 12.5 1 96.62 140 GLU B C 1
ATOM 2481 O O . GLU B 1 140 ? 19.641 7.168 11.578 1 96.62 140 GLU B O 1
ATOM 2486 N N . THR B 1 141 ? 19.359 5.129 12.383 1 95.88 141 THR B N 1
ATOM 2487 C CA . THR B 1 141 ? 19.812 4.477 11.156 1 95.88 141 THR B CA 1
ATOM 2488 C C . THR B 1 141 ? 18.844 4.77 10.008 1 95.88 141 THR B C 1
ATOM 2490 O O . THR B 1 141 ? 19.281 5.016 8.883 1 95.88 141 THR B O 1
ATOM 2493 N N . ALA B 1 142 ? 17.594 4.715 10.352 1 96.31 142 ALA B N 1
ATOM 2494 C CA . ALA B 1 142 ? 16.578 5 9.336 1 96.31 142 ALA B CA 1
ATOM 2495 C C . ALA B 1 142 ? 16.719 6.43 8.82 1 96.31 142 ALA B C 1
ATOM 2497 O O . ALA B 1 142 ? 16.656 6.668 7.613 1 96.31 142 ALA B O 1
ATOM 2498 N N . LEU B 1 143 ? 16.938 7.367 9.75 1 97.44 143 LEU B N 1
ATOM 2499 C CA . LEU B 1 143 ? 17.047 8.773 9.391 1 97.44 143 LEU B CA 1
ATOM 2500 C C . LEU B 1 143 ? 18.312 9.023 8.555 1 97.44 143 LEU B C 1
ATOM 2502 O O . LEU B 1 143 ? 18.312 9.867 7.656 1 97.44 143 LEU B O 1
ATOM 2506 N N . GLU B 1 144 ? 19.344 8.258 8.789 1 96.5 144 GLU B N 1
ATOM 2507 C CA . GLU B 1 144 ? 20.578 8.383 8.023 1 96.5 144 GLU B CA 1
ATOM 2508 C C . GLU B 1 144 ? 20.375 7.988 6.562 1 96.5 144 GLU B C 1
ATOM 2510 O O . GLU B 1 144 ? 20.984 8.562 5.668 1 96.5 144 GLU B O 1
ATOM 2515 N N . ILE B 1 145 ? 19.484 7.066 6.312 1 94.62 145 ILE B N 1
ATOM 2516 C CA . ILE B 1 145 ? 19.219 6.559 4.973 1 94.62 145 ILE B CA 1
ATOM 2517 C C . ILE B 1 145 ? 18.641 7.672 4.105 1 94.62 145 ILE B C 1
ATOM 2519 O O . ILE B 1 145 ? 18.906 7.746 2.906 1 94.62 145 ILE B O 1
ATOM 2523 N N . VAL B 1 146 ? 17.859 8.617 4.746 1 95.31 146 VAL B N 1
ATOM 2524 C CA . VAL B 1 146 ? 17.125 9.594 3.953 1 95.31 146 VAL B CA 1
ATOM 2525 C C . VAL B 1 146 ? 17.703 10.992 4.191 1 95.31 146 VAL B C 1
ATOM 2527 O O . VAL B 1 146 ? 17.109 11.992 3.773 1 95.31 146 VAL B O 1
ATOM 2530 N N . GLN B 1 147 ? 18.766 11.164 4.91 1 91.38 147 GLN B N 1
ATOM 2531 C CA . GLN B 1 147 ? 19.312 12.445 5.34 1 91.38 147 GLN B CA 1
ATOM 2532 C C . GLN B 1 147 ? 19.594 13.352 4.141 1 91.38 147 GLN B C 1
ATOM 2534 O O . GLN B 1 147 ? 19.344 14.555 4.191 1 91.38 147 GLN B O 1
ATOM 2539 N N . ASP B 1 148 ? 20.062 12.898 3.027 1 89.56 148 ASP B N 1
ATOM 2540 C CA . ASP B 1 148 ? 20.438 13.719 1.873 1 89.56 148 ASP B CA 1
ATOM 2541 C C . ASP B 1 148 ? 19.547 13.414 0.675 1 89.56 148 ASP B C 1
ATOM 2543 O O . ASP B 1 148 ? 20.016 13.367 -0.463 1 89.56 148 ASP B O 1
ATOM 2547 N N . ILE B 1 149 ? 18.266 13.305 0.975 1 89.75 149 ILE B N 1
ATOM 2548 C CA . ILE B 1 149 ? 17.375 12.781 -0.047 1 89.75 149 ILE B CA 1
ATOM 2549 C C . ILE B 1 149 ? 16.875 13.922 -0.93 1 89.75 149 ILE B C 1
ATOM 2551 O O . ILE B 1 149 ? 16.312 13.688 -2.002 1 89.75 149 ILE B O 1
ATOM 2555 N N . GLY B 1 150 ? 17.047 15.219 -0.548 1 88.69 150 GLY B N 1
ATOM 2556 C CA . GLY B 1 150 ? 16.719 16.328 -1.435 1 88.69 150 GLY B CA 1
ATOM 2557 C C . GLY B 1 150 ? 15.523 17.141 -0.97 1 88.69 150 GLY B C 1
ATOM 2558 O O . GLY B 1 150 ? 15.031 18 -1.698 1 88.69 150 GLY B O 1
ATOM 2559 N N . CYS B 1 151 ? 14.945 16.859 0.184 1 90.88 151 CYS B N 1
ATOM 2560 C CA . CYS B 1 151 ? 13.914 17.656 0.842 1 90.88 151 CYS B CA 1
ATOM 2561 C C . CYS B 1 151 ? 14.07 17.609 2.357 1 90.88 151 CYS B C 1
ATOM 2563 O O . CYS B 1 151 ? 14.969 16.938 2.871 1 90.88 151 CYS B O 1
ATOM 2565 N N . ALA B 1 152 ? 13.289 18.422 3.053 1 94.62 152 ALA B N 1
ATOM 2566 C CA . ALA B 1 152 ? 13.336 18.391 4.512 1 94.62 152 ALA B CA 1
ATOM 2567 C C . ALA B 1 152 ? 12.969 17.016 5.043 1 94.62 152 ALA B C 1
ATOM 2569 O O . ALA B 1 152 ? 12.156 16.297 4.441 1 94.62 152 ALA B O 1
ATOM 2570 N N . VAL B 1 153 ? 13.617 16.641 6.125 1 97.38 153 VAL B N 1
ATOM 2571 C CA . VAL B 1 153 ? 13.32 15.352 6.758 1 97.38 153 VAL B CA 1
ATOM 2572 C C . VAL B 1 153 ? 12.82 15.586 8.18 1 97.38 153 VAL B C 1
ATOM 2574 O O . VAL B 1 153 ? 13.492 16.234 8.984 1 97.38 153 VAL B O 1
ATOM 2577 N N . CYS B 1 154 ? 11.594 15.156 8.414 1 98.06 154 CYS B N 1
ATOM 2578 C CA . CYS B 1 154 ? 11.07 15.18 9.773 1 98.06 154 CYS B CA 1
ATOM 2579 C C . CYS B 1 154 ? 11.922 14.336 10.711 1 98.06 154 CYS B C 1
ATOM 2581 O O . CYS B 1 154 ? 12.195 13.164 10.422 1 98.06 154 CYS B O 1
ATOM 2583 N N . PRO B 1 155 ? 12.359 14.875 11.836 1 97.81 155 PRO B N 1
ATOM 2584 C CA . PRO B 1 155 ? 13.227 14.109 12.734 1 97.81 155 PRO B CA 1
ATOM 2585 C C . PRO B 1 155 ? 12.469 13.047 13.531 1 97.81 155 PRO B C 1
ATOM 2587 O O . PRO B 1 155 ? 13.078 12.195 14.18 1 97.81 155 PRO B O 1
ATOM 2590 N N . ILE B 1 156 ? 11.133 13.078 13.562 1 98.31 156 ILE B N 1
ATOM 2591 C CA . ILE B 1 156 ? 10.305 12.094 14.258 1 98.31 156 ILE B CA 1
ATOM 2592 C C . ILE B 1 156 ? 9.961 10.945 13.305 1 98.31 156 ILE B C 1
ATOM 2594 O O . ILE B 1 156 ? 9.578 11.172 12.156 1 98.31 156 ILE B O 1
ATOM 2598 N N . VAL B 1 157 ? 10.156 9.711 13.766 1 98.38 157 VAL B N 1
ATOM 2599 C CA . VAL B 1 157 ? 9.805 8.531 12.984 1 98.38 157 VAL B CA 1
ATOM 2600 C C . VAL B 1 157 ? 8.5 7.934 13.5 1 98.38 157 VAL B C 1
ATOM 2602 O O . VAL B 1 157 ? 8.258 7.914 14.711 1 98.38 157 VAL B O 1
ATOM 2605 N N . VAL B 1 158 ? 7.652 7.531 12.586 1 98.69 158 VAL B N 1
ATOM 2606 C CA . VAL B 1 158 ? 6.43 6.816 12.938 1 98.69 158 VAL B CA 1
ATOM 2607 C C . VAL B 1 158 ? 6.637 5.316 12.758 1 98.69 158 VAL B C 1
ATOM 2609 O O . VAL B 1 158 ? 6.914 4.855 11.648 1 98.69 158 VAL B O 1
ATOM 2612 N N . ARG B 1 159 ? 6.5 4.559 13.805 1 97.56 159 ARG B N 1
ATOM 2613 C CA . ARG B 1 159 ? 6.762 3.123 13.758 1 97.56 159 ARG B CA 1
ATOM 2614 C C . ARG B 1 159 ? 5.508 2.352 13.344 1 97.56 159 ARG B C 1
ATOM 2616 O O . ARG B 1 159 ? 4.395 2.875 13.438 1 97.56 159 ARG B O 1
ATOM 2623 N N . GLU B 1 160 ? 5.781 1.193 12.781 1 94.56 160 GLU B N 1
ATOM 2624 C CA . GLU B 1 160 ? 4.676 0.26 12.57 1 94.56 160 GLU B CA 1
ATOM 2625 C C . GLU B 1 160 ? 4.062 -0.17 13.898 1 94.56 160 GLU B C 1
ATOM 2627 O O . GLU B 1 160 ? 4.738 -0.766 14.742 1 94.56 160 GLU B O 1
ATOM 2632 N N . ARG B 1 161 ? 2.77 0.178 14.07 1 93.75 161 ARG B N 1
ATOM 2633 C CA . ARG B 1 161 ? 2.068 -0.152 15.305 1 93.75 161 ARG B CA 1
ATOM 2634 C C . ARG B 1 161 ? 0.646 -0.622 15.023 1 93.75 161 ARG B C 1
ATOM 2636 O O . ARG B 1 161 ? -0.052 -0.035 14.188 1 93.75 161 ARG B O 1
ATOM 2643 N N . ALA B 1 162 ? 0.189 -1.598 15.766 1 92.62 162 ALA B N 1
ATOM 2644 C CA . ALA B 1 162 ? -1.143 -2.174 15.594 1 92.62 162 ALA B CA 1
ATOM 2645 C C . ALA B 1 162 ? -2.225 -1.169 15.984 1 92.62 162 ALA B C 1
ATOM 2647 O O . ALA B 1 162 ? -3.35 -1.234 15.477 1 92.62 162 ALA B O 1
ATOM 2648 N N . SER B 1 163 ? -1.864 -0.201 16.812 1 95.56 163 SER B N 1
ATOM 2649 C CA . SER B 1 163 ? -2.807 0.794 17.312 1 95.56 163 SER B CA 1
ATOM 2650 C C . SER B 1 163 ? -3.455 1.566 16.172 1 95.56 163 SER B C 1
ATOM 2652 O O . SER B 1 163 ? -4.641 1.901 16.234 1 95.56 163 SER B O 1
ATOM 2654 N N . HIS B 1 164 ? -2.705 1.824 15.133 1 96.44 164 HIS B N 1
ATOM 2655 C CA . HIS B 1 164 ? -3.24 2.566 13.992 1 96.44 164 HIS B CA 1
ATOM 2656 C C . HIS B 1 164 ? -4.348 1.785 13.297 1 96.44 164 HIS B C 1
ATOM 2658 O O . HIS B 1 164 ? -5.414 2.332 13.016 1 96.44 164 HIS B O 1
ATOM 2664 N N . LYS B 1 165 ? -4.082 0.565 13.039 1 93.12 165 LYS B N 1
ATOM 2665 C CA . LYS B 1 165 ? -5.035 -0.295 12.344 1 93.12 165 LYS B CA 1
ATOM 2666 C C . LYS B 1 165 ? -6.277 -0.533 13.203 1 93.12 165 LYS B C 1
ATOM 2668 O O . LYS B 1 165 ? -7.398 -0.537 12.688 1 93.12 165 LYS B O 1
ATOM 2673 N N . ARG B 1 166 ? -6.07 -0.756 14.492 1 94.31 166 ARG B N 1
ATOM 2674 C CA . ARG B 1 166 ? -7.176 -1.01 15.406 1 94.31 166 ARG B CA 1
ATOM 2675 C C . ARG B 1 166 ? -8.117 0.192 15.477 1 94.31 166 ARG B C 1
ATOM 2677 O O . ARG B 1 166 ? -9.336 0.037 15.414 1 94.31 166 ARG B O 1
ATOM 2684 N N . ALA B 1 167 ? -7.551 1.326 15.578 1 96.88 167 ALA B N 1
ATOM 2685 C CA . ALA B 1 167 ? -8.352 2.543 15.688 1 96.88 167 ALA B CA 1
ATOM 2686 C C . ALA B 1 167 ? -9.172 2.777 14.422 1 96.88 167 ALA B C 1
ATOM 2688 O O . ALA B 1 167 ? -10.297 3.271 14.484 1 96.88 167 ALA B O 1
ATOM 2689 N N . ALA B 1 168 ? -8.594 2.396 13.297 1 95.25 168 ALA B N 1
ATOM 2690 C CA . ALA B 1 168 ? -9.234 2.646 12.008 1 95.25 168 ALA B CA 1
ATOM 2691 C C . ALA B 1 168 ? -10.547 1.878 11.883 1 95.25 168 ALA B C 1
ATOM 2693 O O . ALA B 1 168 ? -11.438 2.275 11.133 1 95.25 168 ALA B O 1
ATOM 2694 N N . ILE B 1 169 ? -10.711 0.799 12.609 1 93.81 169 ILE B N 1
ATOM 2695 C CA . ILE B 1 169 ? -11.906 -0.044 12.578 1 93.81 169 ILE B CA 1
ATOM 2696 C C . ILE B 1 169 ? -13.133 0.792 12.914 1 93.81 169 ILE B C 1
ATOM 2698 O O . ILE B 1 169 ? -14.195 0.629 12.297 1 93.81 169 ILE B O 1
ATOM 2702 N N . ASP B 1 170 ? -12.953 1.768 13.789 1 95.31 170 ASP B N 1
ATOM 2703 C CA . ASP B 1 170 ? -14.07 2.568 14.273 1 95.31 170 ASP B CA 1
ATOM 2704 C C . ASP B 1 170 ? -14.039 3.977 13.688 1 95.31 170 ASP B C 1
ATOM 2706 O O . ASP B 1 170 ? -14.688 4.887 14.203 1 95.31 170 ASP B O 1
ATOM 2710 N N . GLY B 1 171 ? -13.203 4.137 12.648 1 96.62 171 GLY B N 1
ATOM 2711 C CA . GLY B 1 171 ? -13.078 5.469 12.078 1 96.62 171 GLY B CA 1
ATOM 2712 C C . GLY B 1 171 ? -12.32 6.434 12.977 1 96.62 171 GLY B C 1
ATOM 2713 O O . GLY B 1 171 ? -12.555 7.641 12.938 1 96.62 171 GLY B O 1
ATOM 2714 N N . LEU B 1 172 ? -11.539 5.848 13.852 1 97.88 172 LEU B N 1
ATOM 2715 C CA . LEU B 1 172 ? -10.742 6.656 14.773 1 97.88 172 LEU B CA 1
ATOM 2716 C C . LEU B 1 172 ? -9.258 6.566 14.43 1 97.88 172 LEU B C 1
ATOM 2718 O O . LEU B 1 172 ? -8.883 5.859 13.492 1 97.88 172 LEU B O 1
ATOM 2722 N N . THR B 1 173 ? -8.469 7.371 15.047 1 98.06 173 THR B N 1
ATOM 2723 C CA . THR B 1 173 ? -7.016 7.242 15.023 1 98.06 173 THR B CA 1
ATOM 2724 C C . THR B 1 173 ? -6.484 6.879 16.406 1 98.06 173 THR B C 1
ATOM 2726 O O . THR B 1 173 ? -7.234 6.891 17.391 1 98.06 173 THR B O 1
ATOM 2729 N N . ALA B 1 174 ? -5.227 6.551 16.453 1 98 174 ALA B N 1
ATOM 2730 C CA . ALA B 1 174 ? -4.609 6.203 17.734 1 98 174 ALA B CA 1
ATOM 2731 C C . ALA B 1 174 ? -4.703 7.363 18.719 1 98 174 ALA B C 1
ATOM 2733 O O . ALA B 1 174 ? -4.793 7.148 19.938 1 98 174 ALA B O 1
ATOM 2734 N N . LEU B 1 175 ? -4.75 8.602 18.219 1 98.5 175 LEU B N 1
ATOM 2735 C CA . LEU B 1 175 ? -4.855 9.781 19.062 1 98.5 175 LEU B CA 1
ATOM 2736 C C . LEU B 1 175 ? -6.172 9.781 19.828 1 98.5 175 LEU B C 1
ATOM 2738 O O . LEU B 1 175 ? -6.262 10.352 20.922 1 98.5 175 LEU B O 1
ATOM 2742 N N . GLU B 1 176 ? -7.117 9.195 19.312 1 98.12 176 GLU B N 1
ATOM 2743 C CA . GLU B 1 176 ? -8.445 9.195 19.906 1 98.12 176 GLU B CA 1
ATOM 2744 C C . GLU B 1 176 ? -8.688 7.926 20.719 1 98.12 176 GLU B C 1
ATOM 2746 O O . GLU B 1 176 ? -9.234 7.984 21.812 1 98.12 176 GLU B O 1
ATOM 2751 N N . SER B 1 177 ? -8.289 6.742 20.234 1 97.25 177 SER B N 1
ATOM 2752 C CA . SER B 1 177 ? -8.586 5.465 20.875 1 97.25 177 SER B CA 1
ATOM 2753 C C . SER B 1 177 ? -7.582 5.156 21.984 1 97.25 177 SER B C 1
ATOM 2755 O O . SER B 1 177 ? -7.914 4.477 22.953 1 97.25 177 SER B O 1
ATOM 2757 N N . GLU B 1 178 ? -6.309 5.582 21.797 1 97.75 178 GLU B N 1
ATOM 2758 C CA . GLU B 1 178 ? -5.227 5.355 22.75 1 97.75 178 GLU B CA 1
ATOM 2759 C C . GLU B 1 178 ? -4.332 6.59 22.875 1 97.75 178 GLU B C 1
ATOM 2761 O O . GLU B 1 178 ? -3.143 6.531 22.562 1 97.75 178 GLU B O 1
ATOM 2766 N N . PRO B 1 179 ? -4.828 7.648 23.453 1 97.5 179 PRO B N 1
ATOM 2767 C CA . PRO B 1 179 ? -4.168 8.953 23.391 1 97.5 179 PRO B CA 1
ATOM 2768 C C . PRO B 1 179 ? -2.791 8.953 24.062 1 97.5 179 PRO B C 1
ATOM 2770 O O . PRO B 1 179 ? -1.942 9.781 23.734 1 97.5 179 PRO B O 1
ATOM 2773 N N . ASN B 1 180 ? -2.486 8.031 24.953 1 97.44 180 ASN B N 1
ATOM 2774 C CA . ASN B 1 180 ? -1.199 8.023 25.641 1 97.44 180 ASN B CA 1
ATOM 2775 C C . ASN B 1 180 ? -0.278 6.941 25.094 1 97.44 180 ASN B C 1
ATOM 2777 O O . ASN B 1 180 ? 0.812 6.719 25.625 1 97.44 180 ASN B O 1
ATOM 2781 N N . SER B 1 181 ? -0.667 6.32 24.016 1 97.81 181 SER B N 1
ATOM 2782 C CA . SER B 1 181 ? 0.128 5.254 23.422 1 97.81 181 SER B CA 1
ATOM 2783 C C . SER B 1 181 ? 1.299 5.824 22.625 1 97.81 181 SER B C 1
ATOM 2785 O O . SER B 1 181 ? 1.277 6.988 22.219 1 97.81 181 SER B O 1
ATOM 2787 N N . PRO B 1 182 ? 2.305 4.98 22.422 1 97.88 182 PRO B N 1
ATOM 2788 C CA . PRO B 1 182 ? 3.41 5.418 21.562 1 97.88 182 PRO B CA 1
ATOM 2789 C C . PRO B 1 182 ? 2.949 5.848 20.172 1 97.88 182 PRO B C 1
ATOM 2791 O O . PRO B 1 182 ? 3.469 6.82 19.625 1 97.88 182 PRO B O 1
ATOM 2794 N N . ALA B 1 183 ? 1.975 5.207 19.641 1 98.19 183 ALA B N 1
ATOM 2795 C CA . ALA B 1 183 ? 1.439 5.551 18.328 1 98.19 183 ALA B CA 1
ATOM 2796 C C . ALA B 1 183 ? 0.884 6.973 18.312 1 98.19 183 ALA B C 1
ATOM 2798 O O . ALA B 1 183 ? 1.171 7.75 17.391 1 98.19 183 ALA B O 1
ATOM 2799 N N . ALA B 1 184 ? 0.101 7.262 19.344 1 98.69 184 ALA B N 1
ATOM 2800 C CA . ALA B 1 184 ? -0.496 8.586 19.469 1 98.69 184 ALA B CA 1
ATOM 2801 C C . ALA B 1 184 ? 0.577 9.656 19.656 1 98.69 184 ALA B C 1
ATOM 2803 O O . ALA B 1 184 ? 0.527 10.711 19.016 1 98.69 184 ALA B O 1
ATOM 2804 N N . LEU B 1 185 ? 1.52 9.336 20.438 1 98.56 185 LEU B N 1
ATOM 2805 C CA . LEU B 1 185 ? 2.564 10.297 20.766 1 98.56 185 LEU B CA 1
ATOM 2806 C C . LEU B 1 185 ? 3.434 10.594 19.547 1 98.56 185 LEU B C 1
ATOM 2808 O O . LEU B 1 185 ? 3.828 11.742 19.328 1 98.56 185 LEU B O 1
ATOM 2812 N N . GLU B 1 186 ? 3.764 9.625 18.781 1 98.75 186 GLU B N 1
ATOM 2813 C CA . GLU B 1 186 ? 4.543 9.82 17.562 1 98.75 186 GLU B CA 1
ATOM 2814 C C . GLU B 1 186 ? 3.832 10.758 16.594 1 98.75 186 GLU B C 1
ATOM 2816 O O . GLU B 1 186 ? 4.445 11.68 16.047 1 98.75 186 GLU B O 1
ATOM 2821 N N . ILE B 1 187 ? 2.543 10.57 16.438 1 98.88 187 ILE B N 1
ATOM 2822 C CA . ILE B 1 187 ? 1.762 11.398 15.523 1 98.88 187 ILE B CA 1
ATOM 2823 C C . ILE B 1 187 ? 1.719 12.836 16.047 1 98.88 187 ILE B C 1
ATOM 2825 O O . ILE B 1 187 ? 1.87 13.789 15.273 1 98.88 187 ILE B O 1
ATOM 2829 N N . GLN B 1 188 ? 1.509 12.938 17.344 1 98.81 188 GLN B N 1
ATOM 2830 C CA . GLN B 1 188 ? 1.474 14.266 17.938 1 98.81 188 GLN B CA 1
ATOM 2831 C C . GLN B 1 188 ? 2.797 15 17.734 1 98.81 188 GLN B C 1
ATOM 2833 O O . GLN B 1 188 ? 2.811 16.203 17.438 1 98.81 188 GLN B O 1
ATOM 2838 N N . GLN B 1 189 ? 3.869 14.328 17.859 1 98.81 189 GLN B N 1
ATOM 2839 C CA . GLN B 1 189 ? 5.188 14.922 17.656 1 98.81 189 GLN B CA 1
ATOM 2840 C C . GLN B 1 189 ? 5.406 15.328 16.203 1 98.81 189 GLN B C 1
ATOM 2842 O O . GLN B 1 189 ? 5.984 16.375 15.93 1 98.81 189 GLN B O 1
ATOM 2847 N N . VAL B 1 190 ? 4.988 14.508 15.266 1 98.75 190 VAL B N 1
ATOM 2848 C CA . VAL B 1 190 ? 5.082 14.852 13.852 1 98.75 190 VAL B CA 1
ATOM 2849 C C . VAL B 1 190 ? 4.277 16.125 13.578 1 98.75 190 VAL B C 1
ATOM 2851 O O . VAL B 1 190 ? 4.75 17.031 12.891 1 98.75 190 VAL B O 1
ATOM 2854 N N . TRP B 1 191 ? 3.043 16.156 14.172 1 98.75 191 TRP B N 1
ATOM 2855 C CA . TRP B 1 191 ? 2.191 17.328 13.961 1 98.75 191 TRP B CA 1
ATOM 2856 C C . TRP B 1 191 ? 2.854 18.594 14.516 1 98.75 191 TRP B C 1
ATOM 2858 O O . TRP B 1 191 ? 2.857 19.625 13.852 1 98.75 191 TRP B O 1
ATOM 2868 N N . ASN B 1 192 ? 3.402 18.469 15.75 1 98.38 192 ASN B N 1
ATOM 2869 C CA . ASN B 1 192 ? 4.086 19.609 16.344 1 98.38 192 ASN B CA 1
ATOM 2870 C C . ASN B 1 192 ? 5.219 20.109 15.461 1 98.38 192 ASN B C 1
ATOM 2872 O O . ASN B 1 192 ? 5.371 21.328 15.273 1 98.38 192 ASN B O 1
ATOM 2876 N N . TRP B 1 193 ? 5.949 19.234 14.898 1 98.12 193 TRP B N 1
ATOM 2877 C CA . TRP B 1 193 ? 7.047 19.578 14.008 1 98.12 193 TRP B CA 1
ATOM 2878 C C . TRP B 1 193 ? 6.527 20.219 12.727 1 98.12 193 TRP B C 1
ATOM 2880 O O . TRP B 1 193 ? 7.074 21.234 12.266 1 98.12 193 TRP B O 1
ATOM 2890 N N . LEU B 1 194 ? 5.477 19.688 12.148 1 97.56 194 LEU B N 1
ATOM 2891 C CA . LEU B 1 194 ? 4.902 20.172 10.898 1 97.56 194 LEU B CA 1
ATOM 2892 C C . LEU B 1 194 ? 4.371 21.594 11.062 1 97.56 194 LEU B C 1
ATOM 2894 O O . LEU B 1 194 ? 4.469 22.406 10.141 1 97.56 194 LEU B O 1
ATOM 2898 N N . GLN B 1 195 ? 3.754 21.844 12.227 1 96.38 195 GLN B N 1
ATOM 2899 C CA . GLN B 1 195 ? 3.244 23.172 12.492 1 96.38 195 GLN B CA 1
ATOM 2900 C C . GLN B 1 195 ? 4.359 24.219 12.422 1 96.38 195 GLN B C 1
ATOM 2902 O O . GLN B 1 195 ? 4.156 25.312 11.898 1 96.38 195 GLN B O 1
ATOM 2907 N N . GLN B 1 196 ? 5.488 23.812 12.922 1 95.25 196 GLN B N 1
ATOM 2908 C CA . GLN B 1 196 ? 6.637 24.719 12.883 1 95.25 196 GLN B CA 1
ATOM 2909 C C . GLN B 1 196 ? 7.105 24.953 11.453 1 95.25 196 GLN B C 1
ATOM 2911 O O . GLN B 1 196 ? 7.496 26.078 11.102 1 95.25 196 GLN B O 1
ATOM 2916 N N . GLN B 1 197 ? 7.012 23.875 10.641 1 93.94 197 GLN B N 1
ATOM 2917 C CA . GLN B 1 197 ? 7.398 24 9.242 1 93.94 197 GLN B CA 1
ATOM 2918 C C . GLN B 1 197 ? 6.434 24.922 8.484 1 93.94 197 GLN B C 1
ATOM 2920 O O . GLN B 1 197 ? 6.844 25.672 7.605 1 93.94 197 GLN B O 1
ATOM 2925 N N . LEU B 1 198 ? 5.133 24.812 8.773 1 93.62 198 LEU B N 1
ATOM 2926 C CA . LEU B 1 198 ? 4.094 25.594 8.117 1 93.62 198 LEU B CA 1
ATOM 2927 C C . LEU B 1 198 ? 4.223 27.078 8.469 1 93.62 198 LEU B C 1
ATOM 2929 O O . LEU B 1 198 ? 3.951 27.938 7.633 1 93.62 198 LEU B O 1
ATOM 2933 N N . GLU B 1 199 ? 4.594 27.344 9.672 1 87.19 199 GLU B N 1
ATOM 2934 C CA . GLU B 1 199 ? 4.789 28.719 10.109 1 87.19 199 GLU B CA 1
ATOM 2935 C C . GLU B 1 199 ? 6.047 29.312 9.484 1 87.19 199 GLU B C 1
ATOM 2937 O O . GLU B 1 199 ? 6.066 30.5 9.125 1 87.19 199 GLU B O 1
ATOM 2942 N N . GLY B 1 200 ? 7.047 28.422 9.391 1 74.62 200 GLY B N 1
ATOM 2943 C CA . GLY B 1 200 ? 8.273 28.906 8.766 1 74.62 200 GLY B CA 1
ATOM 2944 C C . GLY B 1 200 ? 8.156 29.047 7.262 1 74.62 200 GLY B C 1
ATOM 2945 O O . GLY B 1 200 ? 8.758 29.953 6.668 1 74.62 200 GLY B O 1
ATOM 2946 N N . ALA B 1 201 ? 7.598 28.203 6.598 1 63.44 201 ALA B N 1
ATOM 2947 C CA . ALA B 1 201 ? 7.434 28.219 5.148 1 63.44 201 ALA B CA 1
ATOM 2948 C C . ALA B 1 201 ? 6.59 29.422 4.707 1 63.44 201 ALA B C 1
ATOM 2950 O O . ALA B 1 201 ? 6.809 29.984 3.633 1 63.44 201 ALA B O 1
ATOM 2951 N N . LEU B 1 202 ? 5.574 29.578 5.508 1 54.78 202 LEU B N 1
ATOM 2952 C CA . LEU B 1 202 ? 4.664 30.656 5.16 1 54.78 202 LEU B CA 1
ATOM 2953 C C . LEU B 1 202 ? 5.238 32 5.586 1 54.78 202 LEU B C 1
ATOM 2955 O O . LEU B 1 202 ? 4.742 33.062 5.172 1 54.78 202 LEU B O 1
ATOM 2959 N N . SER B 1 203 ? 6.246 31.891 6.371 1 47.47 203 SER B N 1
ATOM 2960 C CA . SER B 1 203 ? 6.844 33.188 6.711 1 47.47 203 SER B CA 1
ATOM 2961 C C . SER B 1 203 ? 7.836 33.625 5.641 1 47.47 203 SER B C 1
ATOM 2963 O O . SER B 1 203 ? 8.461 32.781 4.977 1 47.47 203 SER B O 1
#

Nearest PDB structures (foldseek):
  3cwq-assembly1_A  TM=8.005E-01  e=4.238E-11  Synechocystis sp. PCC 6803
  1hyq-assembly1_A  TM=7.982E-01  e=4.493E-11  Archaeoglobus fulgidus
  3cwq-assembly1_B  TM=7.639E-01  e=1.725E-10  Synechocystis sp. PCC 6803
  5tvk-assembly1_B  TM=8.087E-01  e=1.899E-09  Borreliella burgdorferi B31
  1g3r-assembly1_A  TM=7.857E-01  e=2.640E-08  Pyrococcus furiosus

Secondary structure (DSSP, 8-state):
-PPPEEEEE--SSSSSSHHHHHHHHHHHH-SEEEEE--TT-HHHHHHHT--SSSEEEE--GGGHHHHHHT--SSEEEEE--SS--TTHHHHHHH-SEEEEEE--SHHHHHTHHHHHHHHHHHT--EEEEE-SB-TTS-HHHHHHHHTTSSSEE-SPPPBP-HHHHHHHTTT--HHHHSTTSHHHHHHHHHHHHHHHHHHHH--/-PPPEEEEE--SSSSSSHHHHHHHHHHHH-SEEEEE--TT-HHHHHHHT--SSSEEEE--GGGHHHHHHT--SSEEEEE--SS--TTHHHHHHH-SEEEEEE--SHHHHHTHHHHHHHHHHHT--EEEEE-SB-TTS-HHHHHHHHTTSSSEE-SPPPBP-HHHHHHHTTT--HHHHSTTSHHHHHHHHHHHHHHHHHHHH--

Sequence (406 aa):
MGQPKTIAVFSGKGGVGKSTIAAALAVAAGDSIILDADPQATLATWGDRRNQEPSVLTVPMSRVGLTAAKLQTRYAFIDTPGALVGGVLDVLRAADLVLVPTPIDQFDLDALGGTLDALSMAGRPSALVINRLHPSATAETALEIVQDIGCAVCPIVVRERASHKRAAIDGLTALESEPNSPAALEIQQVWNWLQQQLEGALSMGQPKTIAVFSGKGGVGKSTIAAALAVAAGDSIILDADPQATLATWGDRRNQEPSVLTVPMSRVGLTAAKLQTRYAFIDTPGALVGGVLDVLRAADLVLVPTPIDQFDLDALGGTLDALSMAGRPSALVINRLHPSATAETALEIVQDIGCAVCPIVVRERASHKRAAIDGLTALESEPNSPAALEIQQVWNWLQQQLEGALS

pLDDT: mean 94.27, std 6.91, range [47.47, 98.88]

Organism: Synechococcus elongatus (strain ATCC 33912 / PCC 7942 / FACHB-805) (NCBI:txid1140)

Solvent-accessible surface area (backbone atoms only — not comparable to full-atom values): 20995 Å² total; per-residue (Å²): 130,70,67,33,52,28,36,26,27,43,37,35,44,49,58,39,46,44,58,63,51,40,52,43,42,36,55,67,68,36,65,27,36,35,37,28,35,23,90,77,40,62,52,42,56,33,37,70,56,31,90,58,84,46,54,53,41,78,39,58,38,87,43,38,46,66,53,49,63,68,42,92,36,61,30,33,31,33,30,50,45,44,46,86,50,91,42,49,57,55,37,46,53,52,21,64,30,37,38,29,47,35,33,86,43,47,73,50,54,67,36,42,61,64,30,51,52,49,44,60,72,39,68,44,56,45,33,36,30,44,20,58,35,55,79,86,57,57,66,68,62,56,50,61,76,51,62,85,68,82,56,47,66,50,89,56,62,35,56,53,55,67,53,49,54,58,20,39,64,58,32,40,31,23,57,71,75,37,55,85,35,72,67,16,47,40,50,47,51,43,46,57,52,46,54,52,49,55,55,52,68,72,91,130,72,67,34,51,28,35,25,28,43,36,34,46,48,58,39,46,44,59,63,51,40,54,42,42,36,54,69,67,36,64,25,36,35,37,29,34,21,92,75,40,63,53,41,56,34,36,69,56,30,91,58,84,46,52,53,41,76,38,57,38,87,42,39,46,66,53,49,62,68,42,92,36,60,31,32,32,32,30,49,45,44,47,86,50,91,43,50,55,55,37,47,52,52,21,65,30,36,37,28,48,34,34,88,43,48,74,51,54,67,36,42,60,64,30,51,51,50,43,61,72,37,67,42,57,44,33,36,29,44,18,58,36,55,79,85,57,56,67,69,62,56,49,60,74,49,63,84,68,82,57,47,66,50,90,55,62,35,58,53,56,69,52,48,53,59,19,39,65,59,32,41,31,24,58,71,75,38,55,86,35,73,66,15,47,39,50,47,51,45,45,57,51,47,53,54,49,54,55,53,68,73,90

Foldseek 3Di:
DQQAAEEEEDAQAPPLCSLLLLLLLQVLVPQEEEEEQEPVCLLVVLQVLDDDDDHYHYDHLQCQLVVSRPDDTRYYYYRYYNRDDPSVLVNLLSHQEYEYEAAQDPVRVVRLVVVVVSNVVSPHAYEYEHEQAEPPDDLVVSCVSCVPVNHHYDSQHQHNDVLSVVQSVNSGGCCPVPVPDPNNVSSNSSSVVVVVVSVVSVD/DQQAAEEEEDAQAPPLCSLLLLLLLQVLVPQEEEEEQEPVCLLVVLQVLDDDDDHYHYDHLQCQLVVSRPDDTRYYYYRHYNRDDPSVLVNLLSHQEYEYEAAQDPVRVVRLVVVVVSNVVSPHAYEYEHEQAEPPDDLVVSCVVCVPVNHHYDSQHQHNDVLSVVQSVNSGGCCPVPVPDPNNVSSNSSSVVVVVVSVVSVD

Radius of gyration: 20.79 Å; Cα contacts (8 Å, |Δi|>4): 893; chains: 2; bounding box: 40×63×52 Å

InterPro domains:
  IPR002586 CobQ/CobB/MinD/ParA nucleotide binding domain [PF01656] (7-171)
  IPR027417 P-loop containing nucleoside triphosphate hydrolase [G3DSA:3.40.50.300] (6-201)
  IPR027417 P-loop containing nucleoside triphosphate hydrolase [SSF52540] (4-198)
  IPR050678 DNA Partitioning ATPase [PTHR13696] (67-194)